Protein AF-A0A0P9G899-F1 (afdb_monomer)

Nearest PDB structures (foldseek):
  3vvr-assembly1_A  TM=4.088E-01  e=3.167E-02  Pyrococcus furiosus
  7cbc-assembly2_B  TM=1.672E-01  e=3.352E+00  synthetic construct

Mean predicted aligned error: 9.02 Å

Structure (mmCIF, N/CA/C/O backbone):
data_AF-A0A0P9G899-F1
#
_entry.id   AF-A0A0P9G899-F1
#
loop_
_atom_site.group_PDB
_atom_site.id
_atom_site.type_symbol
_atom_site.label_atom_id
_atom_site.label_alt_id
_atom_site.label_comp_id
_atom_site.label_asym_id
_atom_site.label_entity_id
_atom_site.label_seq_id
_atom_site.pdbx_PDB_ins_code
_atom_site.Cartn_x
_atom_site.Cartn_y
_atom_site.Cartn_z
_atom_site.occupancy
_atom_site.B_iso_or_equiv
_atom_site.auth_seq_id
_atom_site.auth_comp_id
_atom_site.auth_asym_id
_atom_site.auth_atom_id
_atom_site.pdbx_PDB_model_num
ATOM 1 N N . MET A 1 1 ? 1.550 2.337 38.393 1.00 28.06 1 MET A N 1
ATOM 2 C CA . MET A 1 1 ? 2.961 2.119 38.009 1.00 28.06 1 MET A CA 1
ATOM 3 C C . MET A 1 1 ? 2.987 1.481 36.629 1.00 28.06 1 MET A C 1
ATOM 5 O O . MET A 1 1 ? 2.399 0.423 36.462 1.00 28.06 1 MET A O 1
ATOM 9 N N . TYR A 1 2 ? 3.570 2.143 35.627 1.00 27.66 2 TYR A N 1
ATOM 10 C CA . TYR A 1 2 ? 3.719 1.568 34.286 1.00 27.66 2 TYR A CA 1
ATOM 11 C C . TYR A 1 2 ? 4.948 0.658 34.289 1.00 27.66 2 TYR A C 1
ATOM 13 O O . TYR A 1 2 ? 6.073 1.155 34.279 1.00 27.66 2 TYR A O 1
ATOM 21 N N . HIS A 1 3 ? 4.747 -0.660 34.336 1.00 28.02 3 HIS A N 1
ATOM 22 C CA . HIS A 1 3 ? 5.846 -1.584 34.089 1.00 28.02 3 HIS A CA 1
ATOM 23 C C . HIS A 1 3 ? 6.313 -1.423 32.642 1.00 28.02 3 HIS A C 1
ATOM 25 O O . HIS A 1 3 ? 5.577 -1.644 31.683 1.00 28.02 3 HIS A O 1
ATOM 31 N N . ASN A 1 4 ? 7.555 -0.967 32.530 1.00 38.19 4 ASN A N 1
ATOM 32 C CA . ASN A 1 4 ? 8.270 -0.637 31.309 1.00 38.19 4 ASN A CA 1
ATOM 33 C C . ASN A 1 4 ? 8.978 -1.887 30.754 1.00 38.19 4 ASN A C 1
ATOM 35 O O . ASN A 1 4 ? 10.157 -1.834 30.414 1.00 38.19 4 ASN A O 1
ATOM 39 N N . SER A 1 5 ? 8.297 -3.035 30.697 1.00 39.12 5 SER A N 1
ATOM 40 C CA . SER A 1 5 ? 8.828 -4.175 29.953 1.00 39.12 5 SER A CA 1
ATOM 41 C C . SER A 1 5 ? 8.574 -3.923 28.469 1.00 39.12 5 SER A C 1
ATOM 43 O O . SER A 1 5 ? 7.435 -3.781 28.011 1.00 39.12 5 SER A O 1
ATOM 45 N N . PHE A 1 6 ? 9.653 -3.806 27.696 1.00 48.47 6 PHE A N 1
ATOM 46 C CA . PHE A 1 6 ? 9.565 -3.931 26.250 1.00 48.47 6 PHE A CA 1
ATOM 47 C C . PHE A 1 6 ? 9.131 -5.372 25.973 1.00 48.47 6 PHE A C 1
ATOM 49 O O . PHE A 1 6 ? 9.917 -6.306 26.065 1.00 48.47 6 PHE A O 1
ATOM 56 N N . ASP A 1 7 ? 7.829 -5.542 25.789 1.00 62.03 7 ASP A N 1
ATOM 57 C CA . ASP A 1 7 ? 7.178 -6.836 25.665 1.00 62.03 7 ASP A CA 1
ATOM 58 C C . ASP A 1 7 ? 7.774 -7.595 24.469 1.00 62.03 7 ASP A C 1
ATOM 60 O O . ASP A 1 7 ? 7.635 -7.152 23.326 1.00 62.03 7 ASP A O 1
ATOM 64 N N . LEU A 1 8 ? 8.459 -8.715 24.728 1.00 65.50 8 LEU A N 1
ATOM 65 C CA . LE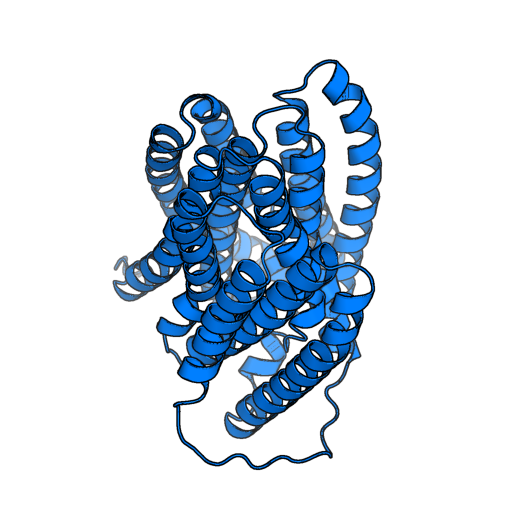U A 1 8 ? 9.067 -9.589 23.713 1.00 65.50 8 LEU A CA 1
ATOM 66 C C . LEU A 1 8 ? 8.058 -9.926 22.598 1.00 65.50 8 LEU A C 1
ATOM 68 O O . LEU A 1 8 ? 8.413 -10.034 21.426 1.00 65.50 8 LEU A O 1
ATOM 72 N N . SER A 1 9 ? 6.775 -10.001 22.964 1.00 68.19 9 SER A N 1
ATOM 73 C CA . SER A 1 9 ? 5.641 -10.171 22.061 1.00 68.19 9 SER A CA 1
ATOM 74 C C . SER A 1 9 ? 5.548 -9.073 20.987 1.00 68.19 9 SER A C 1
ATOM 76 O O . SER A 1 9 ? 5.381 -9.375 19.806 1.00 68.19 9 SER A O 1
ATOM 78 N N . LYS A 1 10 ? 5.744 -7.801 21.362 1.00 67.12 10 LYS A N 1
ATOM 79 C CA . LYS A 1 10 ? 5.723 -6.654 20.435 1.00 67.12 10 LYS A CA 1
ATOM 80 C C . LYS A 1 10 ? 6.928 -6.649 19.503 1.00 67.12 10 LYS A C 1
ATOM 82 O O . LYS A 1 10 ? 6.792 -6.266 18.345 1.00 67.12 10 LYS A O 1
ATOM 87 N N . LEU A 1 11 ? 8.097 -7.066 19.996 1.00 71.25 11 LEU A N 1
ATOM 88 C CA . LEU A 1 11 ? 9.292 -7.207 19.162 1.00 71.25 11 LEU A CA 1
ATOM 89 C C . LEU A 1 11 ? 9.075 -8.278 18.087 1.00 71.25 11 LEU A C 1
ATOM 91 O O . LEU A 1 11 ? 9.358 -8.035 16.918 1.00 71.25 11 LEU A O 1
ATOM 95 N N . LEU A 1 12 ? 8.507 -9.425 18.468 1.00 71.81 12 LEU A N 1
ATOM 96 C CA . LEU A 1 12 ? 8.124 -10.484 17.534 1.00 71.81 12 LEU A CA 1
ATOM 97 C C . LEU A 1 12 ? 7.124 -9.974 16.489 1.00 71.81 12 LEU A C 1
ATOM 99 O O . LEU A 1 12 ? 7.353 -10.168 15.300 1.00 71.81 12 LEU A O 1
ATOM 103 N N . ASP A 1 13 ? 6.073 -9.257 16.887 1.00 70.31 13 ASP A N 1
ATOM 104 C CA . ASP A 1 13 ? 5.103 -8.699 15.933 1.00 70.31 13 ASP A CA 1
ATOM 105 C C . ASP A 1 13 ? 5.748 -7.723 14.929 1.00 70.31 13 ASP A C 1
ATOM 107 O O . ASP A 1 13 ? 5.362 -7.690 13.758 1.00 70.31 13 ASP A O 1
ATOM 111 N N . ILE A 1 14 ? 6.750 -6.948 15.358 1.00 73.69 14 ILE A N 1
ATOM 112 C CA . ILE A 1 14 ? 7.540 -6.081 14.471 1.00 73.69 14 ILE A CA 1
ATOM 113 C C . ILE A 1 14 ? 8.393 -6.924 13.512 1.00 73.69 14 ILE A C 1
ATOM 115 O O . ILE A 1 14 ? 8.386 -6.659 12.312 1.00 73.69 14 ILE A O 1
ATOM 119 N N . LEU A 1 15 ? 9.071 -7.968 13.998 1.00 76.31 15 LEU A N 1
ATOM 120 C CA . LEU A 1 15 ? 9.878 -8.870 13.164 1.00 76.31 15 LEU A CA 1
ATOM 121 C C . LEU A 1 15 ? 9.036 -9.570 12.084 1.00 76.31 15 LEU A C 1
ATOM 123 O O . LEU A 1 15 ? 9.410 -9.559 10.911 1.00 76.31 15 LEU A O 1
ATOM 127 N N . TYR A 1 16 ? 7.858 -10.091 12.441 1.00 73.50 16 TYR A N 1
ATOM 128 C CA . TYR A 1 16 ? 6.932 -10.727 11.492 1.00 73.50 16 TYR A CA 1
ATOM 129 C C . TYR A 1 16 ? 6.397 -9.761 10.420 1.00 73.50 16 TYR A C 1
ATOM 131 O O . TYR A 1 16 ? 5.970 -10.203 9.354 1.00 73.50 16 TYR A O 1
ATOM 139 N N . ARG A 1 17 ? 6.437 -8.445 10.669 1.00 75.75 17 ARG A N 1
ATOM 140 C CA . ARG A 1 17 ? 6.103 -7.401 9.683 1.00 75.75 17 ARG A CA 1
ATOM 141 C C . ARG A 1 17 ? 7.304 -6.958 8.855 1.00 75.75 17 ARG A C 1
ATOM 143 O O . ARG A 1 17 ? 7.129 -6.621 7.687 1.00 75.75 17 ARG A O 1
ATOM 150 N N . LEU A 1 18 ? 8.501 -6.964 9.441 1.00 80.25 18 LEU A N 1
ATOM 151 C CA . LEU A 1 18 ? 9.747 -6.609 8.760 1.00 80.25 18 LEU A CA 1
ATOM 152 C C . LEU A 1 18 ? 10.096 -7.611 7.659 1.00 80.25 18 LEU A C 1
ATOM 154 O O . LEU A 1 18 ? 10.507 -7.189 6.586 1.00 80.25 1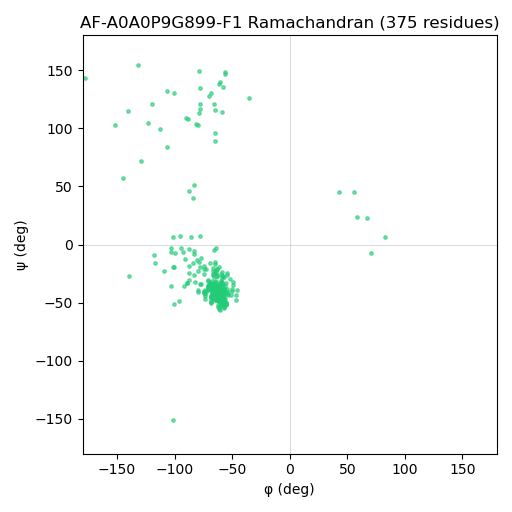8 LEU A O 1
ATOM 158 N N . VAL A 1 19 ? 9.883 -8.913 7.878 1.00 80.69 19 VAL A N 1
ATOM 159 C CA . VAL A 1 19 ? 10.219 -9.948 6.880 1.00 80.69 19 VAL A CA 1
ATOM 160 C C . VAL A 1 19 ? 9.517 -9.706 5.528 1.00 80.69 19 VAL A C 1
ATOM 162 O O . VAL A 1 19 ? 10.218 -9.567 4.525 1.00 80.69 19 VAL A O 1
ATOM 165 N N . PRO A 1 20 ? 8.176 -9.552 5.453 1.00 82.56 20 PRO A N 1
ATOM 166 C CA . PRO A 1 20 ? 7.493 -9.162 4.216 1.00 82.56 20 PRO A CA 1
ATOM 167 C C . PRO A 1 20 ? 7.993 -7.861 3.575 1.00 82.56 20 PRO A C 1
ATOM 169 O O . PRO A 1 20 ? 7.947 -7.735 2.351 1.00 82.56 20 PRO A O 1
ATOM 172 N N . ALA A 1 21 ? 8.426 -6.892 4.388 1.00 84.00 21 ALA A N 1
ATOM 173 C CA . ALA A 1 21 ? 8.916 -5.602 3.912 1.00 84.00 21 ALA A CA 1
ATOM 174 C C . ALA A 1 21 ? 10.310 -5.722 3.285 1.00 84.00 21 ALA A C 1
ATOM 176 O O . ALA A 1 21 ? 10.531 -5.184 2.208 1.00 84.00 21 ALA A O 1
ATOM 177 N N . VAL A 1 22 ? 11.218 -6.489 3.896 1.00 84.31 22 VAL A N 1
ATOM 178 C CA . VAL A 1 22 ? 12.539 -6.781 3.318 1.00 84.31 22 VAL A CA 1
ATOM 179 C C . VAL A 1 22 ? 12.382 -7.490 1.975 1.00 84.31 22 VAL A C 1
ATOM 181 O O . VAL A 1 22 ? 12.965 -7.044 0.994 1.00 84.31 22 VAL A O 1
ATOM 184 N N . ILE A 1 23 ? 11.525 -8.517 1.900 1.00 83.81 23 ILE A N 1
ATOM 185 C CA . ILE A 1 23 ? 11.238 -9.223 0.639 1.00 83.81 23 ILE A CA 1
ATOM 186 C C . ILE A 1 23 ? 10.714 -8.244 -0.423 1.00 83.81 23 ILE A C 1
ATOM 188 O O . ILE A 1 23 ? 11.151 -8.298 -1.569 1.00 83.81 23 ILE A O 1
ATOM 192 N N . LEU A 1 24 ? 9.821 -7.320 -0.045 1.00 87.69 24 LEU A N 1
ATOM 193 C CA . LEU A 1 24 ? 9.313 -6.285 -0.948 1.00 87.69 24 LEU A CA 1
ATOM 194 C C . LEU A 1 24 ? 10.419 -5.346 -1.446 1.00 87.69 24 LEU A C 1
ATOM 196 O O . LEU A 1 24 ? 10.472 -5.061 -2.636 1.00 87.69 24 LEU A O 1
ATOM 200 N N . PHE A 1 25 ? 11.284 -4.848 -0.562 1.00 88.69 25 PHE A N 1
ATOM 201 C CA . PHE A 1 25 ? 12.347 -3.915 -0.946 1.00 88.69 25 PHE A CA 1
ATOM 202 C C . PHE A 1 25 ? 13.391 -4.589 -1.833 1.00 88.69 25 PHE A C 1
ATOM 204 O O . PHE A 1 25 ? 13.780 -4.018 -2.850 1.00 88.69 25 PHE A O 1
ATOM 211 N N . THR A 1 26 ? 13.777 -5.826 -1.510 1.00 84.44 26 THR A N 1
ATOM 212 C CA . THR A 1 26 ? 14.647 -6.640 -2.365 1.00 84.44 26 THR A CA 1
ATOM 213 C C . THR A 1 26 ? 13.999 -6.890 -3.724 1.00 84.44 26 THR A C 1
ATOM 215 O O . THR A 1 26 ? 14.666 -6.723 -4.739 1.00 84.44 26 THR A O 1
ATOM 218 N N . PHE A 1 27 ? 12.700 -7.209 -3.763 1.00 86.62 27 PHE A N 1
ATOM 219 C CA . PHE A 1 27 ? 11.952 -7.358 -5.012 1.00 86.62 27 PHE A CA 1
ATOM 220 C C . PHE A 1 27 ? 11.982 -6.080 -5.850 1.00 86.62 27 PHE A C 1
ATOM 222 O O . PHE A 1 27 ? 12.411 -6.136 -7.000 1.00 86.62 27 PHE A O 1
ATOM 229 N N . ILE A 1 28 ? 11.610 -4.929 -5.282 1.00 87.94 28 ILE A N 1
ATOM 230 C CA . ILE A 1 28 ? 11.605 -3.659 -6.022 1.00 87.94 28 ILE A CA 1
ATOM 231 C C . ILE A 1 28 ? 13.012 -3.333 -6.535 1.00 87.94 28 ILE A C 1
ATOM 233 O O . ILE A 1 28 ? 13.154 -2.996 -7.706 1.00 87.94 28 ILE A O 1
ATOM 237 N N . LYS A 1 29 ? 14.054 -3.484 -5.704 1.00 87.31 29 LYS A N 1
ATOM 238 C CA . LYS A 1 29 ? 15.428 -3.170 -6.123 1.00 87.31 29 LYS A CA 1
ATOM 239 C C . LYS A 1 29 ? 15.950 -4.133 -7.189 1.00 87.31 29 LYS A C 1
ATOM 241 O O . LYS A 1 29 ? 16.664 -3.721 -8.094 1.00 87.31 29 LYS A O 1
ATOM 246 N N . SER A 1 30 ? 15.558 -5.406 -7.126 1.00 84.06 30 SER A N 1
ATOM 247 C CA . SER A 1 30 ? 15.948 -6.406 -8.126 1.00 84.06 30 SER A CA 1
ATOM 248 C C . SER A 1 30 ? 15.390 -6.129 -9.527 1.00 84.06 30 SER A C 1
ATOM 250 O O . SER A 1 30 ? 15.921 -6.664 -10.495 1.00 84.06 30 SER A O 1
ATOM 252 N N . LEU A 1 31 ? 14.376 -5.263 -9.666 1.00 84.56 31 LEU A N 1
ATOM 253 C CA . LEU A 1 31 ? 13.873 -4.835 -10.977 1.00 84.56 31 LEU A CA 1
ATOM 254 C C . LEU A 1 31 ? 14.908 -4.046 -11.785 1.00 84.56 31 LEU A C 1
ATOM 256 O O . LEU A 1 31 ? 14.850 -4.074 -13.014 1.00 84.56 31 LEU A O 1
ATOM 260 N N . ASP A 1 32 ? 15.867 -3.395 -11.121 1.00 83.31 32 ASP A N 1
ATOM 261 C CA . ASP A 1 32 ? 16.969 -2.692 -11.789 1.00 83.31 32 ASP A CA 1
ATOM 262 C C . ASP A 1 32 ? 17.911 -3.666 -12.517 1.00 83.31 32 ASP A C 1
ATOM 264 O O . ASP A 1 32 ? 18.590 -3.277 -13.462 1.00 83.31 32 ASP A O 1
ATOM 268 N N . LEU A 1 33 ? 17.928 -4.942 -12.107 1.00 82.25 33 LEU A N 1
ATOM 269 C CA . LEU A 1 33 ? 18.750 -5.998 -12.709 1.00 82.25 33 LEU A CA 1
ATOM 270 C C . LEU A 1 33 ? 18.104 -6.619 -13.958 1.00 82.25 33 LEU A C 1
ATOM 272 O O . LEU A 1 33 ? 18.708 -7.469 -14.607 1.00 82.25 33 LEU A O 1
ATOM 276 N N . ILE A 1 34 ? 16.865 -6.243 -14.284 1.00 78.56 34 ILE A N 1
ATOM 277 C CA . ILE A 1 34 ? 16.146 -6.773 -15.443 1.00 78.56 34 ILE A CA 1
ATOM 278 C C . ILE A 1 34 ? 16.468 -5.912 -16.668 1.00 78.56 34 ILE A C 1
ATOM 280 O O . ILE A 1 34 ? 15.962 -4.797 -16.805 1.00 78.56 34 ILE A O 1
ATOM 284 N N . GLU A 1 35 ? 17.252 -6.461 -17.596 1.00 75.25 35 GLU A N 1
ATOM 285 C CA . GLU A 1 35 ? 17.636 -5.779 -18.844 1.00 75.25 35 GLU A CA 1
ATOM 286 C C . GLU A 1 35 ? 16.438 -5.546 -19.784 1.00 75.25 35 GLU A C 1
ATOM 288 O O . GLU A 1 35 ? 16.342 -4.529 -20.473 1.00 75.25 35 GLU A O 1
ATOM 293 N N . HIS A 1 36 ? 15.466 -6.462 -19.785 1.00 76.69 36 HIS A N 1
ATOM 294 C CA . HIS A 1 36 ? 14.288 -6.363 -20.641 1.00 76.69 36 HIS A CA 1
ATOM 295 C C . HIS A 1 36 ? 13.236 -5.403 -20.070 1.00 76.69 36 HIS A C 1
ATOM 297 O O . HIS A 1 36 ? 12.431 -5.767 -19.206 1.00 76.69 36 HIS A O 1
ATOM 303 N N . ALA A 1 37 ? 13.175 -4.197 -20.643 1.00 75.62 37 ALA A N 1
ATOM 304 C CA . ALA A 1 37 ? 12.263 -3.127 -20.234 1.00 75.62 37 ALA A CA 1
ATOM 305 C C . ALA A 1 37 ? 10.793 -3.569 -20.113 1.00 75.62 37 ALA A C 1
ATOM 307 O O . ALA A 1 37 ? 10.116 -3.185 -19.168 1.00 75.62 37 ALA A O 1
ATOM 308 N N . ASN A 1 38 ? 10.302 -4.429 -21.010 1.00 75.12 38 ASN A N 1
ATOM 309 C CA . ASN A 1 38 ? 8.915 -4.897 -20.954 1.00 75.12 38 ASN A CA 1
ATOM 310 C C . ASN A 1 38 ? 8.615 -5.754 -19.711 1.00 75.12 38 ASN A C 1
ATOM 312 O O . ASN A 1 38 ? 7.560 -5.594 -19.102 1.00 75.12 38 ASN A O 1
ATOM 316 N N . VAL A 1 39 ? 9.538 -6.638 -19.311 1.00 75.12 39 VAL A N 1
ATOM 317 C CA . VAL A 1 39 ? 9.376 -7.488 -18.115 1.00 75.12 39 VAL A CA 1
ATOM 318 C C . VAL A 1 39 ? 9.416 -6.627 -16.860 1.00 75.12 39 VAL A C 1
ATOM 320 O O . VAL A 1 39 ? 8.557 -6.748 -15.985 1.00 75.12 39 VAL A O 1
ATOM 323 N N . ARG A 1 40 ? 10.381 -5.702 -16.817 1.00 79.38 40 ARG A N 1
ATOM 324 C CA . ARG A 1 40 ? 10.523 -4.714 -15.749 1.00 79.38 40 ARG A CA 1
ATOM 325 C C . ARG A 1 40 ? 9.251 -3.877 -15.587 1.00 79.38 40 ARG A C 1
ATOM 327 O O . ARG A 1 40 ? 8.750 -3.757 -14.473 1.00 79.38 40 ARG A O 1
ATOM 334 N N . ASN A 1 41 ? 8.694 -3.371 -16.688 1.00 81.69 41 ASN A N 1
ATOM 335 C CA . ASN A 1 41 ? 7.486 -2.544 -16.678 1.00 81.69 41 ASN A CA 1
ATOM 336 C C . ASN A 1 41 ? 6.260 -3.331 -16.194 1.00 81.69 41 ASN A C 1
ATOM 338 O O . ASN A 1 41 ? 5.532 -2.838 -15.344 1.00 81.69 41 ASN A O 1
ATOM 342 N N . VAL A 1 42 ? 6.071 -4.582 -16.636 1.00 80.12 42 VAL A N 1
ATOM 343 C CA . VAL A 1 42 ? 4.971 -5.440 -16.149 1.00 80.12 42 VAL A CA 1
ATOM 344 C C . VAL A 1 42 ? 5.045 -5.642 -14.635 1.00 80.12 42 VAL A C 1
ATOM 346 O O . VAL A 1 42 ? 4.035 -5.531 -13.943 1.00 80.12 42 VAL A O 1
ATOM 349 N N . LEU A 1 43 ? 6.231 -5.934 -14.101 1.00 81.62 43 LEU A N 1
ATOM 350 C CA . LEU A 1 43 ? 6.418 -6.150 -12.665 1.00 81.62 43 LEU A CA 1
ATOM 351 C C . LEU A 1 43 ? 6.235 -4.864 -11.852 1.00 81.62 43 LEU A C 1
ATOM 353 O O . LEU A 1 43 ? 5.671 -4.904 -10.755 1.00 81.62 43 LEU A O 1
ATOM 357 N N . LEU A 1 44 ? 6.657 -3.725 -12.401 1.00 85.06 44 LEU A N 1
ATOM 358 C CA . LEU A 1 44 ? 6.419 -2.418 -11.802 1.00 85.06 44 LEU A CA 1
ATOM 359 C C . LEU A 1 44 ? 4.926 -2.059 -11.802 1.00 85.06 44 LEU A C 1
ATOM 361 O O . LEU A 1 44 ? 4.392 -1.631 -10.781 1.00 85.06 44 LEU A O 1
ATOM 365 N N . ASP A 1 45 ? 4.220 -2.318 -12.899 1.00 85.75 45 ASP A N 1
ATOM 366 C CA . ASP A 1 45 ? 2.777 -2.113 -12.986 1.00 85.75 45 ASP A CA 1
ATOM 367 C C . ASP A 1 45 ? 2.028 -3.017 -11.998 1.00 85.75 45 ASP A C 1
ATOM 369 O O . ASP A 1 45 ? 1.108 -2.562 -11.318 1.00 85.75 45 ASP A O 1
ATOM 373 N N . ILE A 1 46 ? 2.464 -4.267 -11.809 1.00 85.25 46 ILE A N 1
ATOM 374 C CA . ILE A 1 46 ? 1.935 -5.131 -10.744 1.00 85.25 46 ILE A CA 1
ATOM 375 C C . ILE A 1 46 ? 2.138 -4.479 -9.366 1.00 85.25 46 ILE A C 1
ATOM 377 O O . ILE A 1 46 ? 1.195 -4.423 -8.577 1.00 85.25 46 ILE A O 1
ATOM 381 N N . LEU A 1 47 ? 3.327 -3.947 -9.070 1.00 85.75 47 LEU A N 1
ATOM 382 C CA . LEU A 1 47 ? 3.641 -3.287 -7.793 1.00 85.75 47 LEU A CA 1
ATOM 383 C C . LEU A 1 47 ? 2.825 -2.017 -7.515 1.00 85.75 47 LEU A C 1
ATOM 385 O O . LEU A 1 47 ? 2.633 -1.660 -6.345 1.00 85.75 47 LEU A O 1
ATOM 389 N N . LEU A 1 48 ? 2.367 -1.334 -8.564 1.00 86.81 48 LEU A N 1
ATOM 390 C CA . LEU A 1 48 ? 1.633 -0.074 -8.468 1.00 86.81 48 LEU A CA 1
ATOM 391 C C . LEU A 1 48 ? 0.114 -0.280 -8.526 1.00 86.81 48 LEU A C 1
ATOM 393 O O . LEU A 1 48 ? -0.610 0.219 -7.662 1.00 86.81 48 LEU A O 1
ATOM 397 N N . TYR A 1 49 ? -0.377 -1.049 -9.498 1.00 85.75 49 TYR A N 1
ATOM 398 C CA . TYR A 1 49 ? -1.809 -1.268 -9.702 1.00 85.75 49 TYR A CA 1
ATOM 399 C C . TYR A 1 49 ? -2.387 -2.348 -8.785 1.00 85.75 49 TYR A C 1
ATOM 401 O O . TYR A 1 49 ? -3.533 -2.206 -8.360 1.00 85.75 49 TYR A O 1
ATOM 409 N N . SER A 1 50 ? -1.630 -3.388 -8.407 1.00 85.69 50 SER A N 1
ATOM 410 C CA . SER A 1 50 ? -2.173 -4.426 -7.513 1.00 85.69 50 SER A CA 1
ATOM 411 C C . SER A 1 50 ? -2.591 -3.868 -6.148 1.00 85.69 50 SER A C 1
ATOM 413 O O . SER A 1 50 ? -3.740 -4.074 -5.751 1.00 85.69 50 SER A O 1
ATOM 415 N N . PRO A 1 51 ? -1.768 -3.058 -5.447 1.00 84.00 51 PRO A N 1
ATOM 416 C CA . PRO A 1 51 ? -2.196 -2.422 -4.200 1.00 84.00 51 PRO A CA 1
ATOM 417 C C . PRO A 1 51 ? -3.369 -1.446 -4.358 1.00 84.00 51 PRO A C 1
ATOM 419 O O . PRO A 1 51 ? -4.110 -1.249 -3.398 1.00 84.00 51 PRO A O 1
ATOM 422 N N . LEU A 1 52 ? -3.543 -0.835 -5.537 1.00 85.62 52 LEU A N 1
ATOM 423 C CA . LEU A 1 52 ? -4.687 0.035 -5.833 1.00 85.62 52 LEU A CA 1
ATOM 424 C C . LEU A 1 52 ? -5.987 -0.767 -5.975 1.00 85.62 52 LEU A C 1
ATOM 426 O O . LEU A 1 52 ? -7.038 -0.321 -5.519 1.00 85.62 52 LEU A O 1
ATOM 430 N N . LEU A 1 53 ? -5.916 -1.944 -6.597 1.00 86.19 53 LEU A N 1
ATOM 431 C CA . LEU A 1 53 ? -7.064 -2.821 -6.833 1.00 86.19 53 LEU A CA 1
ATOM 432 C C . LEU A 1 53 ? -7.403 -3.700 -5.621 1.00 86.19 53 LEU A C 1
ATOM 434 O O . LEU A 1 53 ? -8.560 -4.075 -5.424 1.00 86.19 53 LEU A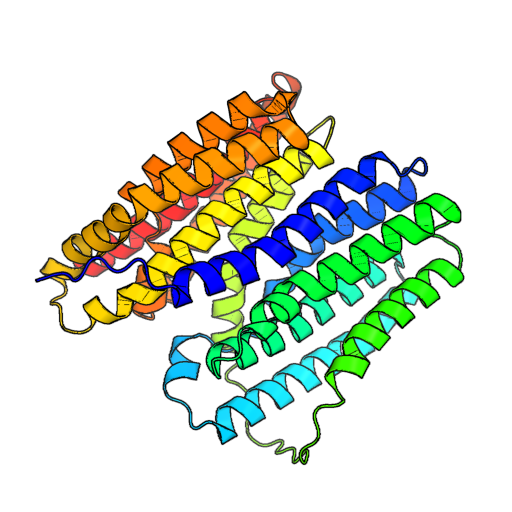 O 1
ATOM 438 N N . LEU A 1 54 ? -6.409 -3.994 -4.780 1.00 84.69 54 LEU A N 1
ATOM 439 C CA . LEU A 1 54 ? -6.530 -4.834 -3.590 1.00 84.69 54 LEU A CA 1
ATOM 440 C C . LEU A 1 54 ? -7.749 -4.489 -2.707 1.00 84.69 54 LEU A C 1
ATOM 442 O O . LEU A 1 54 ? -8.478 -5.419 -2.355 1.00 84.69 54 LEU A O 1
ATOM 446 N N . PRO A 1 55 ? -8.043 -3.215 -2.359 1.00 80.25 55 PRO A N 1
ATOM 447 C CA . PRO A 1 55 ? -9.198 -2.872 -1.530 1.00 80.25 55 PRO A CA 1
ATOM 448 C C . PRO A 1 55 ? -10.534 -3.3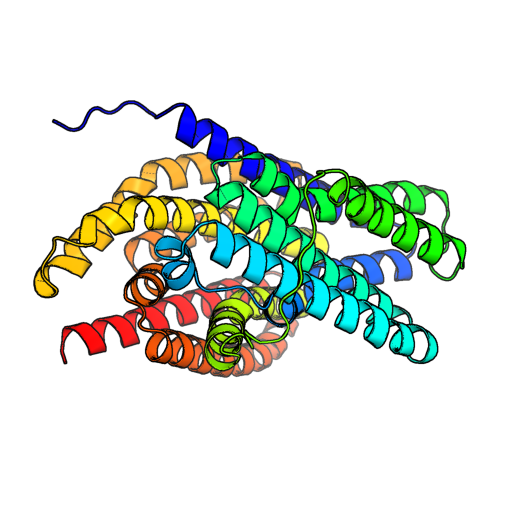40 -2.113 1.00 80.25 55 PRO A C 1
ATOM 450 O O . PRO A 1 55 ? -11.425 -3.716 -1.354 1.00 80.25 55 PRO A O 1
ATOM 453 N N . PHE A 1 56 ? -10.675 -3.349 -3.441 1.00 81.00 56 PHE A N 1
ATOM 454 C CA . PHE A 1 56 ? -11.910 -3.733 -4.129 1.00 81.00 56 PHE A CA 1
ATOM 455 C C . PHE A 1 56 ? -12.110 -5.249 -4.155 1.00 81.00 56 PHE A C 1
ATOM 457 O O . PHE A 1 56 ? -13.236 -5.723 -4.026 1.00 81.00 56 PHE A O 1
ATOM 464 N N . PHE A 1 57 ? -11.023 -6.019 -4.254 1.00 81.88 57 PHE A N 1
ATOM 465 C CA . PHE A 1 57 ? -11.087 -7.482 -4.246 1.00 81.88 57 PHE A CA 1
ATOM 466 C C . PHE A 1 57 ? -11.055 -8.084 -2.851 1.00 81.88 57 PHE A C 1
ATOM 468 O O . PHE A 1 57 ? -11.550 -9.192 -2.650 1.00 81.88 57 PHE A O 1
ATOM 475 N N . ARG A 1 58 ? -10.491 -7.373 -1.870 1.00 76.00 58 ARG A N 1
ATOM 476 C CA . ARG A 1 58 ? -10.413 -7.853 -0.493 1.00 76.00 58 ARG A CA 1
ATOM 477 C C . ARG A 1 58 ? -11.800 -8.132 0.063 1.00 76.00 58 ARG A C 1
ATOM 479 O O . ARG A 1 58 ? -11.936 -9.116 0.773 1.00 76.00 58 ARG A O 1
ATOM 486 N N . LEU A 1 59 ? -12.812 -7.309 -0.236 1.00 69.25 59 LEU A N 1
ATOM 487 C CA . LEU A 1 59 ? -14.162 -7.479 0.327 1.00 69.25 59 LEU A CA 1
ATOM 488 C C . LEU A 1 59 ? -14.076 -7.808 1.833 1.00 69.25 59 LEU A C 1
ATOM 490 O O . LEU A 1 59 ? -14.665 -8.767 2.330 1.00 69.25 59 LEU A O 1
ATOM 494 N N . GLY A 1 60 ? -13.221 -7.068 2.547 1.00 58.72 60 GLY A N 1
ATOM 495 C CA . GLY A 1 60 ? -12.836 -7.388 3.915 1.00 58.72 60 GLY A CA 1
ATOM 496 C C . GLY A 1 60 ? -13.929 -6.992 4.896 1.00 58.72 60 GLY A C 1
ATOM 497 O O . GLY A 1 60 ? -14.467 -5.892 4.822 1.00 58.72 60 GLY A O 1
ATOM 498 N N . VAL A 1 61 ? -14.257 -7.867 5.847 1.00 54.94 61 VAL A N 1
ATOM 499 C CA . VAL A 1 61 ? -15.159 -7.481 6.939 1.00 54.94 61 VAL A CA 1
ATOM 500 C C . VAL A 1 61 ? -14.415 -6.454 7.813 1.00 54.94 61 VAL A C 1
ATOM 502 O O . VAL A 1 61 ? -13.270 -6.717 8.209 1.00 54.94 61 VAL A O 1
ATOM 505 N N . PRO A 1 62 ? -15.023 -5.304 8.151 1.00 54.41 62 PRO A N 1
ATOM 506 C CA . PRO A 1 62 ? -14.415 -4.343 9.059 1.00 54.41 62 PRO A CA 1
ATOM 507 C C . PRO A 1 62 ? -14.049 -4.945 10.414 1.00 54.41 62 PRO A C 1
ATOM 509 O O . PRO A 1 62 ? -14.755 -5.792 10.966 1.00 54.41 62 PRO A O 1
ATOM 512 N N . VAL A 1 63 ? -12.958 -4.433 10.987 1.00 50.06 63 VAL A N 1
ATOM 513 C CA . VAL A 1 63 ? -12.378 -4.915 12.250 1.00 50.06 63 VAL A CA 1
ATOM 514 C C . VAL A 1 63 ? -13.405 -4.946 13.392 1.00 50.06 63 VAL A C 1
ATOM 516 O O . VAL A 1 63 ? -13.443 -5.930 14.128 1.00 50.06 63 VAL A O 1
ATOM 519 N N . TYR A 1 64 ? -14.274 -3.935 13.500 1.00 48.50 64 TYR A N 1
ATOM 520 C CA . TYR A 1 64 ? -15.272 -3.833 14.575 1.00 48.50 64 TYR A CA 1
ATOM 521 C C . TYR A 1 64 ? -16.389 -4.886 14.476 1.00 48.50 64 TYR A C 1
ATOM 523 O O . TYR A 1 64 ? -16.861 -5.382 15.496 1.00 48.50 64 TYR A O 1
ATOM 531 N N . LEU A 1 65 ? -16.780 -5.291 13.260 1.00 51.78 65 LEU A N 1
ATOM 532 C CA . LEU A 1 65 ? -17.746 -6.378 13.075 1.00 51.78 65 LEU A CA 1
ATOM 533 C C . LEU A 1 65 ? -17.125 -7.723 13.439 1.00 51.78 65 LEU A C 1
ATOM 535 O O . LEU A 1 65 ? -17.786 -8.577 14.014 1.00 51.78 65 LEU A O 1
ATOM 539 N N . GLN A 1 66 ? -15.839 -7.917 13.163 1.00 50.47 66 GLN A N 1
ATOM 540 C CA . GLN A 1 66 ? -15.167 -9.183 13.445 1.00 50.47 66 GLN A CA 1
ATOM 541 C C . GLN A 1 66 ? -14.781 -9.398 14.899 1.00 50.47 66 GLN A C 1
ATOM 543 O O . GLN A 1 66 ? -14.539 -10.545 15.271 1.00 50.47 66 GLN A O 1
ATOM 548 N N . GLN A 1 67 ? -14.700 -8.362 15.725 1.00 50.91 67 GLN A N 1
ATOM 549 C CA . GLN A 1 67 ? -14.343 -8.535 17.134 1.00 50.91 67 GLN A CA 1
ATOM 550 C C . GLN A 1 67 ? -15.467 -9.215 17.934 1.00 50.91 67 GLN A C 1
ATOM 552 O O . GLN A 1 67 ? -15.161 -10.055 18.774 1.00 50.91 67 GLN A O 1
ATOM 557 N N . ASN A 1 68 ? -16.734 -8.993 17.563 1.00 54.06 68 ASN A N 1
ATOM 558 C CA . ASN A 1 68 ? -17.903 -9.460 18.328 1.00 54.06 68 ASN A CA 1
ATOM 559 C C . ASN A 1 68 ? -18.616 -10.696 17.746 1.00 54.06 68 ASN A C 1
ATOM 561 O O . ASN A 1 68 ? -19.579 -11.184 18.331 1.00 54.06 68 ASN A O 1
ATOM 565 N N . LEU A 1 69 ? -18.180 -11.208 16.591 1.00 59.09 69 LEU A N 1
ATOM 566 C CA . LEU A 1 69 ? -18.797 -12.389 15.976 1.00 59.09 69 LEU A CA 1
ATOM 567 C C . LEU A 1 69 ? -18.335 -13.690 16.647 1.00 59.09 69 LEU A C 1
ATOM 569 O O . LEU A 1 69 ? -17.191 -13.809 17.081 1.00 59.09 69 LEU A O 1
ATOM 573 N N . ASN A 1 70 ? -19.201 -14.702 16.667 1.00 65.00 70 ASN A N 1
ATOM 574 C CA . ASN A 1 70 ? -18.830 -16.066 17.052 1.00 65.00 70 ASN A CA 1
ATOM 575 C C . ASN A 1 70 ? -17.761 -16.617 16.069 1.00 65.00 70 ASN A C 1
ATOM 577 O O . ASN A 1 70 ? -17.890 -16.378 14.862 1.00 65.00 70 ASN A O 1
ATOM 581 N N . PRO A 1 71 ? -16.704 -17.325 16.527 1.00 67.06 71 PRO A N 1
ATOM 582 C CA . PRO A 1 71 ? -15.693 -17.944 15.662 1.00 67.06 71 PRO A CA 1
ATOM 583 C C . PRO A 1 71 ? -16.237 -18.716 14.450 1.00 67.06 71 PRO A C 1
ATOM 585 O O . PRO A 1 71 ? -15.686 -18.580 13.356 1.00 67.06 71 PRO A O 1
ATOM 588 N N . SER A 1 72 ? -17.341 -19.455 14.606 1.00 67.75 72 SER A N 1
ATOM 589 C CA . SER A 1 72 ? -17.982 -20.188 13.501 1.00 67.75 72 SER A CA 1
ATOM 590 C C . SER A 1 72 ? -18.473 -19.250 12.391 1.00 67.75 72 SER A C 1
ATOM 592 O O . SER A 1 72 ? -18.198 -19.474 11.214 1.00 67.75 72 SER A O 1
ATOM 594 N N . ILE A 1 73 ? -19.098 -18.134 12.768 1.00 68.62 73 ILE A N 1
ATOM 595 C CA . ILE A 1 73 ? -19.590 -17.103 11.846 1.00 68.62 73 ILE A CA 1
ATOM 596 C C . ILE A 1 73 ? -18.414 -16.371 11.178 1.00 68.62 73 ILE A C 1
ATOM 598 O O . ILE A 1 73 ? -18.455 -16.088 9.980 1.00 68.62 73 ILE A O 1
ATOM 602 N N . LYS A 1 74 ? -17.315 -16.113 11.909 1.00 67.56 74 LYS A N 1
ATOM 603 C CA . LYS A 1 74 ? -16.090 -15.526 11.321 1.00 67.56 74 LYS A CA 1
ATOM 604 C C . LYS A 1 74 ? -15.501 -16.427 10.234 1.00 67.56 74 LYS A C 1
ATOM 606 O O . LYS A 1 74 ? -15.114 -15.919 9.181 1.00 67.56 74 LYS A O 1
ATOM 611 N N . ARG A 1 75 ? -15.443 -17.740 10.484 1.00 70.81 75 ARG A N 1
ATOM 612 C CA . ARG A 1 75 ? -14.961 -18.738 9.518 1.00 70.81 75 ARG A CA 1
ATOM 613 C C . ARG A 1 75 ? -15.881 -18.810 8.299 1.00 70.81 75 ARG A C 1
ATOM 615 O O . ARG A 1 75 ? -15.392 -18.756 7.177 1.00 70.81 75 ARG A O 1
ATOM 622 N N . GLN A 1 76 ? -17.196 -18.838 8.505 1.00 71.31 76 GLN A N 1
ATOM 623 C CA . GLN A 1 76 ? -18.171 -18.856 7.412 1.00 71.31 76 GLN A CA 1
ATOM 624 C C . GLN A 1 76 ? -18.068 -17.610 6.517 1.00 71.31 76 GLN A C 1
ATOM 626 O O . GLN A 1 76 ? -18.061 -17.726 5.293 1.00 71.31 76 GLN A O 1
ATOM 631 N N . HIS A 1 77 ? -17.906 -16.416 7.098 1.00 70.06 77 HIS A N 1
ATOM 632 C CA . HIS A 1 77 ? -17.673 -15.201 6.313 1.00 70.06 77 HIS A CA 1
ATOM 633 C C . HIS A 1 77 ? -16.382 -15.263 5.494 1.00 70.06 77 HIS A C 1
ATOM 635 O O . HIS A 1 77 ? -16.392 -14.852 4.335 1.00 70.06 77 HIS A O 1
ATOM 641 N N . LEU A 1 78 ? -15.291 -15.784 6.066 1.00 73.38 78 LEU A N 1
ATOM 642 C CA . LEU A 1 78 ? -14.035 -15.964 5.335 1.00 73.38 78 LEU A CA 1
ATOM 643 C C . LEU A 1 78 ? -14.226 -16.884 4.122 1.00 73.38 78 LEU A C 1
ATOM 645 O O . LEU A 1 78 ? -13.772 -16.543 3.035 1.00 73.38 78 LEU A O 1
ATOM 649 N N . VAL A 1 79 ? -14.936 -18.003 4.293 1.00 71.25 79 VAL A N 1
ATOM 650 C CA . VAL A 1 79 ? -15.237 -18.956 3.210 1.00 71.25 79 VAL A CA 1
ATOM 651 C C . VAL A 1 79 ? -16.086 -18.307 2.116 1.00 71.25 79 VAL A C 1
ATOM 653 O O . VAL A 1 79 ? -15.775 -18.445 0.935 1.00 71.25 79 VAL A O 1
ATOM 656 N N . ASN A 1 80 ? -17.119 -17.547 2.486 1.00 71.31 80 ASN A N 1
ATOM 657 C CA . ASN A 1 80 ? -17.965 -16.851 1.515 1.00 71.31 80 ASN A CA 1
ATOM 658 C C . ASN A 1 80 ? -17.166 -15.823 0.702 1.00 71.31 80 ASN A C 1
ATOM 660 O O . ASN A 1 80 ? -17.286 -15.782 -0.520 1.00 71.31 80 ASN A O 1
ATOM 664 N N . VAL A 1 81 ? -16.328 -15.020 1.366 1.00 76.38 81 VAL A N 1
ATOM 665 C CA . VAL A 1 81 ? -15.455 -14.048 0.690 1.00 76.38 81 VAL A CA 1
ATOM 666 C C . VAL A 1 81 ? -14.457 -14.758 -0.219 1.00 76.38 81 VAL A C 1
ATOM 668 O O . VAL A 1 81 ? -14.288 -14.346 -1.364 1.00 76.38 81 VAL A O 1
ATOM 671 N N . PHE A 1 82 ? -13.854 -15.853 0.249 1.00 77.31 82 PHE A N 1
ATOM 672 C CA . PHE A 1 82 ? -12.932 -16.650 -0.550 1.00 77.31 82 PHE A CA 1
ATOM 673 C C . PHE A 1 82 ? -13.595 -17.166 -1.837 1.00 77.31 82 PHE A C 1
ATOM 675 O O . PHE A 1 82 ? -13.043 -17.011 -2.921 1.00 77.31 82 PHE A O 1
ATOM 682 N N . LEU A 1 83 ? -14.813 -17.704 -1.754 1.00 73.94 83 LEU A N 1
ATOM 683 C CA . LEU A 1 83 ? -15.529 -18.218 -2.926 1.00 73.94 83 LEU A CA 1
ATOM 684 C C . LEU A 1 83 ? -15.950 -17.117 -3.907 1.00 73.94 83 LEU A C 1
ATOM 686 O O . LEU A 1 83 ? -15.891 -17.323 -5.122 1.00 73.94 83 LEU A O 1
ATOM 690 N N . ILE A 1 84 ? -16.302 -15.926 -3.411 1.00 76.38 84 ILE A N 1
ATOM 691 C CA . ILE A 1 84 ? -16.513 -14.753 -4.272 1.00 76.38 84 ILE A CA 1
ATOM 692 C C . ILE A 1 84 ? -15.210 -14.401 -5.000 1.00 76.38 84 ILE A C 1
ATOM 694 O O . ILE A 1 84 ? -15.220 -14.202 -6.211 1.00 76.38 84 ILE A O 1
ATOM 698 N N . GLN A 1 85 ? -14.078 -14.380 -4.294 1.00 80.75 85 GLN A N 1
ATOM 699 C CA . GLN A 1 85 ? -12.772 -14.094 -4.890 1.00 80.75 85 GLN A CA 1
ATOM 700 C C . GLN A 1 85 ? -12.364 -15.152 -5.925 1.00 80.75 85 GLN A C 1
ATOM 702 O O . GLN A 1 85 ? -11.831 -14.792 -6.970 1.00 80.75 85 GLN A O 1
ATOM 707 N N . VAL A 1 86 ? -12.662 -16.437 -5.697 1.00 78.00 86 VAL A N 1
ATOM 708 C CA . VAL A 1 86 ? -12.449 -17.505 -6.692 1.00 78.00 86 VAL A CA 1
ATOM 709 C C . VAL A 1 86 ? -13.331 -17.287 -7.918 1.00 78.00 86 VAL A C 1
ATOM 711 O O . VAL A 1 86 ? -12.858 -17.409 -9.044 1.00 78.00 86 VAL A O 1
ATOM 714 N N . SER A 1 87 ? -14.589 -16.897 -7.724 1.00 73.94 87 SER A N 1
ATOM 715 C CA . SER A 1 87 ? -15.499 -16.593 -8.836 1.00 73.94 87 SER A CA 1
ATOM 716 C C . SER A 1 87 ? -14.988 -15.410 -9.668 1.00 73.94 87 SER A C 1
ATOM 718 O O . SER A 1 87 ? -14.998 -15.465 -10.897 1.00 73.94 87 SER A O 1
ATOM 720 N N . LEU A 1 88 ? -14.464 -14.370 -9.010 1.00 78.94 88 LEU A N 1
ATOM 721 C CA . LEU A 1 88 ? -13.804 -13.241 -9.673 1.00 78.94 88 LEU A CA 1
ATOM 722 C C . LEU A 1 88 ? -12.532 -13.673 -10.411 1.00 78.94 88 LEU A C 1
ATOM 724 O O . LEU A 1 88 ? -12.281 -13.187 -11.509 1.00 78.94 88 LEU A O 1
ATOM 728 N N . LEU A 1 89 ? -11.753 -14.602 -9.848 1.00 79.69 89 LEU A N 1
ATOM 729 C CA . LEU A 1 89 ? -10.555 -15.158 -10.482 1.00 79.69 89 LEU A CA 1
ATOM 730 C C . LEU A 1 89 ? -10.893 -15.914 -11.776 1.00 79.69 89 LEU A C 1
ATOM 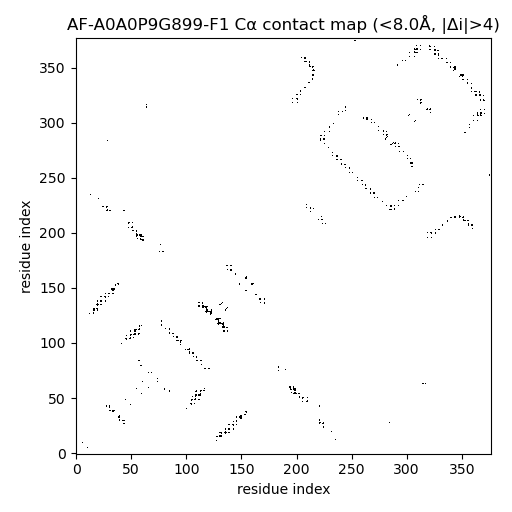732 O O . LEU A 1 89 ? -10.180 -15.781 -12.771 1.00 79.69 89 LEU A O 1
ATOM 736 N N . VAL A 1 90 ? -11.984 -16.688 -11.768 1.00 76.44 90 VAL A N 1
ATOM 737 C CA . VAL A 1 90 ? -12.503 -17.386 -12.954 1.00 76.44 90 VAL A CA 1
ATOM 738 C C . VAL A 1 90 ? -13.004 -16.377 -13.987 1.00 76.44 90 VAL A C 1
ATOM 740 O O . VAL A 1 90 ? -12.633 -16.467 -15.154 1.00 76.44 90 VAL A O 1
ATOM 743 N N . ALA A 1 91 ? -13.773 -15.369 -13.567 1.00 74.25 91 ALA A N 1
ATOM 744 C CA . ALA A 1 91 ? -14.246 -14.313 -14.462 1.00 74.25 91 ALA A CA 1
ATOM 745 C C . ALA A 1 91 ? -13.086 -13.514 -15.088 1.00 74.25 91 ALA A C 1
ATOM 747 O O . ALA A 1 91 ? -13.123 -13.183 -16.273 1.00 74.25 91 ALA A O 1
ATOM 748 N N . ALA A 1 92 ? -12.018 -13.261 -14.324 1.00 75.75 92 ALA A N 1
ATOM 749 C CA . ALA A 1 92 ? -10.832 -12.556 -14.798 1.00 75.75 92 ALA A CA 1
ATOM 750 C C . ALA A 1 92 ? -10.100 -13.301 -15.927 1.00 75.75 92 ALA A C 1
ATOM 752 O O . ALA A 1 92 ? -9.403 -12.651 -16.702 1.00 75.75 92 ALA A O 1
ATOM 753 N N . GLN A 1 93 ? -10.286 -14.620 -16.088 1.00 75.75 93 GLN A N 1
ATOM 754 C CA . GLN A 1 93 ? -9.671 -15.387 -17.183 1.00 75.75 93 GLN A CA 1
ATOM 755 C C . GLN A 1 93 ? -10.066 -14.868 -18.568 1.00 75.75 93 GLN A C 1
ATOM 757 O O . GLN A 1 93 ? -9.262 -14.937 -19.491 1.00 75.75 93 GLN A O 1
ATOM 762 N N . VAL A 1 94 ? -11.253 -14.271 -18.718 1.00 74.50 94 VAL A N 1
ATOM 763 C CA . VAL A 1 94 ? -11.684 -13.667 -19.991 1.00 74.50 94 VAL A CA 1
ATOM 764 C C . VAL A 1 94 ? -10.728 -12.552 -20.433 1.00 74.50 94 VAL A C 1
ATOM 766 O O . VAL A 1 94 ? -10.480 -12.383 -21.627 1.00 74.50 94 VAL A O 1
ATOM 769 N N . MET A 1 95 ? -10.103 -11.842 -19.485 1.00 76.69 95 MET A N 1
ATOM 770 C CA . MET A 1 95 ? -9.133 -10.788 -19.795 1.00 76.69 95 MET A CA 1
ATOM 771 C C . MET A 1 95 ? -7.861 -11.325 -20.450 1.00 76.69 95 MET A C 1
ATOM 773 O O . MET A 1 95 ? -7.193 -10.561 -21.141 1.00 76.69 95 MET A O 1
ATOM 777 N N . LEU A 1 96 ? -7.542 -12.618 -20.310 1.00 74.69 96 LEU A N 1
ATOM 778 C CA . LEU A 1 96 ? -6.404 -13.235 -20.998 1.00 74.69 96 LEU A CA 1
ATOM 779 C C . LEU A 1 96 ? -6.515 -13.090 -22.524 1.00 74.69 96 LEU A C 1
ATOM 781 O O . LEU A 1 96 ? -5.501 -12.919 -23.200 1.00 74.69 96 LEU A O 1
ATOM 785 N N . LEU A 1 97 ? -7.743 -13.139 -23.049 1.00 72.56 97 LEU A N 1
ATOM 786 C CA . LEU A 1 97 ? -8.036 -13.045 -24.480 1.00 72.56 97 LEU A CA 1
ATOM 787 C C . LEU A 1 97 ? -8.009 -11.601 -24.997 1.00 72.56 97 LEU A C 1
ATOM 789 O O . LEU A 1 97 ? -7.809 -11.387 -26.188 1.00 72.56 97 LEU A O 1
ATOM 793 N N . VAL A 1 98 ? -8.205 -10.621 -24.110 1.00 80.44 98 VAL A N 1
ATOM 794 C CA . VAL A 1 98 ? -8.335 -9.200 -24.471 1.00 80.44 98 VAL A CA 1
ATOM 795 C C . VAL A 1 98 ? -7.034 -8.444 -24.223 1.00 80.44 98 VAL A C 1
ATOM 797 O O . VAL A 1 98 ? -6.538 -7.738 -25.097 1.00 80.44 98 VAL A O 1
ATOM 800 N N . ASN A 1 99 ? -6.472 -8.569 -23.021 1.00 79.69 99 ASN A N 1
ATOM 801 C CA . ASN A 1 99 ? -5.268 -7.861 -22.614 1.00 79.69 99 ASN A CA 1
ATOM 802 C C . ASN A 1 99 ? -4.506 -8.670 -21.553 1.00 79.69 99 ASN A C 1
ATOM 804 O O . ASN A 1 99 ? -4.839 -8.663 -20.366 1.00 79.69 99 ASN A O 1
ATOM 808 N N . ARG A 1 100 ? -3.426 -9.328 -21.990 1.00 74.75 100 ARG A N 1
ATOM 809 C CA . ARG A 1 100 ? -2.586 -10.186 -21.139 1.00 74.75 100 ARG A CA 1
ATOM 810 C C . ARG A 1 100 ? -1.943 -9.441 -19.969 1.00 74.75 100 ARG A C 1
ATOM 812 O O . ARG A 1 100 ? -1.794 -10.017 -18.897 1.00 74.75 100 ARG A O 1
ATOM 819 N N . HIS A 1 101 ? -1.582 -8.174 -20.158 1.00 78.12 101 HIS A N 1
ATOM 820 C CA . HIS A 1 101 ? -0.976 -7.355 -19.112 1.00 78.12 101 HIS A CA 1
ATOM 821 C C . HIS A 1 101 ? -1.991 -7.048 -17.999 1.00 78.12 101 HIS A C 1
ATOM 823 O O . HIS A 1 101 ? -1.743 -7.335 -16.828 1.00 78.12 101 HIS A O 1
ATOM 829 N N . ALA A 1 102 ? -3.184 -6.574 -18.374 1.00 79.00 102 ALA A N 1
ATOM 830 C CA . ALA A 1 102 ? -4.274 -6.332 -17.429 1.00 79.00 102 ALA A CA 1
ATOM 831 C C . ALA A 1 102 ? -4.725 -7.622 -16.721 1.00 79.00 102 ALA A C 1
ATOM 833 O O . ALA A 1 102 ? -5.010 -7.603 -15.524 1.00 79.00 102 ALA A O 1
ATOM 834 N N . TYR A 1 103 ? -4.739 -8.750 -17.438 1.00 81.38 103 TYR A N 1
ATOM 835 C CA . TYR A 1 103 ? -5.024 -10.065 -16.866 1.00 81.38 103 TYR A CA 1
ATOM 836 C C . TYR A 1 103 ? -4.065 -10.432 -15.727 1.00 81.38 103 TYR A C 1
ATOM 838 O O . TYR A 1 103 ? -4.530 -10.800 -14.649 1.00 81.38 103 TYR A O 1
ATOM 846 N N . ILE A 1 104 ? -2.746 -10.296 -15.923 1.00 78.31 104 ILE A N 1
ATOM 847 C CA . ILE A 1 104 ? -1.759 -10.619 -14.878 1.00 78.31 104 ILE A CA 1
ATOM 848 C C . ILE A 1 104 ? -1.966 -9.729 -13.649 1.00 78.31 104 ILE A C 1
ATOM 850 O O . ILE A 1 104 ? -1.974 -10.229 -12.524 1.00 78.31 104 ILE A O 1
ATOM 854 N N . ILE A 1 105 ? -2.170 -8.423 -13.850 1.00 82.75 105 ILE A N 1
ATOM 855 C CA . ILE A 1 105 ? -2.417 -7.488 -12.745 1.00 82.75 105 ILE A CA 1
ATOM 856 C C . ILE A 1 105 ? -3.662 -7.911 -11.963 1.00 82.75 105 ILE A C 1
ATOM 858 O O . ILE A 1 105 ? -3.612 -7.983 -10.734 1.00 82.75 105 ILE A O 1
ATOM 862 N N . LEU A 1 106 ? -4.764 -8.234 -12.646 1.00 82.94 106 LEU A N 1
ATOM 863 C CA . LEU A 1 106 ? -6.002 -8.687 -12.008 1.00 82.94 106 LEU A CA 1
ATOM 864 C C . LEU A 1 106 ? -5.808 -9.999 -11.243 1.00 82.94 106 LEU A C 1
ATOM 866 O O . LEU A 1 106 ? -6.221 -10.091 -10.088 1.00 82.94 106 LEU A O 1
ATOM 870 N N . LEU A 1 107 ? -5.132 -10.978 -11.847 1.00 81.81 107 LEU A N 1
ATOM 871 C CA . LEU A 1 107 ? -4.816 -12.269 -11.232 1.00 81.81 107 LEU A CA 1
ATOM 872 C C . LEU A 1 107 ? -4.033 -12.088 -9.919 1.00 81.81 107 LEU A C 1
ATOM 874 O O . LEU A 1 107 ? -4.400 -12.643 -8.878 1.00 81.81 107 LEU A O 1
ATOM 878 N N . VAL A 1 108 ? -2.983 -11.261 -9.961 1.00 82.12 108 VAL A N 1
ATOM 879 C CA . VAL A 1 108 ? -2.157 -10.942 -8.791 1.00 82.12 108 VAL A CA 1
ATOM 880 C C . VAL A 1 108 ? -2.969 -10.178 -7.744 1.00 82.12 108 VAL A C 1
ATOM 882 O O . VAL A 1 108 ? -2.883 -10.502 -6.563 1.00 82.12 108 VAL A O 1
ATOM 885 N N . SER A 1 109 ? -3.796 -9.214 -8.154 1.00 85.44 109 SER A N 1
ATOM 886 C CA . SER A 1 109 ? -4.608 -8.387 -7.244 1.00 85.44 109 SER A CA 1
ATOM 887 C C . SER A 1 109 ? -5.662 -9.198 -6.492 1.00 85.44 109 SER A C 1
ATOM 889 O O . SER A 1 109 ? -5.806 -9.059 -5.275 1.00 85.44 109 SER A O 1
ATOM 891 N N . ILE A 1 110 ? -6.395 -10.062 -7.203 1.00 81.69 110 ILE A N 1
ATOM 892 C CA . ILE A 1 110 ? -7.440 -10.913 -6.616 1.00 81.69 110 ILE A CA 1
ATOM 893 C C . ILE A 1 110 ? -6.831 -11.839 -5.571 1.00 81.69 110 ILE A C 1
ATOM 895 O O . ILE A 1 110 ? -7.426 -12.079 -4.520 1.00 81.69 110 ILE A O 1
ATOM 899 N N . THR A 1 111 ? -5.610 -12.302 -5.803 1.00 80.88 111 THR A N 1
ATOM 900 C CA . THR A 1 111 ? -5.024 -13.256 -4.868 1.00 80.88 111 THR A CA 1
ATOM 901 C C . THR A 1 111 ? -4.256 -12.611 -3.750 1.00 80.88 111 THR A C 1
ATOM 903 O O . THR A 1 111 ? -4.320 -13.093 -2.620 1.00 80.88 111 THR A O 1
ATOM 906 N N . ALA A 1 112 ? -3.610 -11.482 -4.013 1.00 82.44 112 ALA A N 1
ATOM 907 C CA . ALA A 1 112 ? -3.182 -10.600 -2.945 1.00 82.44 112 ALA A CA 1
ATOM 908 C C . ALA A 1 112 ? -4.343 -10.390 -1.957 1.00 82.44 112 ALA A C 1
ATOM 910 O O . ALA A 1 112 ? -4.160 -10.538 -0.754 1.00 82.44 112 ALA A O 1
ATOM 911 N N . ALA A 1 113 ? -5.564 -10.173 -2.459 1.00 83.00 113 ALA A N 1
ATOM 912 C CA . ALA A 1 113 ? -6.763 -10.031 -1.639 1.00 83.00 113 ALA A CA 1
ATOM 913 C C . ALA A 1 113 ? -7.172 -11.316 -0.890 1.00 83.00 113 ALA A C 1
ATOM 915 O O . ALA A 1 113 ? -7.549 -11.225 0.284 1.00 83.00 113 ALA A O 1
ATOM 916 N N . MET A 1 114 ? -7.073 -12.497 -1.511 1.00 80.25 114 MET A N 1
ATOM 917 C CA . MET A 1 114 ? -7.295 -13.783 -0.829 1.00 80.25 114 MET A CA 1
ATOM 918 C C . MET A 1 114 ? -6.301 -13.972 0.325 1.00 80.25 114 MET A C 1
ATOM 920 O O . MET A 1 114 ? -6.707 -14.109 1.482 1.00 80.25 114 MET A O 1
ATOM 924 N N . LEU A 1 115 ? -5.000 -13.907 0.023 1.00 80.19 115 LEU A N 1
ATOM 925 C CA . LEU A 1 115 ? -3.903 -14.061 0.983 1.00 80.19 115 LEU A CA 1
ATOM 926 C C . LEU A 1 115 ? -3.993 -13.032 2.115 1.00 80.19 115 LEU A C 1
ATOM 928 O O . LEU A 1 115 ? -3.787 -13.360 3.285 1.00 80.19 115 LEU A O 1
ATOM 932 N N . PHE A 1 116 ? -4.390 -11.801 1.792 1.00 81.19 116 PHE A N 1
ATOM 933 C CA . PHE A 1 116 ? -4.599 -10.747 2.774 1.00 81.19 116 PHE A CA 1
ATOM 934 C C . PHE A 1 116 ? -5.713 -11.090 3.767 1.00 81.19 116 PHE A C 1
ATOM 936 O O . PHE A 1 116 ? -5.547 -10.895 4.976 1.00 81.19 116 PHE A O 1
ATOM 943 N N . ASN A 1 117 ? -6.861 -11.577 3.291 1.00 77.31 117 ASN A N 1
ATOM 944 C CA . ASN A 1 117 ? -7.998 -11.929 4.148 1.00 77.31 117 ASN A CA 1
ATOM 945 C C . ASN A 1 117 ? -7.700 -13.104 5.064 1.00 77.31 117 ASN A C 1
ATOM 947 O O . ASN A 1 117 ? -8.015 -13.062 6.254 1.00 77.31 117 ASN A O 1
ATOM 951 N N . ILE A 1 118 ? -7.055 -14.117 4.504 1.00 75.19 118 ILE A N 1
ATOM 952 C CA . ILE A 1 118 ? -6.529 -15.269 5.222 1.00 75.19 118 ILE A CA 1
ATOM 953 C C . ILE A 1 118 ? -5.564 -14.824 6.318 1.00 75.19 118 ILE A C 1
ATOM 955 O O . ILE A 1 118 ? -5.753 -15.155 7.489 1.00 75.19 118 ILE A O 1
ATOM 959 N N . GLY A 1 119 ? -4.551 -14.037 5.946 1.00 75.88 119 GLY A N 1
ATOM 960 C CA . GLY A 1 119 ? -3.538 -13.557 6.875 1.00 75.88 119 GLY A CA 1
ATOM 961 C C . GLY A 1 119 ? -4.176 -12.737 7.992 1.00 75.88 119 GLY A C 1
ATOM 962 O O . GLY A 1 119 ? -3.905 -12.962 9.170 1.00 75.88 119 GLY A O 1
ATOM 963 N N . SER A 1 120 ? -5.133 -11.876 7.637 1.00 75.88 120 SER A N 1
ATOM 964 C CA . SER A 1 120 ? -5.934 -11.107 8.595 1.00 75.88 120 SER A CA 1
ATOM 965 C C . SER A 1 120 ? -6.741 -11.998 9.541 1.00 75.88 120 SER A C 1
ATOM 967 O O . SER A 1 120 ? -6.854 -11.683 10.725 1.00 75.88 120 SER A O 1
ATOM 969 N N . TYR A 1 121 ? -7.325 -13.093 9.050 1.00 74.06 121 TYR A N 1
ATOM 970 C CA . TYR A 1 121 ? -8.032 -14.062 9.886 1.00 74.06 121 TYR A CA 1
ATOM 971 C C . TYR A 1 121 ? -7.074 -14.758 10.858 1.00 74.06 121 TYR A C 1
ATOM 973 O O . TYR A 1 121 ? -7.341 -14.767 12.056 1.00 74.06 121 TYR A O 1
ATOM 981 N N . MET A 1 122 ? -5.930 -15.250 10.378 1.00 71.50 122 MET A N 1
ATOM 982 C CA . MET A 1 122 ? -4.920 -15.915 11.208 1.00 71.50 122 MET A CA 1
ATOM 983 C C . MET A 1 122 ? -4.368 -15.005 12.305 1.00 71.50 122 MET A C 1
ATOM 985 O O . MET A 1 122 ? -4.348 -15.409 13.466 1.00 71.50 122 MET A O 1
ATOM 989 N N . ILE A 1 123 ? -4.021 -13.755 11.973 1.00 68.75 123 ILE A N 1
ATOM 990 C CA . ILE A 1 123 ? -3.566 -12.757 12.956 1.00 68.75 123 ILE A CA 1
ATOM 991 C C . ILE A 1 123 ? -4.611 -12.581 14.063 1.00 68.75 123 ILE A C 1
ATOM 993 O O . ILE A 1 123 ? -4.272 -12.507 15.241 1.00 68.75 123 ILE A O 1
ATOM 997 N N . ARG A 1 124 ? -5.899 -12.557 13.706 1.00 69.38 124 ARG A N 1
ATOM 998 C CA . ARG A 1 124 ? -7.002 -12.400 14.669 1.00 69.38 124 ARG A CA 1
ATOM 999 C C . ARG A 1 124 ? -7.262 -13.635 15.525 1.00 69.38 124 ARG A C 1
ATOM 1001 O O . ARG A 1 124 ? -7.852 -13.487 16.587 1.00 69.38 124 ARG A O 1
ATOM 1008 N N . GLN A 1 125 ? -6.821 -14.811 15.086 1.00 66.25 125 GLN A N 1
ATOM 1009 C CA . GLN A 1 125 ? -6.786 -16.029 15.901 1.00 66.25 125 GLN A CA 1
ATOM 1010 C C . GLN A 1 125 ? -5.502 -16.126 16.748 1.00 66.25 125 GLN A C 1
ATOM 1012 O O . GLN A 1 125 ? -5.254 -17.151 17.371 1.00 66.25 125 GLN A O 1
ATOM 1017 N N . GLY A 1 126 ? -4.661 -15.084 16.761 1.00 65.25 126 GLY A N 1
ATOM 1018 C CA . GLY A 1 126 ? -3.387 -15.071 17.485 1.00 65.25 126 GLY A CA 1
ATOM 1019 C C . GLY A 1 126 ? -2.228 -15.740 16.739 1.00 65.25 126 GLY A C 1
ATOM 1020 O O . GLY A 1 126 ? -1.137 -15.861 17.291 1.00 65.25 126 GLY A O 1
ATOM 1021 N N . ASN A 1 127 ? -2.420 -16.152 15.481 1.00 70.50 127 ASN A N 1
ATOM 1022 C CA . ASN A 1 127 ? -1.374 -16.773 14.676 1.00 70.50 127 ASN A CA 1
ATOM 1023 C C . ASN A 1 127 ? -0.580 -15.722 13.881 1.00 70.50 127 ASN A C 1
ATOM 1025 O O . ASN A 1 127 ? -1.053 -15.159 12.888 1.00 70.50 127 ASN A O 1
ATOM 1029 N N . ARG A 1 128 ? 0.672 -15.503 14.297 1.00 70.00 128 ARG A N 1
ATOM 1030 C CA . ARG A 1 128 ? 1.601 -14.534 13.692 1.00 70.00 128 ARG A CA 1
ATOM 1031 C C . ARG A 1 128 ? 2.007 -14.863 12.255 1.00 70.00 128 ARG A C 1
ATOM 1033 O O . ARG A 1 128 ? 2.322 -13.940 11.507 1.00 70.00 128 ARG A O 1
ATOM 1040 N N . ASN A 1 129 ? 1.918 -16.124 11.825 1.00 70.94 129 ASN A N 1
ATOM 1041 C CA . ASN A 1 129 ? 2.196 -16.505 10.432 1.00 70.94 129 ASN A CA 1
ATOM 1042 C C . ASN A 1 129 ? 1.242 -15.813 9.449 1.00 70.94 129 ASN A C 1
ATOM 1044 O O . ASN A 1 129 ? 1.568 -15.650 8.273 1.00 70.94 129 ASN A O 1
ATOM 1048 N N . GLY A 1 130 ? 0.095 -15.324 9.934 1.00 70.62 130 GLY A N 1
ATOM 1049 C CA . GLY A 1 130 ? -0.802 -14.499 9.138 1.00 70.62 130 GLY A CA 1
ATOM 1050 C C . GLY A 1 130 ? -0.154 -13.216 8.596 1.00 70.62 130 GLY A C 1
ATOM 1051 O O . GLY A 1 130 ? -0.538 -12.780 7.516 1.00 70.62 130 GLY A O 1
ATOM 1052 N N . PHE A 1 131 ? 0.868 -12.647 9.254 1.00 73.00 131 PHE A N 1
ATOM 1053 C CA . PHE A 1 131 ? 1.618 -11.498 8.716 1.00 73.00 131 PHE A CA 1
ATOM 1054 C C . PHE A 1 131 ? 2.426 -11.865 7.464 1.00 73.00 131 PHE A C 1
ATOM 1056 O O . PHE A 1 131 ? 2.467 -11.089 6.505 1.00 73.00 131 PHE A O 1
ATOM 1063 N N . PHE A 1 132 ? 3.024 -13.061 7.447 1.00 73.62 132 PHE A N 1
ATOM 1064 C CA . PHE A 1 132 ? 3.721 -13.577 6.272 1.00 73.62 132 PHE A CA 1
ATOM 1065 C C . PHE A 1 132 ? 2.737 -13.848 5.132 1.00 73.62 132 PHE A C 1
ATOM 1067 O O . PHE A 1 132 ? 2.988 -13.436 4.008 1.00 73.62 132 PHE A O 1
ATOM 1074 N N . LEU A 1 133 ? 1.574 -14.438 5.416 1.00 71.25 133 LEU A N 1
ATOM 1075 C CA . LEU A 1 133 ? 0.532 -14.650 4.404 1.00 71.25 133 LEU A CA 1
ATOM 1076 C C . LEU A 1 133 ? -0.016 -13.341 3.830 1.00 71.25 133 LEU A C 1
ATOM 1078 O O . LEU A 1 133 ? -0.181 -13.236 2.623 1.00 71.25 133 LEU A O 1
ATOM 1082 N N . GLN A 1 134 ? -0.252 -12.330 4.669 1.00 73.12 134 GLN A N 1
ATOM 1083 C CA . GLN A 1 134 ? -0.949 -11.112 4.258 1.00 73.12 134 GLN A CA 1
ATOM 1084 C C . GLN A 1 134 ? -0.222 -10.323 3.160 1.00 73.12 134 GLN A C 1
ATOM 1086 O O . GLN A 1 134 ? -0.879 -9.781 2.279 1.00 73.12 134 GLN A O 1
ATOM 1091 N N . ASN A 1 135 ? 1.112 -10.249 3.224 1.00 69.25 135 ASN A N 1
ATOM 1092 C CA . ASN A 1 135 ? 1.931 -9.496 2.264 1.00 69.25 135 ASN A CA 1
ATOM 1093 C C . ASN A 1 135 ? 3.232 -10.223 1.868 1.00 69.25 135 ASN A C 1
ATOM 1095 O O . ASN A 1 135 ? 3.751 -9.995 0.782 1.00 69.25 135 ASN A O 1
ATOM 1099 N N . GLY A 1 136 ? 3.783 -11.087 2.725 1.00 71.00 136 GLY A N 1
ATOM 1100 C CA . GLY A 1 136 ? 5.095 -11.714 2.521 1.00 71.00 136 GLY A CA 1
ATOM 1101 C C . GLY A 1 136 ? 5.103 -12.792 1.446 1.00 71.00 136 GLY A C 1
ATOM 1102 O O . GLY A 1 136 ? 5.988 -12.779 0.598 1.00 71.00 136 GLY A O 1
ATOM 1103 N N . LEU A 1 137 ? 4.102 -13.676 1.441 1.00 74.38 137 LEU A N 1
ATOM 1104 C CA . LEU A 1 137 ? 4.017 -14.771 0.480 1.00 74.38 137 LEU A CA 1
ATOM 1105 C C . LEU A 1 137 ? 3.902 -14.230 -0.946 1.00 74.38 137 LEU A C 1
ATOM 1107 O O . LEU A 1 137 ? 4.667 -14.638 -1.806 1.00 74.38 137 LEU A O 1
ATOM 1111 N N . LEU A 1 138 ? 3.026 -13.250 -1.187 1.00 75.94 138 LEU A N 1
ATOM 1112 C CA . LEU A 1 138 ? 2.900 -12.651 -2.515 1.00 75.94 138 LEU A CA 1
ATOM 1113 C C . LEU A 1 138 ? 4.201 -11.982 -2.973 1.00 75.94 138 LEU A C 1
ATOM 1115 O O . LEU A 1 138 ? 4.653 -12.234 -4.087 1.00 75.94 138 LEU A O 1
ATOM 1119 N N . ASN A 1 139 ? 4.815 -11.164 -2.113 1.00 77.50 139 ASN A N 1
ATOM 1120 C CA . ASN A 1 139 ? 6.079 -10.502 -2.434 1.00 77.50 139 ASN A CA 1
ATOM 1121 C C . ASN A 1 139 ? 7.187 -11.525 -2.714 1.00 77.50 139 ASN A C 1
ATOM 1123 O O . ASN A 1 139 ? 8.005 -11.312 -3.600 1.00 77.50 139 ASN A O 1
ATOM 1127 N N . PHE A 1 140 ? 7.190 -12.654 -2.003 1.00 74.69 140 PHE A N 1
ATOM 1128 C CA . PHE A 1 140 ? 8.130 -13.747 -2.226 1.00 74.69 140 PHE A CA 1
ATOM 1129 C C . PHE A 1 140 ? 7.884 -14.464 -3.559 1.00 74.69 140 PHE A C 1
ATOM 1131 O O . PHE A 1 140 ? 8.836 -14.711 -4.301 1.00 74.69 140 PHE A O 1
ATOM 1138 N N . CYS A 1 141 ? 6.620 -14.766 -3.892 1.00 75.06 141 CYS A N 1
ATOM 1139 C CA . CYS A 1 141 ? 6.279 -15.389 -5.172 1.00 75.06 141 CYS A CA 1
ATOM 1140 C C . CYS A 1 141 ? 6.678 -14.414 -6.326 1.00 75.06 141 CYS A C 1
ATOM 1142 O O . CYS A 1 141 ? 7.297 -14.836 -7.299 1.00 75.06 141 CYS A O 1
ATOM 1144 N N . LEU A 1 142 ? 6.463 -13.094 -6.183 1.00 78.19 142 LEU A N 1
ATOM 1145 C CA . LEU A 1 142 ? 6.906 -12.073 -7.156 1.00 78.19 142 LEU A CA 1
ATOM 1146 C C . LEU A 1 142 ? 8.436 -11.931 -7.258 1.00 78.19 142 LEU A C 1
ATOM 1148 O O . LEU A 1 142 ? 8.966 -11.860 -8.366 1.00 78.19 142 LEU A O 1
ATOM 1152 N N . LEU A 1 143 ? 9.154 -11.938 -6.132 1.00 74.38 143 LEU A N 1
ATOM 1153 C CA . LEU A 1 143 ? 10.621 -11.923 -6.110 1.00 74.38 143 LEU A CA 1
ATOM 1154 C C . LEU A 1 143 ? 11.196 -13.147 -6.831 1.00 74.38 143 LEU A C 1
ATOM 1156 O O . LEU A 1 143 ? 12.119 -13.024 -7.630 1.00 74.38 143 LEU A O 1
ATOM 1160 N N . SER A 1 144 ? 10.613 -14.322 -6.592 1.00 70.69 144 SER A N 1
ATOM 1161 C CA . SER A 1 144 ? 11.031 -15.567 -7.242 1.00 70.69 144 SER A CA 1
ATOM 1162 C C . SER A 1 144 ? 10.855 -15.494 -8.761 1.00 70.69 144 SER A C 1
ATOM 1164 O O . SER A 1 144 ? 11.707 -15.984 -9.499 1.00 70.69 144 SER A O 1
ATOM 1166 N N . LEU A 1 145 ? 9.795 -14.832 -9.244 1.00 71.38 145 LEU A N 1
ATOM 1167 C CA . LEU A 1 145 ? 9.619 -14.576 -10.673 1.00 71.38 145 LEU A CA 1
ATOM 1168 C C . LEU A 1 145 ? 10.741 -13.689 -11.220 1.00 71.38 145 LEU A C 1
ATOM 1170 O O . LEU A 1 145 ? 11.305 -14.032 -12.254 1.00 71.38 145 LEU A O 1
ATOM 1174 N N . VAL A 1 146 ? 11.142 -12.624 -10.519 1.00 69.69 146 VAL A N 1
ATOM 1175 C CA . VAL A 1 146 ? 12.309 -11.820 -10.938 1.00 69.69 146 VAL A CA 1
ATOM 1176 C C . VAL A 1 146 ? 13.555 -12.683 -11.085 1.00 69.69 146 VAL A C 1
ATOM 1178 O O . VAL A 1 146 ? 14.184 -12.656 -12.140 1.00 69.69 146 VAL A O 1
ATOM 1181 N N . CYS A 1 147 ? 13.877 -13.493 -10.073 1.00 67.56 147 CYS A N 1
ATOM 1182 C CA . CYS A 1 147 ? 15.049 -14.370 -10.108 1.00 67.56 147 CYS A CA 1
ATOM 1183 C C . CYS A 1 147 ? 15.031 -15.336 -11.305 1.00 67.56 147 CYS A C 1
ATOM 1185 O O . CYS A 1 147 ? 16.072 -15.579 -11.910 1.00 67.56 147 CYS A O 1
ATOM 1187 N N . LEU A 1 148 ? 13.860 -15.862 -11.674 1.00 67.56 148 LEU A N 1
ATOM 1188 C CA . LEU A 1 148 ? 13.705 -16.725 -12.846 1.00 67.56 148 LEU A CA 1
ATOM 1189 C C . LEU A 1 148 ? 13.869 -15.957 -14.168 1.00 67.56 148 LEU A C 1
ATOM 1191 O O . LEU A 1 148 ? 14.426 -16.496 -15.120 1.00 67.56 148 LEU A O 1
ATOM 1195 N N . PHE A 1 149 ? 13.410 -14.705 -14.251 1.00 63.41 149 PHE A N 1
ATOM 1196 C CA . PHE A 1 149 ? 13.413 -13.948 -15.510 1.00 63.41 149 PHE A CA 1
ATOM 1197 C C . PHE A 1 149 ? 14.691 -13.176 -15.797 1.00 63.41 149 PHE A C 1
ATOM 1199 O O . PHE A 1 149 ? 14.965 -12.934 -16.971 1.00 63.41 149 PHE A O 1
ATOM 1206 N N . VAL A 1 150 ? 15.521 -12.917 -14.784 1.00 60.59 150 VAL A N 1
ATOM 1207 C CA . VAL A 1 150 ? 16.935 -12.566 -15.005 1.00 60.59 150 VAL A CA 1
ATOM 1208 C C . VAL A 1 150 ? 17.635 -13.637 -15.867 1.00 60.59 150 VAL A C 1
ATOM 1210 O O . VAL A 1 150 ? 18.573 -13.319 -16.583 1.00 60.59 150 VAL A O 1
ATOM 1213 N N . MET A 1 151 ? 17.142 -14.886 -15.873 1.00 57.44 151 MET A N 1
ATOM 1214 C CA . MET A 1 151 ? 17.753 -16.012 -16.594 1.00 57.44 151 MET A CA 1
ATOM 1215 C C . MET A 1 151 ? 17.098 -16.366 -17.947 1.00 57.44 151 MET A C 1
ATOM 1217 O O . MET A 1 151 ? 17.719 -17.069 -18.739 1.00 57.44 151 MET A O 1
ATOM 1221 N N . VAL A 1 152 ? 15.848 -15.957 -18.221 1.00 58.75 152 VAL A N 1
ATOM 1222 C CA . VAL A 1 152 ? 15.036 -16.512 -19.341 1.00 58.75 152 VAL A CA 1
ATOM 1223 C C . VAL A 1 152 ? 14.655 -15.484 -20.422 1.00 58.75 152 VAL A C 1
ATOM 1225 O O . VAL A 1 152 ? 14.286 -15.873 -21.526 1.00 58.75 152 VAL A O 1
ATOM 1228 N N . GLY A 1 153 ? 14.767 -14.181 -20.156 1.00 55.66 153 GLY A N 1
ATOM 1229 C CA . GLY A 1 153 ? 14.737 -13.132 -21.188 1.00 55.66 153 GLY A CA 1
ATOM 1230 C C . GLY A 1 153 ? 13.409 -12.835 -21.915 1.00 55.66 153 GLY A C 1
ATOM 1231 O O . GLY A 1 153 ? 13.338 -11.852 -22.647 1.00 55.66 153 GLY A O 1
ATOM 1232 N N . ASP A 1 154 ? 12.330 -13.611 -21.727 1.00 60.00 154 ASP A N 1
ATOM 1233 C CA . ASP A 1 154 ? 11.069 -13.390 -22.465 1.00 60.00 154 ASP A CA 1
ATOM 1234 C C . ASP A 1 154 ? 9.780 -13.590 -21.634 1.00 60.00 154 ASP A C 1
ATOM 1236 O O . ASP A 1 154 ? 9.424 -14.709 -21.240 1.00 60.00 154 ASP A O 1
ATOM 1240 N N . TYR A 1 155 ? 9.029 -12.493 -21.439 1.00 57.56 155 TYR A N 1
ATOM 1241 C CA . TYR A 1 155 ? 7.725 -12.463 -20.755 1.00 57.56 155 TYR A CA 1
ATOM 1242 C C . TYR A 1 155 ? 6.525 -12.813 -21.642 1.00 57.56 155 TYR A C 1
ATOM 1244 O O . TYR A 1 155 ? 5.445 -13.073 -21.114 1.00 57.56 155 TYR A O 1
ATOM 1252 N N . GLN A 1 156 ? 6.674 -12.799 -22.970 1.00 52.66 156 GLN A N 1
ATOM 1253 C CA . GLN A 1 156 ? 5.599 -13.208 -23.881 1.00 52.66 156 GLN A CA 1
ATOM 1254 C C . GLN A 1 156 ? 5.512 -14.727 -24.024 1.00 52.66 156 GLN A C 1
ATOM 1256 O O . GLN A 1 156 ? 4.508 -15.250 -24.521 1.00 52.66 156 GLN A O 1
ATOM 1261 N N . SER A 1 157 ? 6.535 -15.443 -23.558 1.00 58.34 157 SER A N 1
ATOM 1262 C CA . SER A 1 157 ? 6.534 -16.894 -23.526 1.00 58.34 157 SER A CA 1
ATOM 1263 C C . SER A 1 157 ? 5.345 -17.421 -22.709 1.00 58.34 157 SER A C 1
ATOM 1265 O O . SER A 1 157 ? 5.072 -16.985 -21.590 1.00 58.34 157 SER A O 1
ATOM 1267 N N . ALA A 1 158 ? 4.646 -18.437 -23.224 1.00 55.66 158 ALA A N 1
ATOM 1268 C CA . ALA A 1 158 ? 3.633 -19.161 -22.446 1.00 55.66 158 ALA A CA 1
ATOM 1269 C C . ALA A 1 158 ? 4.214 -19.702 -21.120 1.00 55.66 158 ALA A C 1
ATOM 1271 O O . ALA A 1 158 ? 3.502 -19.835 -20.129 1.00 55.66 158 ALA A O 1
ATOM 1272 N N . LYS A 1 159 ? 5.534 -19.937 -21.084 1.00 55.47 159 LYS A N 1
ATOM 1273 C CA . LYS A 1 159 ? 6.305 -20.331 -19.901 1.00 55.47 159 LYS A CA 1
ATOM 1274 C C . LYS A 1 159 ? 6.286 -19.265 -18.800 1.00 55.47 159 LYS A C 1
ATOM 1276 O O . LYS A 1 159 ? 6.186 -19.649 -17.641 1.00 55.47 159 LYS A O 1
ATOM 1281 N N . PHE A 1 160 ? 6.307 -17.967 -19.132 1.00 56.12 160 PHE A N 1
ATOM 1282 C CA . PHE A 1 160 ? 6.166 -16.873 -18.158 1.00 56.12 160 PHE A CA 1
ATOM 1283 C C . PHE A 1 160 ? 4.832 -16.967 -17.424 1.00 56.12 160 PHE A C 1
ATOM 1285 O O . PHE A 1 160 ? 4.776 -16.988 -16.196 1.00 56.12 160 PHE A O 1
ATOM 1292 N N . HIS A 1 161 ? 3.754 -17.091 -18.193 1.00 55.72 161 HIS A N 1
ATOM 1293 C CA . HIS A 1 161 ? 2.407 -17.166 -17.651 1.00 55.72 161 HIS A CA 1
ATOM 1294 C C . HIS A 1 161 ? 2.193 -18.445 -16.849 1.00 55.72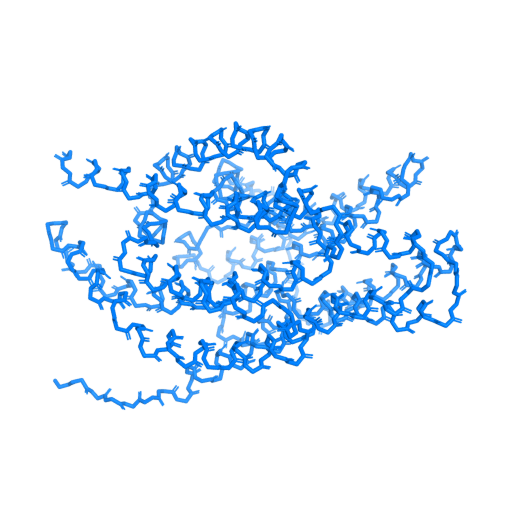 161 HIS A C 1
ATOM 1296 O O . HIS A 1 161 ? 1.655 -18.377 -15.753 1.00 55.72 161 HIS A O 1
ATOM 1302 N N . ILE A 1 162 ? 2.658 -19.590 -17.347 1.00 57.03 162 ILE A N 1
ATOM 1303 C CA . ILE A 1 162 ? 2.536 -20.873 -16.651 1.00 57.03 162 ILE A CA 1
ATOM 1304 C C . ILE A 1 162 ? 3.385 -20.880 -15.376 1.00 57.03 162 ILE A C 1
ATOM 1306 O O . ILE A 1 162 ? 2.888 -21.306 -14.347 1.00 57.03 162 ILE A O 1
ATOM 1310 N N . ALA A 1 163 ? 4.617 -20.365 -15.383 1.00 58.22 163 ALA A N 1
ATOM 1311 C CA . ALA A 1 163 ? 5.444 -20.292 -14.176 1.00 58.22 163 ALA A CA 1
ATOM 1312 C C . ALA A 1 163 ? 4.858 -19.321 -13.141 1.00 58.22 163 ALA A C 1
ATOM 1314 O O . ALA A 1 163 ? 4.769 -19.671 -11.967 1.00 58.22 163 ALA A O 1
ATOM 1315 N N . ALA A 1 164 ? 4.394 -18.144 -13.576 1.00 59.50 164 ALA A N 1
ATOM 1316 C CA . ALA A 1 164 ? 3.715 -17.186 -12.714 1.00 59.50 164 ALA A CA 1
ATOM 1317 C C . ALA A 1 164 ? 2.447 -17.796 -12.125 1.00 59.50 164 ALA A C 1
ATOM 1319 O O . ALA A 1 164 ? 2.337 -17.832 -10.911 1.00 59.50 164 ALA A O 1
ATOM 1320 N N . ILE A 1 165 ? 1.553 -18.345 -12.954 1.00 59.47 165 ILE A N 1
ATOM 1321 C CA . ILE A 1 165 ? 0.292 -18.977 -12.544 1.00 59.47 165 ILE A CA 1
ATOM 1322 C C . ILE A 1 165 ? 0.535 -20.217 -11.678 1.00 59.47 165 ILE A C 1
ATOM 1324 O O . ILE A 1 165 ? -0.175 -20.381 -10.699 1.00 59.47 165 ILE A O 1
ATOM 1328 N N . CYS A 1 166 ? 1.521 -21.068 -11.970 1.00 58.75 166 CYS A N 1
ATOM 1329 C CA . CYS A 1 166 ? 1.817 -22.272 -11.185 1.00 58.75 166 CYS A CA 1
ATOM 1330 C C . CYS A 1 166 ? 2.464 -21.949 -9.840 1.00 58.75 166 CYS A C 1
ATOM 1332 O O . CYS A 1 166 ? 2.088 -22.553 -8.843 1.00 58.75 166 CYS A O 1
ATOM 1334 N N . LEU A 1 167 ? 3.396 -20.994 -9.780 1.00 59.94 167 LEU A N 1
ATOM 1335 C CA . LEU A 1 167 ? 3.970 -20.533 -8.513 1.00 59.94 167 LEU A CA 1
ATOM 1336 C C . LEU A 1 167 ? 2.869 -19.903 -7.654 1.00 59.94 167 LEU A C 1
ATOM 1338 O O . LEU A 1 167 ? 2.698 -20.228 -6.486 1.00 59.94 167 LEU A O 1
ATOM 1342 N N . PHE A 1 168 ? 2.061 -19.064 -8.286 1.00 58.28 168 PHE A N 1
ATOM 1343 C CA . PHE A 1 168 ? 0.937 -18.362 -7.704 1.00 58.28 168 PHE A CA 1
ATOM 1344 C C . PHE A 1 168 ? -0.187 -19.319 -7.223 1.00 58.28 168 PHE A C 1
ATOM 1346 O O . PHE A 1 168 ? -0.645 -19.207 -6.085 1.00 58.28 168 PHE A O 1
ATOM 1353 N N . LEU A 1 169 ? -0.553 -20.335 -8.013 1.00 58.41 169 LEU A N 1
ATOM 1354 C CA . LEU A 1 169 ? -1.479 -21.416 -7.646 1.00 58.41 169 LEU A CA 1
ATOM 1355 C C . LEU A 1 169 ? -0.884 -22.357 -6.602 1.00 58.41 169 LEU A C 1
ATOM 1357 O O . LEU A 1 169 ? -1.623 -22.801 -5.739 1.00 58.41 169 LEU A O 1
ATOM 1361 N N . ALA A 1 170 ? 0.418 -22.641 -6.612 1.00 57.12 170 ALA A N 1
ATOM 1362 C CA . ALA A 1 170 ? 1.069 -23.399 -5.544 1.00 57.12 170 ALA A CA 1
ATOM 1363 C C . ALA A 1 170 ? 1.022 -22.624 -4.215 1.00 57.12 170 ALA A C 1
ATOM 1365 O O . ALA A 1 170 ? 0.725 -23.223 -3.183 1.00 57.12 170 ALA A O 1
ATOM 1366 N N . CYS A 1 171 ? 1.197 -21.292 -4.248 1.00 55.16 171 CYS A N 1
ATOM 1367 C CA . CYS A 1 171 ? 0.999 -20.399 -3.098 1.00 55.16 171 CYS A CA 1
ATOM 1368 C C . CYS A 1 171 ? -0.476 -20.474 -2.587 1.00 55.16 171 CYS A C 1
ATOM 1370 O O . CYS A 1 171 ? -0.711 -20.415 -1.380 1.00 55.16 171 CYS A O 1
ATOM 1372 N N . VAL A 1 172 ? -1.466 -20.693 -3.472 1.00 53.56 172 VAL A N 1
ATOM 1373 C CA . VAL A 1 172 ? -2.893 -20.923 -3.130 1.00 53.56 172 VAL A CA 1
ATOM 1374 C C . VAL A 1 172 ? -3.180 -22.363 -2.668 1.00 53.56 172 VAL A C 1
ATOM 1376 O O . VAL A 1 172 ? -3.946 -22.559 -1.735 1.00 53.56 172 VAL A O 1
ATOM 1379 N N . VAL A 1 173 ? -2.574 -23.387 -3.267 1.00 56.53 173 VAL A N 1
ATOM 1380 C CA . VAL A 1 173 ? -2.808 -24.808 -2.947 1.00 56.53 173 VAL A CA 1
ATOM 1381 C C . VAL A 1 173 ? -2.147 -25.193 -1.627 1.00 56.53 173 VAL A C 1
ATOM 1383 O O . VAL A 1 173 ? -2.791 -25.848 -0.813 1.00 56.53 173 VAL A O 1
ATOM 1386 N N . PHE A 1 174 ? -0.924 -24.723 -1.351 1.00 51.59 174 PHE A N 1
ATOM 1387 C CA . PHE A 1 174 ? -0.270 -24.897 -0.044 1.00 51.59 174 PHE A CA 1
ATOM 1388 C C . PHE A 1 174 ? -1.125 -24.316 1.094 1.00 51.59 174 PHE A C 1
ATOM 1390 O O . PHE A 1 174 ? -1.106 -24.806 2.219 1.00 51.59 174 PHE A O 1
ATOM 1397 N N . PHE A 1 175 ? -1.934 -23.303 0.780 1.00 47.16 175 PHE A N 1
ATOM 1398 C CA . PHE A 1 175 ? -2.880 -22.696 1.701 1.00 47.16 175 PHE A CA 1
ATOM 1399 C C . PHE A 1 175 ? -4.137 -23.561 1.976 1.00 47.16 175 PHE A C 1
ATOM 1401 O O . PHE A 1 175 ? -4.714 -23.468 3.058 1.00 47.16 175 PHE A O 1
ATOM 1408 N N . PHE A 1 176 ? -4.536 -24.452 1.059 1.00 50.25 176 PHE A N 1
ATOM 1409 C CA . PHE A 1 176 ? -5.692 -25.349 1.232 1.00 50.25 176 PHE A CA 1
ATOM 1410 C C . PHE A 1 176 ? -5.400 -26.634 2.019 1.00 50.25 176 PHE A C 1
ATOM 1412 O O . PHE A 1 176 ? -6.339 -27.329 2.401 1.00 50.25 176 PHE A O 1
ATOM 1419 N N . ILE A 1 177 ? -4.137 -26.935 2.334 1.00 46.16 177 ILE A N 1
ATOM 1420 C CA . ILE A 1 177 ? -3.738 -28.115 3.129 1.00 46.16 177 ILE A CA 1
ATOM 1421 C C . ILE A 1 177 ? -3.853 -27.820 4.643 1.00 46.16 177 ILE A C 1
ATOM 1423 O O . ILE A 1 177 ? -3.010 -28.206 5.447 1.00 46.16 177 ILE A O 1
ATOM 1427 N N . SER A 1 178 ? -4.906 -27.108 5.055 1.00 37.84 178 SER A N 1
ATOM 1428 C CA . SER A 1 178 ? -5.353 -27.073 6.452 1.00 37.84 178 SER A CA 1
ATOM 1429 C C . SER A 1 178 ? -6.711 -27.770 6.500 1.00 37.84 178 SER A C 1
ATOM 1431 O O . SER A 1 178 ? -7.710 -27.153 6.120 1.00 37.84 178 SER A O 1
ATOM 1433 N N . PRO A 1 179 ? -6.759 -29.050 6.899 1.00 34.25 179 PRO A N 1
ATOM 1434 C CA . PRO A 1 179 ? -7.987 -29.824 6.904 1.00 34.25 179 PRO A CA 1
ATOM 1435 C C . PRO A 1 179 ? -8.905 -29.286 8.005 1.00 34.25 179 PRO A C 1
ATOM 1437 O O . PRO A 1 179 ? -8.455 -29.060 9.122 1.00 34.25 179 PRO A O 1
ATOM 1440 N N . ASP A 1 180 ? -10.148 -28.963 7.646 1.00 36.75 180 ASP A N 1
ATOM 1441 C CA . ASP A 1 180 ? -11.357 -29.343 8.387 1.00 36.75 180 ASP A CA 1
ATOM 1442 C C . ASP A 1 180 ? -12.604 -28.835 7.646 1.00 36.75 180 ASP A C 1
ATOM 1444 O O . ASP A 1 180 ? -12.604 -27.758 7.044 1.00 36.75 180 ASP A O 1
ATOM 1448 N N . GLU A 1 181 ? -13.652 -29.650 7.705 1.00 37.41 181 GLU A N 1
ATOM 1449 C CA . GLU A 1 181 ? -14.856 -29.709 6.869 1.00 37.41 181 GLU A CA 1
ATOM 1450 C C . GLU A 1 181 ? -15.431 -28.376 6.347 1.00 37.41 181 GLU A C 1
ATOM 1452 O O . GLU A 1 181 ? -15.777 -27.448 7.085 1.00 37.41 181 GLU A O 1
ATOM 1457 N N . PHE A 1 182 ? -15.604 -28.327 5.022 1.00 40.19 182 PHE A N 1
ATOM 1458 C CA . PHE A 1 182 ? -16.362 -27.303 4.314 1.00 40.19 182 PHE A CA 1
ATOM 1459 C C . PHE A 1 182 ? -17.861 -27.599 4.423 1.00 40.19 182 PHE A C 1
ATOM 1461 O O . PHE A 1 182 ? -18.355 -28.543 3.813 1.00 40.19 182 PHE A O 1
ATOM 1468 N N . SER A 1 183 ? -18.612 -26.745 5.118 1.00 34.94 183 SER A N 1
ATOM 1469 C CA . SER A 1 183 ? -20.064 -26.656 4.938 1.00 34.94 183 SER A CA 1
ATOM 1470 C C . SER A 1 183 ? -20.431 -25.244 4.485 1.00 34.94 183 SER A C 1
ATOM 1472 O O . SER A 1 183 ? -20.105 -24.247 5.130 1.00 34.94 183 SER A O 1
ATOM 1474 N N . TYR A 1 184 ? -21.055 -25.149 3.310 1.00 36.75 184 TYR A N 1
ATOM 1475 C CA . TYR A 1 184 ? -21.455 -23.886 2.699 1.00 36.75 184 TYR A CA 1
ATOM 1476 C C . TYR A 1 184 ? -22.944 -23.641 2.943 1.00 36.75 184 TYR A C 1
ATOM 1478 O O . TYR A 1 184 ? -23.775 -24.504 2.667 1.00 36.75 184 TYR A O 1
ATOM 1486 N N . ASN A 1 185 ? -23.299 -22.449 3.425 1.00 37.03 185 ASN A N 1
ATOM 1487 C CA . ASN A 1 185 ? -24.692 -22.060 3.625 1.00 37.03 185 ASN A CA 1
ATOM 1488 C C . ASN A 1 185 ? -24.984 -20.773 2.840 1.00 37.03 185 ASN A C 1
ATOM 1490 O O . ASN A 1 185 ? -24.591 -19.677 3.246 1.00 37.03 185 ASN A O 1
ATOM 1494 N N . TRP A 1 186 ? -25.692 -20.928 1.715 1.00 37.12 186 TRP A N 1
ATOM 1495 C CA . TRP A 1 186 ? -26.021 -19.888 0.725 1.00 37.12 186 TRP A CA 1
ATOM 1496 C C . TRP A 1 186 ? -26.916 -18.750 1.255 1.00 37.12 186 TRP A C 1
ATOM 1498 O O . TRP A 1 186 ? -27.208 -17.807 0.525 1.00 37.12 186 TRP A O 1
ATOM 1508 N N . LYS A 1 187 ? -27.372 -18.803 2.513 1.00 38.03 187 LYS A N 1
ATOM 1509 C CA . LYS A 1 187 ? -28.398 -17.885 3.040 1.00 38.03 187 LYS A CA 1
ATOM 1510 C C . LYS A 1 187 ? -27.876 -16.622 3.734 1.00 38.03 187 LYS A C 1
ATOM 1512 O O . LYS A 1 187 ? -28.679 -15.757 4.066 1.00 38.03 187 LYS A O 1
ATOM 1517 N N . GLN A 1 188 ? -26.567 -16.468 3.942 1.00 43.81 188 GLN A N 1
ATOM 1518 C CA . GLN A 1 188 ? -26.001 -15.242 4.522 1.00 43.81 188 GLN A CA 1
ATOM 1519 C C . GLN A 1 188 ? -25.283 -14.415 3.456 1.00 43.81 188 GLN A C 1
ATOM 1521 O O . GLN A 1 188 ? -24.064 -14.496 3.297 1.00 43.81 188 GLN A O 1
ATOM 1526 N N . ILE A 1 189 ? -26.056 -13.600 2.732 1.00 45.28 189 ILE A N 1
ATOM 1527 C CA . ILE A 1 189 ? -25.500 -12.566 1.857 1.00 45.28 189 ILE A CA 1
ATOM 1528 C C . ILE A 1 189 ? -24.798 -11.535 2.758 1.00 45.28 189 ILE A C 1
ATOM 1530 O O . ILE A 1 189 ? -25.439 -10.952 3.638 1.00 45.28 189 ILE A O 1
ATOM 1534 N N . PRO A 1 190 ? -23.487 -11.302 2.584 1.00 53.47 190 PRO A N 1
ATOM 1535 C CA . PRO A 1 190 ? -22.784 -10.269 3.328 1.00 53.47 190 PRO A CA 1
ATOM 1536 C C . PRO A 1 190 ? -23.406 -8.898 3.029 1.00 53.47 190 PRO A C 1
ATOM 1538 O O . PRO A 1 190 ? -23.730 -8.610 1.880 1.00 53.47 190 PRO A O 1
ATOM 1541 N N . ASN A 1 191 ? -23.548 -8.023 4.031 1.00 59.28 191 ASN A N 1
ATOM 1542 C CA . ASN A 1 191 ? -24.015 -6.652 3.804 1.00 59.28 191 ASN A CA 1
ATOM 1543 C C . ASN A 1 191 ? -22.987 -5.873 2.960 1.00 59.28 191 ASN A C 1
ATOM 1545 O O . ASN A 1 191 ? -22.086 -5.230 3.501 1.00 59.28 191 ASN A O 1
ATOM 1549 N N . LEU A 1 192 ? -23.129 -5.947 1.632 1.00 59.78 192 LEU A N 1
ATOM 1550 C CA . LEU A 1 192 ? -22.240 -5.379 0.609 1.00 59.78 192 LEU A CA 1
ATOM 1551 C C . LEU A 1 192 ? -21.892 -3.911 0.867 1.00 59.78 192 LEU A C 1
ATOM 1553 O O . LEU A 1 192 ? -20.756 -3.500 0.641 1.00 59.78 192 LEU A O 1
ATOM 1557 N N . LYS A 1 193 ? -22.832 -3.137 1.422 1.00 63.31 193 LYS A N 1
ATOM 1558 C CA . LYS A 1 193 ? -22.628 -1.727 1.771 1.00 63.31 193 LYS A CA 1
ATOM 1559 C C . LYS A 1 193 ? -21.419 -1.531 2.683 1.00 63.31 193 LYS A C 1
ATOM 1561 O O . LYS A 1 193 ? -20.647 -0.604 2.486 1.00 63.31 193 LYS A O 1
ATOM 1566 N N . ILE A 1 194 ? -21.250 -2.399 3.674 1.00 61.53 194 ILE A N 1
ATOM 1567 C CA . ILE A 1 194 ? -20.188 -2.266 4.672 1.00 61.53 194 ILE 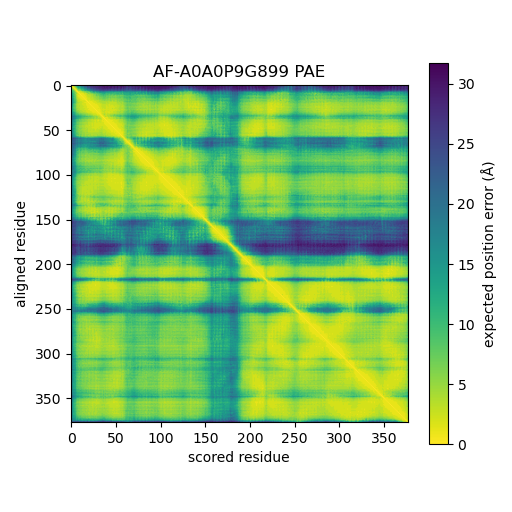A CA 1
ATOM 1568 C C . ILE A 1 194 ? -18.811 -2.557 4.056 1.00 61.53 194 ILE A C 1
ATOM 1570 O O . ILE A 1 194 ? -17.841 -1.871 4.369 1.00 61.53 194 ILE A O 1
ATOM 1574 N N . TYR A 1 195 ? -18.740 -3.514 3.132 1.00 64.12 195 TYR A N 1
ATOM 1575 C CA . TYR A 1 195 ? -17.515 -3.846 2.404 1.00 64.12 195 TYR A CA 1
ATOM 1576 C C . TYR A 1 195 ? -17.101 -2.735 1.443 1.00 64.12 195 TYR A C 1
ATOM 1578 O O . TYR A 1 195 ? -15.942 -2.335 1.436 1.00 64.12 195 TYR A O 1
ATOM 1586 N N . ILE A 1 196 ? -18.063 -2.174 0.701 1.00 63.84 196 ILE A N 1
ATOM 1587 C CA . ILE A 1 196 ? -17.828 -1.031 -0.191 1.00 63.84 196 ILE A CA 1
ATOM 1588 C C . ILE A 1 196 ? -17.263 0.157 0.599 1.00 63.84 196 ILE A C 1
ATOM 1590 O O . ILE A 1 196 ? -16.333 0.819 0.144 1.00 63.84 196 ILE A O 1
ATOM 1594 N N . LEU A 1 197 ? -17.781 0.411 1.805 1.00 64.44 197 LEU A N 1
ATOM 1595 C CA . LEU A 1 197 ? -17.275 1.476 2.673 1.00 64.44 197 LEU A CA 1
ATOM 1596 C C . LEU A 1 197 ? -15.827 1.229 3.133 1.00 64.44 197 LEU A C 1
ATOM 1598 O O . LEU A 1 197 ? -15.043 2.176 3.150 1.00 64.44 197 LEU A O 1
ATOM 1602 N N . ASP A 1 198 ? -15.454 -0.010 3.473 1.00 65.50 198 ASP A N 1
ATOM 1603 C CA . ASP A 1 198 ? -14.073 -0.363 3.847 1.00 65.50 198 ASP A CA 1
ATOM 1604 C C . ASP A 1 198 ? -13.110 -0.160 2.665 1.00 65.50 198 ASP A C 1
ATOM 1606 O O . ASP A 1 198 ? -12.093 0.530 2.804 1.00 65.50 198 ASP A O 1
ATOM 1610 N N . SER A 1 199 ? -13.481 -0.645 1.475 1.00 67.31 199 SER A N 1
ATOM 1611 C CA . SER A 1 199 ? -12.713 -0.463 0.236 1.00 67.31 199 SER A CA 1
ATOM 1612 C C . SER A 1 199 ? -12.494 1.019 -0.086 1.00 67.31 199 SER A C 1
ATOM 1614 O O . SER A 1 199 ? -11.363 1.461 -0.298 1.00 67.31 199 SER A O 1
ATOM 1616 N N . LEU A 1 200 ? -13.562 1.822 -0.036 1.00 67.75 200 LEU A N 1
ATOM 1617 C CA . LEU A 1 200 ? -13.504 3.263 -0.299 1.00 67.75 200 LEU A CA 1
ATOM 1618 C C . LEU A 1 200 ? -12.771 4.055 0.791 1.00 67.75 200 LEU A C 1
ATOM 1620 O O . LEU A 1 200 ? -12.392 5.196 0.559 1.00 67.75 200 LEU A O 1
ATOM 1624 N N . SER A 1 201 ? -12.546 3.484 1.973 1.00 66.62 201 SER A N 1
ATOM 1625 C CA . SER A 1 201 ? -11.770 4.138 3.035 1.00 66.62 201 SER A CA 1
ATOM 1626 C C . SER A 1 201 ? -10.271 3.817 2.990 1.00 66.62 201 SER A C 1
ATOM 1628 O O . SER A 1 201 ? -9.483 4.471 3.672 1.00 66.62 201 SER A O 1
ATOM 1630 N N . THR A 1 202 ? -9.862 2.823 2.193 1.00 73.12 202 THR A N 1
ATOM 1631 C CA . THR A 1 202 ? -8.489 2.287 2.183 1.00 73.12 202 THR A CA 1
ATOM 1632 C C . THR A 1 202 ? -7.756 2.459 0.847 1.00 73.12 202 THR A C 1
ATOM 1634 O O . THR A 1 202 ? -6.540 2.280 0.806 1.00 73.12 202 THR A O 1
ATOM 1637 N N . PHE A 1 203 ? -8.442 2.882 -0.223 1.00 80.88 203 PHE A N 1
ATOM 1638 C CA . PHE A 1 203 ? -7.848 3.059 -1.561 1.00 80.88 203 PHE A CA 1
ATOM 1639 C C . PHE A 1 203 ? -6.937 4.290 -1.720 1.00 80.88 203 PHE A C 1
ATOM 1641 O O . PHE A 1 203 ? -6.117 4.329 -2.636 1.00 80.88 203 PHE A O 1
ATOM 1648 N N . PHE A 1 204 ? -7.071 5.303 -0.856 1.00 86.12 204 PHE A N 1
ATOM 1649 C CA . PHE A 1 204 ? -6.420 6.598 -1.075 1.00 86.12 204 PHE A CA 1
ATOM 1650 C C . PHE A 1 204 ? -4.891 6.532 -1.006 1.00 86.12 204 PHE A C 1
ATOM 1652 O O . PHE A 1 204 ? -4.222 7.073 -1.876 1.00 86.12 204 PHE A O 1
ATOM 1659 N N . ILE A 1 205 ? -4.323 5.845 -0.012 1.00 84.75 205 ILE A N 1
ATOM 1660 C CA . ILE A 1 205 ? -2.860 5.747 0.125 1.00 84.75 205 ILE A CA 1
ATOM 1661 C C . ILE A 1 205 ? -2.235 5.045 -1.102 1.00 84.75 205 ILE A C 1
ATOM 1663 O O . ILE A 1 205 ? -1.305 5.610 -1.677 1.00 84.75 205 ILE A O 1
ATOM 1667 N N . PRO A 1 206 ? -2.753 3.888 -1.574 1.00 86.00 206 PRO A N 1
ATOM 1668 C CA . PRO A 1 206 ? -2.321 3.299 -2.844 1.00 86.00 206 PRO A CA 1
ATOM 1669 C C . PRO A 1 206 ? -2.434 4.236 -4.054 1.00 86.00 206 PRO A C 1
ATOM 1671 O O . PRO A 1 206 ? -1.520 4.265 -4.875 1.00 86.00 206 PRO A O 1
ATOM 1674 N N . LEU A 1 207 ? -3.515 5.021 -4.156 1.00 89.31 207 LEU A N 1
ATOM 1675 C CA . LEU A 1 207 ? -3.686 6.002 -5.233 1.00 89.31 207 LEU A CA 1
ATOM 1676 C C . LEU A 1 207 ? -2.591 7.075 -5.199 1.00 89.31 207 LEU A C 1
ATOM 1678 O O . LEU A 1 207 ? -1.987 7.357 -6.229 1.00 89.31 207 LEU A O 1
ATOM 1682 N N . VAL A 1 208 ? -2.296 7.635 -4.022 1.00 90.38 208 VAL A N 1
ATOM 1683 C CA . VAL A 1 208 ? -1.221 8.626 -3.859 1.00 90.38 208 VAL A CA 1
ATOM 1684 C C . VAL A 1 208 ? 0.130 8.036 -4.258 1.00 90.38 208 VAL A C 1
ATOM 1686 O O . VAL A 1 208 ? 0.894 8.699 -4.951 1.00 90.38 208 VAL A O 1
ATOM 1689 N N . THR A 1 209 ? 0.420 6.788 -3.872 1.00 88.56 209 THR A N 1
ATOM 1690 C CA . THR A 1 209 ? 1.652 6.099 -4.290 1.00 88.56 209 THR A CA 1
ATOM 1691 C C . THR A 1 209 ? 1.730 5.945 -5.809 1.00 88.56 209 THR A C 1
ATOM 1693 O O . THR A 1 209 ? 2.767 6.261 -6.382 1.00 88.56 209 THR A O 1
ATOM 1696 N N . LEU A 1 210 ? 0.651 5.502 -6.466 1.00 90.06 210 LEU A N 1
ATOM 1697 C CA . LEU A 1 210 ? 0.609 5.375 -7.927 1.00 90.06 210 LEU A CA 1
ATOM 1698 C C . LEU A 1 210 ? 0.880 6.721 -8.610 1.00 90.06 210 LEU A C 1
ATOM 1700 O O . LEU A 1 210 ? 1.717 6.795 -9.504 1.00 90.06 210 LEU A O 1
ATOM 1704 N N . LEU A 1 211 ? 0.174 7.774 -8.193 1.00 90.25 211 LEU A N 1
ATOM 1705 C CA . LEU A 1 211 ? 0.296 9.100 -8.799 1.00 90.25 211 LEU A CA 1
ATOM 1706 C C . LEU A 1 211 ? 1.682 9.707 -8.563 1.00 90.25 211 LEU A C 1
ATOM 1708 O O . LEU A 1 211 ? 2.264 10.244 -9.496 1.00 90.25 211 LEU A O 1
ATOM 1712 N N . ALA A 1 212 ? 2.241 9.560 -7.358 1.00 90.31 212 ALA A N 1
ATOM 1713 C CA . ALA A 1 212 ? 3.585 10.038 -7.050 1.00 90.31 212 ALA A CA 1
ATOM 1714 C C . ALA A 1 212 ? 4.641 9.357 -7.929 1.00 90.31 212 ALA A C 1
ATOM 1716 O O . ALA A 1 212 ? 5.487 10.037 -8.492 1.00 90.31 212 ALA A O 1
ATOM 1717 N N . VAL A 1 213 ? 4.559 8.034 -8.108 1.00 88.50 213 VAL A N 1
ATOM 1718 C CA . VAL A 1 213 ? 5.505 7.301 -8.966 1.00 88.50 213 VAL A CA 1
ATOM 1719 C C . VAL A 1 213 ? 5.308 7.638 -10.445 1.00 88.50 213 VAL A C 1
ATOM 1721 O O . VAL A 1 213 ? 6.285 7.707 -11.181 1.00 88.50 213 VAL A O 1
ATOM 1724 N N . LYS A 1 214 ? 4.074 7.909 -10.892 1.00 87.50 214 LYS A N 1
ATOM 1725 C CA . LYS A 1 214 ? 3.819 8.377 -12.265 1.00 87.50 214 LYS A CA 1
ATOM 1726 C C . LYS A 1 214 ? 4.377 9.770 -12.557 1.00 87.50 214 LYS A C 1
ATOM 1728 O O . LYS A 1 214 ? 4.632 10.056 -13.718 1.00 87.50 214 LYS A O 1
ATOM 1733 N N . LEU A 1 215 ? 4.553 10.610 -11.537 1.00 87.00 215 LEU A N 1
ATOM 1734 C CA . LEU A 1 215 ? 5.238 11.898 -11.672 1.00 87.00 215 LEU A CA 1
ATOM 1735 C C . LEU A 1 215 ? 6.765 11.745 -11.748 1.00 87.00 215 LEU A C 1
ATOM 1737 O O . LEU A 1 215 ? 7.451 12.708 -12.059 1.00 87.00 215 LEU A O 1
ATOM 1741 N N . CYS A 1 216 ? 7.334 10.572 -11.463 1.00 83.88 216 CYS A N 1
ATOM 1742 C CA . CYS A 1 216 ? 8.774 10.368 -11.594 1.00 83.88 216 CYS A CA 1
ATOM 1743 C C . CYS A 1 216 ? 9.150 10.174 -13.070 1.00 83.88 216 CYS A C 1
ATOM 1745 O O . CYS A 1 216 ? 8.693 9.222 -13.711 1.00 83.88 216 CYS A O 1
ATOM 1747 N N . THR A 1 217 ? 10.018 11.045 -13.588 1.00 66.69 217 THR A N 1
ATOM 1748 C CA . THR A 1 217 ? 10.559 10.954 -14.954 1.00 66.69 217 THR A CA 1
ATOM 1749 C C . THR A 1 217 ? 11.669 9.907 -15.070 1.00 66.69 217 THR A C 1
ATOM 1751 O O . THR A 1 217 ? 11.724 9.206 -16.076 1.00 66.69 217 THR A O 1
ATOM 1754 N N . ASP A 1 218 ? 12.477 9.731 -14.016 1.00 61.97 218 ASP A N 1
ATOM 1755 C CA . ASP A 1 218 ? 13.605 8.792 -13.949 1.00 61.97 218 ASP A CA 1
ATOM 1756 C C . ASP A 1 218 ? 13.580 7.957 -12.652 1.00 61.97 218 ASP A C 1
ATOM 1758 O O . ASP A 1 218 ? 13.058 8.384 -11.622 1.00 61.97 218 ASP A O 1
ATOM 1762 N N . SER A 1 219 ? 14.177 6.757 -12.662 1.00 62.34 219 SER A N 1
ATOM 1763 C CA . SER A 1 219 ? 14.411 5.907 -11.467 1.00 62.34 219 SER A CA 1
ATOM 1764 C C . SER A 1 219 ? 13.171 5.547 -10.616 1.00 62.34 219 SER A C 1
ATOM 1766 O O . SER A 1 219 ? 13.204 5.561 -9.385 1.00 62.34 219 SER A O 1
ATOM 1768 N N . GLN A 1 220 ? 12.065 5.157 -11.261 1.00 79.69 220 GLN A N 1
ATOM 1769 C CA . GLN A 1 220 ? 10.789 4.820 -10.598 1.00 79.69 220 GLN A CA 1
ATOM 1770 C C . GLN A 1 220 ? 10.913 3.790 -9.452 1.00 79.69 220 GLN A C 1
ATOM 1772 O O . GLN A 1 220 ? 10.136 3.834 -8.497 1.00 79.69 220 GLN A O 1
ATOM 1777 N N . THR A 1 221 ? 11.891 2.884 -9.515 1.00 85.69 221 THR A N 1
ATOM 1778 C CA . THR A 1 221 ? 12.174 1.866 -8.492 1.00 85.69 221 THR A CA 1
ATOM 1779 C C . THR A 1 221 ? 12.707 2.472 -7.192 1.00 85.69 221 THR A C 1
ATOM 1781 O O . THR A 1 221 ? 12.186 2.149 -6.123 1.00 85.69 221 THR A O 1
ATOM 1784 N N . ASP A 1 222 ? 13.666 3.397 -7.256 1.00 88.50 222 ASP A N 1
ATOM 1785 C CA . ASP A 1 222 ? 14.265 4.034 -6.075 1.00 88.50 222 ASP A CA 1
ATOM 1786 C C . ASP A 1 222 ? 13.252 4.927 -5.336 1.00 88.50 222 ASP A C 1
ATOM 1788 O O . ASP A 1 222 ? 13.120 4.855 -4.107 1.00 88.50 222 ASP A O 1
ATOM 1792 N N . TYR A 1 223 ? 12.452 5.697 -6.081 1.00 88.62 223 TYR A N 1
ATOM 1793 C CA . TYR A 1 223 ? 11.350 6.492 -5.526 1.00 88.62 223 TYR A CA 1
ATOM 1794 C C . TYR A 1 223 ? 10.266 5.607 -4.901 1.00 88.62 223 TYR A C 1
ATOM 1796 O O . TYR A 1 223 ? 9.760 5.903 -3.812 1.00 88.62 223 TYR A O 1
ATOM 1804 N N . LEU A 1 224 ? 9.932 4.484 -5.546 1.00 89.25 224 LEU A N 1
ATOM 1805 C CA . LEU A 1 224 ? 8.991 3.512 -4.999 1.00 89.25 224 LEU A CA 1
ATOM 1806 C C . LEU A 1 224 ? 9.521 2.887 -3.699 1.00 89.25 224 LEU A C 1
ATOM 1808 O O . LEU A 1 224 ? 8.749 2.765 -2.747 1.00 89.25 224 LEU A O 1
ATOM 1812 N N . ILE A 1 225 ? 10.812 2.540 -3.612 1.00 90.25 225 ILE A N 1
ATOM 1813 C CA . ILE A 1 225 ? 11.436 2.054 -2.367 1.00 90.25 225 ILE A CA 1
ATOM 1814 C C . ILE A 1 225 ? 11.302 3.111 -1.270 1.00 90.25 225 ILE A C 1
ATOM 1816 O O . ILE A 1 225 ? 10.799 2.797 -0.190 1.00 90.25 225 ILE A O 1
ATOM 1820 N N . LEU A 1 226 ? 11.671 4.366 -1.548 1.00 91.12 226 LEU A N 1
ATOM 1821 C CA . LEU A 1 226 ? 11.582 5.462 -0.580 1.00 91.12 226 LEU A CA 1
ATOM 1822 C C . LEU A 1 226 ? 10.156 5.621 -0.022 1.00 91.12 226 LEU A C 1
ATOM 1824 O O . LEU A 1 226 ? 9.952 5.641 1.199 1.00 91.12 226 LEU A O 1
ATOM 1828 N N . ILE A 1 227 ? 9.161 5.681 -0.912 1.00 89.38 227 ILE A N 1
ATOM 1829 C CA . ILE A 1 227 ? 7.745 5.800 -0.543 1.00 89.38 227 ILE A CA 1
ATOM 1830 C C . ILE A 1 227 ? 7.290 4.581 0.271 1.00 89.38 227 ILE A C 1
ATOM 1832 O O . ILE A 1 227 ? 6.607 4.735 1.287 1.00 89.38 227 ILE A O 1
ATOM 1836 N N . LYS A 1 228 ? 7.680 3.362 -0.122 1.00 88.31 228 LYS A N 1
ATOM 1837 C CA . LYS A 1 228 ? 7.279 2.129 0.574 1.00 88.31 228 LYS A CA 1
ATOM 1838 C C . LYS A 1 228 ? 7.928 1.995 1.954 1.00 88.31 228 LYS A C 1
ATOM 1840 O O . LYS A 1 228 ? 7.243 1.534 2.867 1.00 88.31 228 LYS A O 1
ATOM 1845 N N . ILE A 1 229 ? 9.179 2.427 2.147 1.00 88.25 229 ILE A N 1
ATOM 1846 C CA . ILE A 1 229 ? 9.810 2.472 3.480 1.00 88.25 229 ILE A CA 1
ATOM 1847 C C . ILE A 1 229 ? 9.041 3.449 4.382 1.00 88.25 229 ILE A C 1
ATOM 1849 O O . ILE A 1 229 ? 8.669 3.089 5.502 1.00 88.25 229 ILE A O 1
ATOM 1853 N N . SER A 1 230 ? 8.734 4.655 3.892 1.00 88.00 230 SER A N 1
ATOM 1854 C CA . SER A 1 230 ? 7.937 5.639 4.641 1.00 88.00 230 SER A CA 1
ATOM 1855 C C . SER A 1 230 ? 6.554 5.088 5.014 1.00 88.00 230 SER A C 1
ATOM 1857 O O . SER A 1 230 ? 6.178 5.097 6.190 1.00 88.00 230 SER A O 1
ATOM 1859 N N . ALA A 1 231 ? 5.832 4.514 4.049 1.00 85.88 231 ALA A N 1
ATOM 1860 C CA . ALA A 1 231 ? 4.520 3.915 4.278 1.00 85.88 231 ALA A CA 1
ATOM 1861 C C . ALA A 1 231 ? 4.571 2.732 5.265 1.00 85.88 231 ALA A C 1
ATOM 1863 O O . ALA A 1 231 ? 3.667 2.581 6.090 1.00 85.88 231 ALA A O 1
ATOM 1864 N N . PHE A 1 232 ? 5.629 1.913 5.228 1.00 86.81 232 PHE A N 1
ATOM 1865 C CA . PHE A 1 232 ? 5.837 0.818 6.179 1.00 86.81 232 PHE A CA 1
ATOM 1866 C C . PHE A 1 232 ? 6.001 1.326 7.617 1.00 86.81 232 PHE A C 1
ATOM 1868 O O . PHE A 1 232 ? 5.371 0.795 8.540 1.00 86.81 232 PHE A O 1
ATOM 1875 N N . ILE A 1 233 ? 6.808 2.373 7.816 1.00 87.00 233 ILE A N 1
ATOM 1876 C CA . ILE A 1 233 ? 7.007 2.998 9.131 1.00 87.00 233 ILE A CA 1
ATOM 1877 C C . ILE A 1 233 ? 5.681 3.581 9.635 1.00 87.00 233 ILE A C 1
ATOM 1879 O O . ILE A 1 233 ? 5.253 3.256 10.747 1.00 87.00 233 ILE A O 1
ATOM 1883 N N . SER A 1 234 ? 4.982 4.345 8.791 1.00 86.56 234 SER A N 1
ATOM 1884 C CA . SER A 1 234 ? 3.672 4.928 9.109 1.00 86.56 234 SER A CA 1
ATOM 1885 C C . SER A 1 234 ? 2.642 3.858 9.498 1.00 86.56 234 SER A C 1
ATOM 1887 O O . SER A 1 234 ? 1.988 3.945 10.541 1.00 86.56 234 SER A O 1
ATOM 1889 N N . GLY A 1 235 ? 2.546 2.775 8.717 1.00 83.50 235 GLY A N 1
ATOM 1890 C CA . GLY A 1 235 ? 1.638 1.656 8.979 1.00 83.50 235 GLY A CA 1
ATOM 1891 C C . GLY A 1 235 ? 1.983 0.869 10.248 1.00 83.50 235 GLY A C 1
ATOM 1892 O O . GLY A 1 235 ? 1.088 0.418 10.970 1.00 83.50 235 GLY A O 1
ATOM 1893 N N . THR A 1 236 ? 3.272 0.737 10.566 1.00 84.00 236 THR A N 1
ATOM 1894 C CA . THR A 1 236 ? 3.736 0.104 11.810 1.00 84.00 236 THR A CA 1
ATOM 1895 C C . THR A 1 236 ? 3.336 0.936 13.026 1.00 84.00 236 THR A C 1
ATOM 1897 O O . THR A 1 236 ? 2.746 0.397 13.966 1.00 84.00 236 THR A O 1
ATOM 1900 N N . LEU A 1 237 ? 3.555 2.253 12.985 1.00 85.25 237 LEU A N 1
ATOM 1901 C CA . LEU A 1 237 ? 3.111 3.170 14.038 1.00 85.25 237 LEU A CA 1
ATOM 1902 C C . LEU A 1 237 ? 1.587 3.163 14.182 1.00 85.25 237 LEU A C 1
ATOM 1904 O O . LEU A 1 237 ? 1.080 3.051 15.298 1.00 85.25 237 LEU A O 1
ATOM 1908 N N . GLY A 1 238 ? 0.855 3.206 13.067 1.00 83.00 238 GLY A N 1
ATOM 1909 C CA . GLY A 1 238 ? -0.604 3.150 13.061 1.00 83.00 238 GLY A CA 1
ATOM 1910 C C . GLY A 1 238 ? -1.150 1.883 13.720 1.00 83.00 238 GLY A C 1
ATOM 1911 O O . GLY A 1 238 ? -2.075 1.948 14.530 1.00 83.00 238 GLY A O 1
ATOM 1912 N N . ALA A 1 239 ? -0.538 0.727 13.463 1.00 77.06 239 ALA A N 1
ATOM 1913 C CA . ALA A 1 239 ? -0.933 -0.513 14.121 1.00 77.06 239 ALA A CA 1
ATOM 1914 C C . ALA A 1 239 ? -0.640 -0.514 15.629 1.00 77.06 239 ALA A C 1
ATOM 1916 O O . ALA A 1 239 ? -1.479 -0.955 16.412 1.00 77.06 239 ALA A O 1
ATOM 1917 N N . LEU A 1 240 ? 0.515 0.006 16.052 1.00 79.88 240 LEU A N 1
ATOM 1918 C CA . LEU A 1 240 ? 0.854 0.127 17.474 1.00 79.88 240 LEU A CA 1
ATOM 1919 C C . LEU A 1 240 ? -0.079 1.093 18.212 1.00 79.88 240 LEU A C 1
ATOM 1921 O O . LEU A 1 240 ? -0.433 0.846 19.367 1.00 79.88 240 LEU A O 1
ATOM 1925 N N . ILE A 1 241 ? -0.499 2.169 17.540 1.00 82.81 241 ILE A N 1
ATOM 1926 C CA . ILE A 1 241 ? -1.536 3.070 18.040 1.00 82.81 241 ILE A CA 1
ATOM 1927 C C . ILE A 1 241 ? -2.831 2.283 18.206 1.00 82.81 241 ILE A C 1
ATOM 1929 O O . ILE A 1 241 ? -3.335 2.239 19.325 1.00 82.81 241 ILE A O 1
ATOM 1933 N N . LEU A 1 242 ? -3.316 1.621 17.144 1.00 76.75 242 LEU A N 1
ATOM 1934 C CA . LEU A 1 242 ? -4.563 0.844 17.133 1.00 76.75 242 LEU A CA 1
ATOM 1935 C C . LEU A 1 242 ? -4.631 -0.161 18.291 1.00 76.75 242 LEU A C 1
ATOM 1937 O O . LEU A 1 242 ? -5.646 -0.226 18.982 1.00 76.75 242 LEU A O 1
ATOM 1941 N N . LEU A 1 243 ? -3.532 -0.874 18.561 1.00 72.19 243 LEU A N 1
ATOM 1942 C CA . LEU A 1 243 ? -3.437 -1.827 19.671 1.00 72.19 243 LEU A CA 1
ATOM 1943 C C . LEU A 1 243 ? -3.697 -1.198 21.042 1.00 72.19 243 LEU A C 1
ATOM 1945 O O . LEU A 1 243 ? -4.091 -1.909 21.955 1.00 72.19 243 LEU A O 1
ATOM 1949 N N . ARG A 1 244 ? -3.502 0.112 21.210 1.00 74.69 244 ARG A N 1
ATOM 1950 C CA . ARG A 1 244 ? -3.730 0.836 22.471 1.00 74.69 244 ARG A CA 1
ATOM 1951 C C . ARG A 1 244 ? -5.029 1.645 22.481 1.00 74.69 244 ARG A C 1
ATOM 1953 O O . ARG A 1 244 ? -5.375 2.187 23.527 1.00 74.69 244 ARG A O 1
ATOM 1960 N N . VAL A 1 245 ? -5.747 1.739 21.356 1.00 75.56 245 VAL A N 1
ATOM 1961 C CA . VAL A 1 245 ? -6.977 2.550 21.251 1.00 75.56 245 VAL A CA 1
ATOM 1962 C C . VAL A 1 245 ? -8.111 1.982 22.112 1.00 75.56 245 VAL A C 1
ATOM 1964 O O . VAL A 1 245 ? -8.915 2.761 22.606 1.00 75.56 245 VAL A O 1
ATOM 1967 N N . HIS A 1 246 ? -8.122 0.678 22.407 1.00 69.31 246 HIS A N 1
ATOM 1968 C CA . HIS A 1 246 ? -9.103 0.059 23.315 1.00 69.31 246 HIS A CA 1
ATOM 1969 C C . HIS A 1 246 ? -9.086 0.644 24.741 1.00 69.31 246 HIS A C 1
ATOM 1971 O O . HIS A 1 246 ? -10.106 0.690 25.421 1.00 69.31 246 HIS A O 1
ATOM 1977 N N . HIS A 1 247 ? -7.959 1.213 25.188 1.00 67.88 247 HIS A N 1
ATOM 1978 C CA . HIS A 1 247 ? -7.895 1.947 26.458 1.00 67.88 247 HIS A CA 1
ATOM 1979 C C . HIS A 1 247 ? -8.730 3.244 26.470 1.00 67.88 247 HIS A C 1
ATOM 1981 O O . HIS A 1 247 ? -8.795 3.924 27.495 1.00 67.88 247 HIS A O 1
ATOM 1987 N N . LEU A 1 248 ? -9.340 3.618 25.340 1.00 69.81 248 LEU A N 1
ATOM 1988 C CA . LEU A 1 248 ? -10.216 4.778 25.201 1.00 69.81 248 LEU A CA 1
ATOM 1989 C C . LEU A 1 248 ? -11.707 4.449 25.364 1.00 69.81 248 LEU A C 1
ATOM 1991 O O . LEU A 1 248 ? -12.516 5.376 25.322 1.00 69.81 248 LEU A O 1
ATOM 1995 N N . ASP A 1 249 ? -12.089 3.181 25.547 1.00 65.94 249 ASP A N 1
ATOM 1996 C CA . ASP A 1 249 ? -13.504 2.786 25.669 1.00 65.94 249 ASP A CA 1
ATOM 1997 C C . ASP A 1 249 ? -14.181 3.331 26.926 1.00 65.94 249 ASP A C 1
ATOM 1999 O O . ASP A 1 249 ? -15.375 3.605 26.918 1.00 65.94 249 ASP A O 1
ATOM 2003 N N . THR A 1 250 ? -13.408 3.569 27.984 1.00 66.44 250 THR A N 1
ATOM 2004 C CA . THR A 1 250 ? -13.896 4.073 29.276 1.00 66.44 250 THR A CA 1
ATOM 2005 C C . THR A 1 250 ? -13.787 5.592 29.420 1.00 66.44 250 THR A C 1
ATOM 2007 O O . THR A 1 250 ? -13.970 6.125 30.514 1.00 66.44 250 THR A O 1
ATOM 2010 N N . LYS A 1 251 ? -13.422 6.310 28.349 1.00 66.00 251 LYS A N 1
ATOM 2011 C CA . LYS A 1 251 ? -13.142 7.752 28.395 1.00 66.00 251 LYS A CA 1
ATOM 2012 C C . LYS A 1 251 ? -14.258 8.565 27.747 1.00 66.00 251 LYS A C 1
ATOM 2014 O O . LYS A 1 251 ? -14.625 8.316 26.600 1.00 66.00 251 LYS A O 1
ATOM 2019 N N . ASP A 1 252 ? -14.700 9.606 28.452 1.00 69.56 252 ASP A N 1
ATOM 2020 C CA . ASP A 1 252 ? -15.634 10.606 27.928 1.00 69.56 252 ASP A CA 1
ATOM 2021 C C . ASP A 1 252 ? -15.122 11.270 26.647 1.00 69.56 252 ASP A C 1
ATOM 2023 O O . ASP A 1 252 ? -13.920 11.528 26.488 1.00 69.56 252 ASP A O 1
ATOM 2027 N N . SER A 1 253 ? -16.064 11.646 25.777 1.00 67.25 253 SER A N 1
ATOM 2028 C CA . SER A 1 253 ? -15.822 12.314 24.490 1.00 67.25 253 SER A CA 1
ATOM 2029 C C . SER A 1 253 ? -14.905 13.538 24.610 1.00 67.25 253 SER A C 1
ATOM 2031 O O . SER A 1 253 ? -13.989 13.695 23.802 1.00 67.25 253 SER A O 1
ATOM 2033 N N . LYS A 1 254 ? -15.065 14.346 25.669 1.00 65.62 254 LYS A N 1
ATOM 2034 C CA . LYS A 1 254 ? -14.245 15.544 25.938 1.00 65.62 254 LYS A CA 1
ATOM 2035 C C . LYS A 1 254 ? -12.768 15.231 26.194 1.00 65.62 254 LYS A C 1
ATOM 2037 O O . LYS A 1 254 ? -11.898 16.030 25.860 1.00 65.62 254 LYS A O 1
ATOM 2042 N N . THR A 1 255 ? -12.458 14.066 26.767 1.00 74.81 255 THR A N 1
ATOM 2043 C CA . THR A 1 255 ? -11.073 13.676 27.095 1.00 74.81 255 THR A CA 1
ATOM 2044 C C . THR A 1 255 ? -10.451 12.730 26.067 1.00 74.81 255 THR A C 1
ATOM 2046 O O . THR A 1 255 ? -9.245 12.465 26.126 1.00 74.81 255 THR A O 1
ATOM 2049 N N . LEU A 1 256 ? -11.243 12.258 25.100 1.00 79.50 256 LEU A N 1
ATOM 2050 C CA . LEU A 1 256 ? -10.856 11.280 24.087 1.00 79.50 256 LEU A CA 1
ATOM 2051 C C . LEU A 1 256 ? -9.641 11.735 23.267 1.00 79.50 256 LEU A C 1
ATOM 2053 O O . LEU A 1 256 ? -8.660 10.998 23.165 1.00 79.50 256 LEU A O 1
ATOM 2057 N N . LEU A 1 257 ? -9.663 12.964 22.732 1.00 82.31 257 LEU A N 1
ATOM 2058 C CA . LEU A 1 257 ? -8.553 13.493 21.927 1.00 82.31 257 LEU A CA 1
ATOM 2059 C C . LEU A 1 257 ? -7.260 13.641 22.734 1.00 82.31 257 LEU A C 1
ATOM 2061 O O . LEU A 1 257 ? -6.177 13.366 22.218 1.00 82.31 257 LEU A O 1
ATOM 2065 N N . ILE A 1 258 ? -7.360 14.056 23.999 1.00 83.88 258 ILE A N 1
ATOM 2066 C CA . ILE A 1 258 ? -6.196 14.239 24.874 1.00 83.88 258 ILE A CA 1
ATOM 2067 C C . ILE A 1 258 ? -5.509 12.890 25.105 1.00 83.88 258 ILE A C 1
ATOM 2069 O O . ILE A 1 258 ? -4.294 12.772 24.940 1.00 83.88 258 ILE A O 1
ATOM 2073 N N . HIS A 1 259 ? -6.281 11.856 25.442 1.00 85.12 259 HIS A N 1
ATOM 2074 C CA . HIS A 1 259 ? -5.740 10.515 25.664 1.00 85.12 259 HIS A CA 1
ATOM 2075 C C . HIS A 1 259 ? -5.221 9.887 24.366 1.00 85.12 259 HIS A C 1
ATOM 2077 O O . HIS A 1 259 ? -4.145 9.290 24.371 1.00 85.12 259 HIS A O 1
ATOM 2083 N N . TYR A 1 260 ? -5.913 10.090 23.242 1.00 87.38 260 TYR A N 1
ATOM 2084 C CA . TYR A 1 260 ? -5.437 9.627 21.941 1.00 87.38 260 TYR A CA 1
ATOM 2085 C C . TYR A 1 260 ? -4.092 10.265 21.564 1.00 87.38 260 TYR A C 1
ATOM 2087 O O . TYR A 1 260 ? -3.159 9.567 21.169 1.00 87.38 260 TYR A O 1
ATOM 2095 N N . ASN A 1 261 ? -3.931 11.574 21.778 1.00 87.06 261 ASN A N 1
ATOM 2096 C CA . ASN A 1 261 ? -2.658 12.253 21.544 1.00 87.06 261 ASN A CA 1
ATOM 2097 C C . ASN A 1 261 ? -1.533 11.720 22.444 1.00 87.06 261 ASN A C 1
ATOM 2099 O O . ASN A 1 261 ? -0.416 11.548 21.959 1.00 87.06 261 ASN A O 1
ATOM 2103 N N . LYS A 1 262 ? -1.820 11.376 23.709 1.00 87.19 262 LYS A N 1
ATOM 2104 C CA . LYS A 1 262 ? -0.845 10.707 24.592 1.00 87.19 262 LYS A CA 1
ATOM 2105 C C . LYS A 1 262 ? -0.432 9.332 24.054 1.00 87.19 262 LYS A C 1
ATOM 2107 O O . LYS A 1 262 ? 0.756 9.010 24.057 1.00 87.19 262 LYS A O 1
ATOM 2112 N N . ILE A 1 263 ? -1.378 8.540 23.536 1.00 87.06 263 ILE A N 1
ATOM 2113 C CA . ILE A 1 263 ? -1.079 7.243 22.901 1.00 87.06 263 ILE A CA 1
ATOM 2114 C C . ILE A 1 263 ? -0.142 7.433 21.705 1.00 87.06 263 ILE A C 1
ATOM 2116 O O . ILE A 1 263 ? 0.860 6.721 21.608 1.00 87.06 263 ILE A O 1
ATOM 2120 N N . LYS A 1 264 ? -0.415 8.408 20.830 1.00 90.25 264 LYS A N 1
ATOM 2121 C CA . LYS A 1 264 ? 0.443 8.704 19.673 1.00 90.25 264 LYS A CA 1
ATOM 2122 C C . LYS A 1 264 ? 1.844 9.144 20.094 1.00 90.25 264 LYS A C 1
ATOM 2124 O O . LYS A 1 264 ? 2.827 8.572 19.636 1.00 90.25 264 LYS A O 1
ATOM 2129 N N . GLN A 1 265 ? 1.943 10.090 21.028 1.00 86.38 265 GLN A N 1
ATOM 2130 C CA . GLN A 1 265 ? 3.227 10.572 21.554 1.00 86.38 265 GLN A CA 1
ATOM 2131 C C . GLN A 1 265 ? 4.051 9.452 22.200 1.00 86.38 265 GLN A C 1
ATOM 2133 O O . GLN A 1 265 ? 5.274 9.440 22.084 1.00 86.38 265 GLN A O 1
ATOM 2138 N N . SER A 1 266 ? 3.398 8.458 22.810 1.00 86.56 266 SER A N 1
ATOM 2139 C CA . SER A 1 266 ? 4.103 7.305 23.379 1.00 86.56 266 SER A CA 1
ATOM 2140 C C . SER A 1 266 ? 4.825 6.433 22.338 1.00 86.56 266 SER A C 1
ATOM 2142 O O . SER A 1 266 ? 5.696 5.654 22.719 1.00 86.56 266 SER A O 1
ATOM 2144 N N . GLN A 1 267 ? 4.521 6.581 21.039 1.00 88.69 267 GLN A N 1
ATOM 2145 C CA . GLN A 1 267 ? 5.214 5.869 19.956 1.00 88.69 267 GLN A CA 1
ATOM 2146 C C . GLN A 1 267 ? 6.464 6.598 19.442 1.00 88.69 267 GLN A C 1
ATOM 2148 O O . GLN A 1 267 ? 7.176 6.053 18.605 1.00 88.69 267 GLN A O 1
ATOM 2153 N N . PHE A 1 268 ? 6.777 7.801 19.938 1.00 87.88 268 PHE A N 1
ATOM 2154 C CA . PHE A 1 268 ? 7.876 8.615 19.400 1.00 87.88 268 PHE A CA 1
ATOM 2155 C C . PHE A 1 268 ? 9.247 7.924 19.501 1.00 87.88 268 PHE A C 1
ATOM 2157 O O . PHE A 1 268 ? 10.051 8.001 18.578 1.00 87.88 268 PHE A O 1
ATOM 2164 N N . LYS A 1 269 ? 9.494 7.168 20.584 1.00 86.94 269 LYS A N 1
ATOM 2165 C CA . LYS A 1 269 ? 10.720 6.359 20.733 1.00 86.94 269 LYS A CA 1
ATOM 2166 C C . LYS A 1 269 ? 10.840 5.278 19.653 1.00 86.94 269 LYS A C 1
ATOM 2168 O O . LYS A 1 269 ? 11.939 4.992 19.195 1.00 86.94 269 LYS A O 1
ATOM 2173 N N . ILE A 1 270 ? 9.713 4.689 19.250 1.00 87.00 270 ILE A N 1
ATOM 2174 C CA . ILE A 1 270 ? 9.668 3.666 18.200 1.00 87.00 270 ILE A CA 1
ATOM 2175 C C . ILE A 1 270 ? 9.860 4.311 16.832 1.00 87.00 270 ILE A C 1
ATOM 2177 O O . ILE A 1 270 ? 10.600 3.762 16.027 1.00 87.00 270 ILE A O 1
ATOM 2181 N N . LEU A 1 271 ? 9.264 5.485 16.588 1.00 90.25 271 LEU A N 1
ATOM 2182 C CA . LEU A 1 271 ? 9.538 6.260 15.377 1.00 90.25 271 LEU A CA 1
ATOM 2183 C C . LEU A 1 271 ? 11.041 6.524 15.244 1.00 90.25 271 LEU A C 1
ATOM 2185 O O . LEU A 1 271 ? 11.605 6.174 14.223 1.00 90.25 271 LEU A O 1
ATOM 2189 N N . PHE A 1 272 ? 11.698 7.033 16.290 1.00 88.69 272 PHE A N 1
ATOM 2190 C CA . PHE A 1 272 ? 13.144 7.277 16.265 1.00 88.69 272 PHE A CA 1
ATOM 2191 C C . PHE A 1 272 ? 13.956 6.013 15.937 1.00 88.69 272 PHE A C 1
ATOM 2193 O O . PHE A 1 272 ? 14.834 6.044 15.079 1.00 88.69 272 PHE A O 1
ATOM 2200 N N . LEU A 1 273 ? 13.624 4.882 16.567 1.00 87.88 273 LEU A N 1
ATOM 2201 C CA . LEU A 1 273 ? 14.275 3.599 16.294 1.00 87.88 273 LEU A CA 1
ATOM 2202 C C . LEU A 1 273 ? 14.072 3.147 14.836 1.00 87.88 273 LEU A C 1
ATOM 2204 O O . LEU A 1 273 ? 15.026 2.757 14.166 1.00 87.88 273 LEU A O 1
ATOM 2208 N N . LEU A 1 274 ? 12.836 3.223 14.336 1.00 88.44 274 LEU A N 1
ATOM 2209 C CA . LEU A 1 274 ? 12.499 2.893 12.951 1.00 88.44 274 LEU A CA 1
ATOM 2210 C C . LEU A 1 274 ? 13.150 3.859 11.957 1.00 88.44 274 LEU A C 1
ATOM 2212 O O . LEU A 1 274 ? 13.515 3.426 10.872 1.00 88.44 274 LEU A O 1
ATOM 2216 N N . SER A 1 275 ? 13.339 5.131 12.314 1.00 90.31 275 SER A N 1
ATOM 2217 C CA . SER A 1 275 ? 14.071 6.094 11.491 1.00 90.31 275 SER A CA 1
ATOM 2218 C C . SER A 1 275 ? 15.551 5.736 11.401 1.00 90.31 275 SER A C 1
ATOM 2220 O O . SER A 1 275 ? 16.106 5.818 10.316 1.00 90.31 275 SER A O 1
ATOM 2222 N N . ILE A 1 276 ? 16.184 5.270 12.485 1.00 88.94 276 ILE A N 1
ATOM 2223 C CA . ILE A 1 276 ? 17.575 4.792 12.434 1.00 88.94 276 ILE A CA 1
ATOM 2224 C C . ILE A 1 276 ? 17.687 3.581 11.501 1.00 88.94 276 ILE A C 1
ATOM 2226 O O . ILE A 1 276 ? 18.473 3.602 10.556 1.00 88.94 276 ILE A O 1
ATOM 2230 N N . PHE A 1 277 ? 16.879 2.541 11.726 1.00 85.56 277 PHE A N 1
ATOM 2231 C CA . PHE A 1 277 ? 16.906 1.341 10.882 1.00 85.56 277 PHE A CA 1
ATOM 2232 C C . PHE A 1 277 ? 16.523 1.639 9.430 1.00 85.56 277 PHE A C 1
ATOM 2234 O O . PHE A 1 277 ? 17.132 1.105 8.507 1.00 85.56 277 PHE A O 1
ATOM 2241 N N . GLY A 1 278 ? 15.546 2.520 9.223 1.00 86.62 278 GLY A N 1
ATOM 2242 C CA . GLY A 1 278 ? 15.142 2.982 7.904 1.00 86.62 278 GLY A CA 1
ATOM 2243 C C . GLY A 1 278 ? 16.242 3.773 7.199 1.00 86.62 278 GLY A C 1
ATOM 2244 O O . GLY A 1 278 ? 16.429 3.568 6.007 1.00 86.62 278 GLY A O 1
ATOM 2245 N N . SER A 1 279 ? 17.031 4.583 7.916 1.00 89.44 279 SER A N 1
ATOM 2246 C CA . SER A 1 279 ? 18.194 5.280 7.350 1.00 89.44 279 SER A CA 1
ATOM 2247 C C . SER A 1 279 ? 19.280 4.299 6.919 1.00 89.44 279 SER A C 1
ATOM 2249 O O . SER A 1 279 ? 19.839 4.461 5.840 1.00 89.44 279 SER A O 1
ATOM 2251 N N . PHE A 1 280 ? 19.547 3.251 7.710 1.00 85.88 280 PHE A N 1
ATOM 2252 C CA . PHE A 1 280 ? 20.455 2.176 7.293 1.00 85.88 280 PHE A CA 1
ATOM 2253 C C . PHE A 1 280 ? 19.942 1.457 6.040 1.00 85.88 280 PHE A C 1
ATOM 2255 O O . PHE A 1 280 ? 20.704 1.246 5.102 1.00 85.88 280 PHE A O 1
ATOM 2262 N N . ALA A 1 281 ? 18.650 1.122 5.988 1.00 82.75 281 ALA A N 1
ATOM 2263 C CA . ALA A 1 281 ? 18.053 0.499 4.810 1.00 82.75 281 ALA A CA 1
ATOM 2264 C C . ALA A 1 281 ? 18.116 1.421 3.579 1.00 82.75 281 ALA A C 1
ATOM 2266 O O . ALA A 1 281 ? 18.525 0.981 2.508 1.00 82.75 281 ALA A O 1
ATOM 2267 N N . ALA A 1 282 ? 17.771 2.701 3.727 1.00 87.25 282 ALA A N 1
ATOM 2268 C CA . ALA A 1 282 ? 17.850 3.686 2.653 1.00 87.25 282 ALA A CA 1
ATOM 2269 C C . ALA A 1 282 ? 19.293 3.872 2.164 1.00 87.25 282 ALA A C 1
ATOM 2271 O O . ALA A 1 282 ? 19.518 3.912 0.964 1.00 87.25 282 ALA A O 1
ATOM 2272 N N . TYR A 1 283 ? 20.276 3.899 3.066 1.00 87.69 283 TYR A N 1
ATOM 2273 C CA . TYR A 1 283 ? 21.692 3.948 2.701 1.00 87.69 283 TYR A CA 1
ATOM 2274 C C . TYR A 1 283 ? 22.132 2.731 1.869 1.00 87.69 283 TYR A C 1
ATOM 2276 O O . TYR A 1 283 ? 22.892 2.886 0.920 1.00 87.69 283 TYR A O 1
ATOM 2284 N N . ILE A 1 284 ? 21.630 1.534 2.191 1.00 85.31 284 ILE A N 1
ATOM 2285 C CA . ILE A 1 284 ? 21.959 0.300 1.462 1.00 85.31 284 ILE A CA 1
ATOM 2286 C C . ILE A 1 284 ? 21.270 0.248 0.090 1.00 85.31 284 ILE A C 1
ATOM 2288 O O . ILE A 1 284 ? 21.909 -0.093 -0.901 1.00 85.31 284 ILE A O 1
ATOM 2292 N N . PHE A 1 285 ? 19.968 0.546 0.022 1.00 83.81 285 PHE A N 1
ATOM 2293 C CA . PHE A 1 285 ? 19.170 0.333 -1.194 1.00 83.81 285 PHE A CA 1
ATOM 2294 C C . PHE A 1 285 ? 19.106 1.553 -2.122 1.00 83.81 285 PHE A C 1
ATOM 2296 O O . PHE A 1 285 ? 19.052 1.376 -3.336 1.00 83.81 285 PHE A O 1
ATOM 2303 N N . ILE A 1 286 ? 19.078 2.767 -1.565 1.00 88.88 286 ILE A N 1
ATOM 2304 C CA . ILE A 1 286 ? 18.811 4.034 -2.270 1.00 88.88 286 ILE A CA 1
ATOM 2305 C C . ILE A 1 286 ? 19.640 5.203 -1.688 1.00 88.88 286 ILE A C 1
ATOM 2307 O O . ILE A 1 286 ? 19.071 6.213 -1.256 1.00 88.88 286 ILE A O 1
ATOM 2311 N N . PRO A 1 287 ? 20.986 5.113 -1.651 1.00 89.25 287 PRO A N 1
ATOM 2312 C CA . PRO A 1 287 ? 21.837 6.071 -0.933 1.00 89.25 287 PRO A CA 1
ATOM 2313 C C . PRO A 1 287 ? 21.625 7.528 -1.368 1.00 89.25 287 PRO A C 1
ATOM 2315 O O . PRO A 1 287 ? 21.616 8.427 -0.526 1.00 89.25 287 PRO A O 1
ATOM 2318 N N . ASN A 1 288 ? 21.369 7.759 -2.658 1.00 89.12 288 ASN A N 1
ATOM 2319 C CA . ASN A 1 288 ? 21.139 9.092 -3.226 1.00 89.12 288 ASN A CA 1
ATOM 2320 C C . ASN A 1 288 ? 19.873 9.774 -2.678 1.00 89.12 288 ASN A C 1
ATOM 2322 O O . ASN A 1 288 ? 19.782 10.999 -2.671 1.00 89.12 288 ASN A O 1
ATOM 2326 N N . LEU A 1 289 ? 18.905 8.998 -2.180 1.00 89.69 289 LEU A N 1
ATOM 2327 C CA . LEU A 1 289 ? 17.637 9.497 -1.649 1.00 89.69 289 LEU A CA 1
ATOM 2328 C C . LEU A 1 289 ? 17.600 9.549 -0.111 1.00 89.69 289 LEU A C 1
ATOM 2330 O O . LEU A 1 289 ? 16.560 9.868 0.471 1.00 89.69 289 LEU A O 1
ATOM 2334 N N . LEU A 1 290 ? 18.723 9.286 0.572 1.00 90.56 290 LEU A N 1
ATOM 2335 C CA . LEU A 1 290 ? 18.793 9.278 2.039 1.00 90.56 290 LEU A CA 1
ATOM 2336 C C . LEU A 1 290 ? 18.349 10.614 2.658 1.00 90.56 290 LEU A C 1
ATOM 2338 O O . LEU A 1 290 ? 17.663 10.630 3.679 1.00 90.56 290 LEU A O 1
ATOM 2342 N N . PHE A 1 291 ? 18.691 11.739 2.026 1.00 91.06 291 PHE A N 1
ATOM 2343 C CA . PHE A 1 291 ? 18.248 13.058 2.482 1.00 91.06 291 PHE A CA 1
ATOM 2344 C C . PHE A 1 291 ? 16.715 13.180 2.480 1.00 91.06 291 PHE A C 1
ATOM 2346 O O . PHE A 1 291 ? 16.118 13.593 3.476 1.00 91.06 291 PHE A O 1
ATOM 2353 N N . TYR A 1 292 ? 16.062 12.741 1.401 1.00 91.06 292 TYR A N 1
ATOM 2354 C CA . TYR A 1 292 ? 14.602 12.729 1.308 1.00 91.06 292 TYR A CA 1
ATOM 2355 C C . TYR A 1 292 ? 13.966 11.760 2.308 1.00 91.06 292 TYR A C 1
ATOM 2357 O O . TYR A 1 292 ? 12.916 12.066 2.874 1.00 91.06 292 TYR A O 1
ATOM 2365 N N . PHE A 1 293 ? 14.623 10.633 2.602 1.00 92.00 293 PHE A N 1
ATOM 2366 C CA . PHE A 1 293 ? 14.191 9.736 3.672 1.00 92.00 293 PHE A CA 1
ATOM 2367 C C . PHE A 1 293 ? 14.176 10.436 5.039 1.00 92.00 293 PHE A C 1
ATOM 2369 O O . PHE A 1 293 ? 13.181 10.354 5.761 1.00 92.00 293 PHE A O 1
ATOM 2376 N N . ILE A 1 294 ? 15.230 11.182 5.382 1.00 89.88 294 ILE A N 1
ATOM 2377 C CA . ILE A 1 294 ? 15.293 11.949 6.636 1.00 89.88 294 ILE A CA 1
ATOM 2378 C C . ILE A 1 294 ? 14.159 12.983 6.696 1.00 89.88 294 ILE A C 1
ATOM 2380 O O . ILE A 1 294 ? 13.482 13.095 7.722 1.00 89.88 294 ILE A O 1
ATOM 2384 N N . LEU A 1 295 ? 13.893 13.691 5.593 1.00 91.31 295 LEU A N 1
ATOM 2385 C CA . LEU A 1 295 ? 12.761 14.618 5.503 1.00 91.31 295 LEU A CA 1
ATOM 2386 C C . LEU A 1 295 ? 11.415 13.910 5.712 1.00 91.31 295 LEU A C 1
ATOM 2388 O O . LEU A 1 295 ? 10.570 14.412 6.455 1.00 91.31 295 LEU A O 1
ATOM 2392 N N . PHE A 1 296 ? 11.219 12.723 5.133 1.00 92.19 296 PHE A N 1
ATOM 2393 C CA . PHE A 1 296 ? 10.022 11.912 5.366 1.00 92.19 296 PHE A CA 1
ATOM 2394 C C . PHE A 1 296 ? 9.888 11.471 6.827 1.00 92.19 296 PHE A C 1
ATOM 2396 O O . PHE A 1 296 ? 8.772 11.426 7.341 1.00 92.19 296 PHE A O 1
ATOM 2403 N N . MET A 1 297 ? 10.986 11.202 7.535 1.00 92.75 297 MET A N 1
ATOM 2404 C CA . MET A 1 297 ? 10.937 10.881 8.968 1.00 92.75 297 MET A CA 1
ATOM 2405 C C . MET A 1 297 ? 10.560 12.091 9.828 1.00 92.75 297 MET A C 1
ATOM 2407 O O . MET A 1 297 ? 9.775 11.957 10.771 1.00 92.75 297 MET A O 1
ATOM 2411 N N . LEU A 1 298 ? 11.050 13.287 9.486 1.00 91.25 298 LEU A N 1
ATOM 2412 C CA . LEU A 1 298 ? 10.605 14.533 10.120 1.00 91.25 298 LEU A CA 1
ATOM 2413 C C . LEU A 1 298 ? 9.115 14.785 9.856 1.00 91.25 298 LEU A C 1
ATOM 2415 O O . LEU A 1 298 ? 8.367 15.139 10.769 1.00 91.25 298 LEU A O 1
ATOM 2419 N N . PHE A 1 299 ? 8.667 14.546 8.625 1.00 91.12 299 PHE A N 1
ATOM 2420 C CA . PHE A 1 299 ? 7.260 14.634 8.259 1.00 91.12 299 PHE A CA 1
ATOM 2421 C C . PHE A 1 299 ? 6.397 13.622 9.033 1.00 91.12 299 PHE A C 1
ATOM 2423 O O . PHE A 1 299 ? 5.371 14.002 9.597 1.00 91.12 299 PHE A O 1
ATOM 2430 N N . GLU A 1 300 ? 6.839 12.371 9.175 1.00 90.50 300 GLU A N 1
ATOM 2431 C CA . GLU A 1 300 ? 6.169 11.363 10.007 1.00 90.50 300 GLU A CA 1
ATOM 2432 C C . GLU A 1 300 ? 6.103 11.771 11.487 1.00 90.50 300 GLU A C 1
ATOM 2434 O O . GLU A 1 300 ? 5.083 11.558 12.143 1.00 90.50 300 GLU A O 1
ATOM 2439 N N . ALA A 1 301 ? 7.124 12.445 12.027 1.00 90.31 301 ALA A N 1
ATOM 2440 C CA . ALA A 1 301 ? 7.069 12.992 13.385 1.00 90.31 301 ALA A CA 1
ATOM 2441 C C . ALA A 1 301 ? 5.958 14.051 13.541 1.00 90.31 301 ALA A C 1
ATOM 2443 O O . ALA A 1 301 ? 5.232 14.065 14.546 1.00 90.31 301 ALA A O 1
ATOM 2444 N N . ILE A 1 302 ? 5.779 14.907 12.530 1.00 89.81 302 ILE A N 1
ATOM 2445 C CA . ILE A 1 302 ? 4.688 15.890 12.469 1.00 89.81 302 ILE A CA 1
ATOM 2446 C C . ILE A 1 302 ? 3.335 15.170 12.356 1.00 89.81 302 ILE A C 1
ATOM 2448 O O . ILE A 1 302 ? 2.406 15.486 13.111 1.00 89.81 302 ILE A O 1
ATOM 2452 N N . LEU A 1 303 ? 3.219 14.164 11.482 1.00 88.19 303 LEU A N 1
ATOM 2453 C CA . LEU A 1 303 ? 2.006 13.353 11.333 1.00 88.19 303 LEU A CA 1
ATOM 2454 C C . LEU A 1 303 ? 1.657 12.580 12.605 1.00 88.19 303 LEU A C 1
ATOM 2456 O O . LEU A 1 303 ? 0.483 12.482 12.957 1.00 88.19 303 LEU A O 1
ATOM 2460 N N . LEU A 1 304 ? 2.631 12.079 13.356 1.00 87.75 304 LEU A N 1
ATOM 2461 C CA . LEU A 1 304 ? 2.369 11.402 14.622 1.00 87.75 304 LEU A CA 1
ATOM 2462 C C . LEU A 1 304 ? 1.738 12.373 15.634 1.00 87.75 304 LEU A C 1
ATOM 2464 O O . LEU A 1 304 ? 0.758 12.046 16.315 1.00 87.75 304 LEU A O 1
ATOM 2468 N N . LYS A 1 305 ? 2.233 13.614 15.683 1.00 85.19 305 LYS A N 1
ATOM 2469 C CA . LYS A 1 305 ? 1.696 14.658 16.564 1.00 85.19 305 LYS A CA 1
ATOM 2470 C C . LYS A 1 305 ? 0.298 15.109 16.135 1.00 85.19 305 LYS A C 1
ATOM 2472 O O . LYS A 1 305 ? -0.618 15.115 16.959 1.00 85.19 305 LYS A O 1
ATOM 2477 N N . PHE A 1 306 ? 0.096 15.427 14.858 1.00 82.12 306 PHE A N 1
ATOM 2478 C CA . PHE A 1 306 ? -1.118 16.112 14.388 1.00 82.12 306 PHE A CA 1
ATOM 2479 C C . PHE A 1 306 ? -2.079 15.249 13.560 1.00 82.12 306 PHE A C 1
ATOM 2481 O O . PHE A 1 306 ? -3.268 15.554 13.504 1.00 82.12 306 PHE A O 1
ATOM 2488 N N . GLY A 1 307 ? -1.588 14.178 12.949 1.00 83.19 307 GLY A N 1
ATOM 2489 C CA . GLY A 1 307 ? -2.316 13.269 12.067 1.00 83.19 307 GLY A CA 1
ATOM 2490 C C . GLY A 1 307 ? -2.739 11.958 12.734 1.00 83.19 307 GLY A C 1
ATOM 2491 O O . GLY A 1 307 ? -3.022 11.912 13.939 1.00 83.19 307 GLY A O 1
ATOM 2492 N N . GLN A 1 308 ? -2.836 10.907 11.909 1.00 83.81 308 GLN A N 1
ATOM 2493 C CA . GLN A 1 308 ? -3.322 9.561 12.260 1.00 83.81 308 GLN A CA 1
ATOM 2494 C C . GLN A 1 308 ? -4.760 9.538 12.828 1.00 83.81 308 GLN A C 1
ATOM 2496 O O . GLN A 1 308 ? -5.151 8.630 13.558 1.00 83.81 308 GLN A O 1
ATOM 2501 N N . MET A 1 309 ? -5.580 10.551 12.520 1.00 85.56 309 MET A N 1
ATOM 2502 C CA . MET A 1 309 ? -6.964 10.655 13.020 1.00 85.56 309 MET A CA 1
ATOM 2503 C C . MET A 1 309 ? -7.932 9.690 12.323 1.00 85.56 309 MET A C 1
ATOM 2505 O O . MET A 1 309 ? -8.989 9.376 12.866 1.00 85.56 309 MET A O 1
ATOM 2509 N N . ASN A 1 310 ? -7.549 9.171 11.156 1.00 83.38 310 ASN A N 1
ATOM 2510 C CA . ASN A 1 310 ? -8.237 8.086 10.458 1.00 83.38 310 ASN A CA 1
ATOM 2511 C C . ASN A 1 310 ? -8.407 6.847 11.350 1.00 83.38 310 ASN A C 1
ATOM 2513 O O . ASN A 1 310 ? -9.468 6.233 11.338 1.00 83.38 310 ASN A O 1
ATOM 2517 N N . ILE A 1 311 ? -7.407 6.513 12.173 1.00 83.19 311 ILE A N 1
ATOM 2518 C CA . ILE A 1 311 ? -7.474 5.364 13.088 1.00 83.19 311 ILE A CA 1
ATOM 2519 C C . ILE A 1 311 ? -8.600 5.559 14.108 1.00 83.19 311 ILE A C 1
ATOM 2521 O O . ILE A 1 311 ? -9.388 4.646 14.327 1.00 83.19 311 ILE A O 1
ATOM 2525 N N . LEU A 1 312 ? -8.717 6.755 14.695 1.00 82.88 312 LEU A N 1
ATOM 2526 C CA . LEU A 1 312 ? -9.756 7.052 15.682 1.00 82.88 312 LEU A CA 1
ATOM 2527 C C . LEU A 1 312 ? -11.154 7.136 15.046 1.00 82.88 312 LEU A C 1
ATOM 2529 O O . LEU A 1 312 ? -12.116 6.648 15.638 1.00 82.88 312 LEU A O 1
ATOM 2533 N N . LEU A 1 313 ? -11.266 7.695 13.833 1.00 77.50 313 LEU A N 1
ATOM 2534 C CA . LEU A 1 313 ? -12.513 7.680 13.056 1.00 77.50 313 LEU A CA 1
ATOM 2535 C C . LEU A 1 313 ? -12.984 6.247 12.782 1.00 77.50 313 LEU A C 1
ATOM 2537 O O . LEU A 1 313 ? -14.148 5.928 13.017 1.00 77.50 313 LEU A O 1
ATOM 2541 N N . ASN A 1 314 ? -12.073 5.382 12.330 1.00 75.44 314 ASN A N 1
ATOM 2542 C CA . ASN A 1 314 ? -12.370 3.980 12.047 1.00 75.44 314 ASN A CA 1
ATOM 2543 C C . ASN A 1 314 ? -12.715 3.211 13.325 1.00 75.44 314 ASN A C 1
ATOM 2545 O O . ASN A 1 314 ? -13.656 2.423 13.327 1.00 75.44 314 ASN A O 1
ATOM 2549 N N . TYR A 1 315 ? -11.997 3.478 14.418 1.00 75.25 315 TYR A N 1
ATOM 2550 C CA . TYR A 1 315 ? -12.252 2.864 15.716 1.00 75.25 315 TYR A CA 1
ATOM 2551 C C . TYR A 1 315 ? -13.647 3.187 16.259 1.00 75.25 315 TYR A C 1
ATOM 2553 O O . TYR A 1 315 ? -14.361 2.299 16.707 1.00 75.25 315 TYR A O 1
ATOM 2561 N N . LYS A 1 316 ? -14.066 4.455 16.180 1.00 75.62 316 LYS A N 1
ATOM 2562 C CA . LYS A 1 316 ? -15.393 4.900 16.632 1.00 75.62 316 LYS A CA 1
ATOM 2563 C C . LYS A 1 316 ? -16.523 4.567 15.644 1.00 75.62 316 LYS A C 1
ATOM 2565 O O . LYS A 1 316 ? -17.642 5.026 15.840 1.00 75.62 316 LYS A O 1
ATOM 2570 N N . GLY A 1 317 ? -16.252 3.809 14.577 1.00 71.56 317 GLY A N 1
ATOM 2571 C CA . GLY A 1 317 ? -17.263 3.435 13.582 1.00 71.56 317 GLY A CA 1
ATOM 2572 C C . GLY A 1 317 ? -17.795 4.614 12.757 1.00 71.56 317 GLY A C 1
ATOM 2573 O O . GLY A 1 317 ? -18.891 4.552 12.199 1.00 71.56 317 GLY A O 1
ATOM 2574 N N . LEU A 1 318 ? -17.040 5.715 12.656 1.00 75.75 318 LEU A N 1
ATOM 2575 C CA . LEU A 1 318 ? -17.449 6.946 11.967 1.00 75.75 318 LEU A CA 1
ATOM 2576 C C . LEU A 1 318 ? -17.199 6.859 10.450 1.00 75.75 318 LEU A C 1
ATOM 2578 O O . LEU A 1 318 ? -16.599 7.753 9.847 1.00 75.75 318 LEU A O 1
ATOM 2582 N N . HIS A 1 319 ? -17.680 5.786 9.816 1.00 73.06 319 HIS A N 1
ATOM 2583 C CA . HIS A 1 319 ? -17.376 5.435 8.421 1.00 73.06 319 HIS A CA 1
ATOM 2584 C C . HIS A 1 319 ? -17.782 6.513 7.417 1.00 73.06 319 HIS A C 1
ATOM 2586 O O . HIS A 1 319 ? -17.021 6.822 6.507 1.00 73.06 319 HIS A O 1
ATOM 2592 N N . THR A 1 320 ? -18.935 7.159 7.608 1.00 78.75 320 THR A N 1
ATOM 2593 C CA . THR A 1 320 ? -19.377 8.254 6.729 1.00 78.75 320 THR A CA 1
ATOM 2594 C C . THR A 1 320 ? -18.417 9.444 6.781 1.00 78.75 320 THR A C 1
ATOM 2596 O O . THR A 1 320 ? -18.182 10.098 5.769 1.00 78.75 320 THR A O 1
ATOM 2599 N N . LYS A 1 321 ? -17.835 9.729 7.954 1.00 83.31 321 LYS A N 1
ATOM 2600 C CA . LYS A 1 321 ? -16.864 10.818 8.134 1.00 83.31 321 LYS A CA 1
ATOM 2601 C C . LYS A 1 321 ? -15.507 10.443 7.537 1.00 83.31 321 LYS A C 1
ATOM 2603 O O . LYS A 1 321 ? -14.915 11.261 6.839 1.00 83.31 321 LYS A O 1
ATOM 2608 N N . ALA A 1 322 ? -15.060 9.203 7.738 1.00 78.50 322 ALA A N 1
ATOM 2609 C CA . ALA A 1 322 ? -13.855 8.672 7.100 1.00 78.50 322 ALA A CA 1
ATOM 2610 C C . ALA A 1 322 ? -13.967 8.675 5.564 1.00 78.50 322 ALA A C 1
ATOM 2612 O O . ALA A 1 322 ? -13.039 9.102 4.879 1.00 78.50 322 ALA A O 1
ATOM 2613 N N . LEU 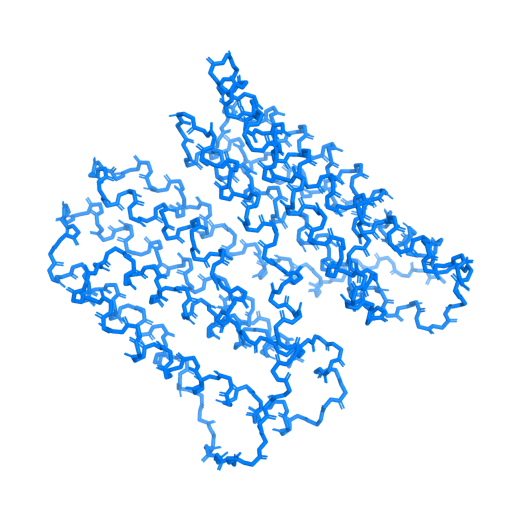A 1 323 ? -15.123 8.292 5.016 1.00 80.12 323 LEU A N 1
ATOM 2614 C CA . LEU A 1 323 ? -15.368 8.302 3.575 1.00 80.12 323 LEU A CA 1
ATOM 2615 C C . LEU A 1 323 ? -15.397 9.723 3.011 1.00 80.12 323 LEU A C 1
ATOM 2617 O O . LEU A 1 323 ? -14.755 9.977 2.000 1.00 80.12 323 LEU A O 1
ATOM 2621 N N . LYS A 1 324 ? -16.061 10.673 3.687 1.00 83.69 324 LYS A N 1
ATOM 2622 C CA . LYS A 1 324 ? -16.020 12.094 3.295 1.00 83.69 324 LYS A CA 1
ATOM 2623 C C . LYS A 1 324 ? -14.594 12.643 3.302 1.00 83.69 324 LYS A C 1
ATOM 2625 O O . LYS A 1 324 ? -14.201 13.299 2.345 1.00 83.69 324 LYS A O 1
ATOM 2630 N N . ALA A 1 325 ? -13.809 12.336 4.338 1.00 85.81 325 ALA A N 1
ATOM 2631 C CA . ALA A 1 325 ? -12.401 12.721 4.396 1.00 85.81 325 ALA A CA 1
ATOM 2632 C C . ALA A 1 325 ? -11.613 12.147 3.210 1.00 85.81 325 ALA A C 1
ATOM 2634 O O . ALA A 1 325 ? -10.861 12.872 2.562 1.00 85.81 325 ALA A O 1
ATOM 2635 N N . THR A 1 326 ? -11.829 10.869 2.895 1.00 85.12 326 THR A N 1
ATOM 2636 C CA . THR A 1 326 ? -11.147 10.178 1.795 1.00 85.12 326 THR A CA 1
ATOM 2637 C C . THR A 1 326 ? -11.546 10.747 0.435 1.00 85.12 326 THR A C 1
ATOM 2639 O O . THR A 1 326 ? -10.675 11.013 -0.383 1.00 85.12 326 THR A O 1
ATOM 2642 N N . ALA A 1 327 ? -12.835 11.015 0.209 1.00 85.25 327 ALA A N 1
ATOM 2643 C CA . ALA A 1 327 ? -13.341 11.591 -1.035 1.00 85.25 327 ALA A CA 1
ATOM 2644 C C . ALA A 1 327 ? -12.806 13.010 -1.281 1.00 85.25 327 ALA A C 1
ATOM 2646 O O . ALA A 1 327 ? -12.319 13.298 -2.371 1.00 85.25 327 ALA A O 1
ATOM 2647 N N . VAL A 1 328 ? -12.831 13.874 -0.257 1.00 87.12 328 VAL A N 1
ATOM 2648 C CA . VAL A 1 328 ? -12.254 15.228 -0.340 1.00 87.12 328 VAL A CA 1
ATOM 2649 C C . VAL A 1 328 ? -10.759 15.151 -0.643 1.00 87.12 328 VAL A C 1
ATOM 2651 O O . VAL A 1 328 ? -10.272 15.840 -1.533 1.00 87.12 328 VAL A O 1
ATOM 2654 N N . SER A 1 329 ? -10.040 14.265 0.048 1.00 89.56 329 SER A N 1
ATOM 2655 C CA . SER A 1 329 ? -8.601 14.089 -0.166 1.00 89.56 329 SER A CA 1
ATOM 2656 C C . SER A 1 329 ? -8.297 13.564 -1.565 1.00 89.56 329 SER A C 1
ATOM 2658 O O . SER A 1 329 ? -7.376 14.066 -2.196 1.00 89.56 329 SER A O 1
ATOM 2660 N N . ALA A 1 330 ? -9.075 12.602 -2.071 1.00 86.81 330 ALA A N 1
ATOM 2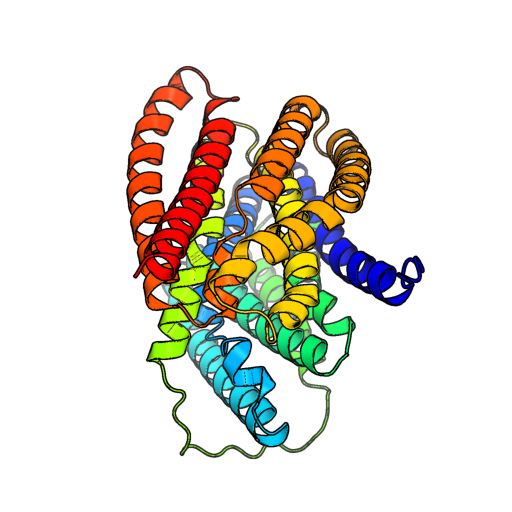661 C CA . ALA A 1 330 ? -8.927 12.050 -3.417 1.00 86.81 330 ALA A CA 1
ATOM 2662 C C . ALA A 1 330 ? -9.148 13.119 -4.490 1.00 86.81 330 ALA A C 1
ATOM 2664 O O . ALA A 1 330 ? -8.322 13.254 -5.388 1.00 86.81 330 ALA A O 1
ATOM 2665 N N . PHE A 1 331 ? -10.205 13.923 -4.358 1.00 88.56 331 PHE A N 1
ATOM 2666 C CA . PHE A 1 331 ? -10.461 15.033 -5.272 1.00 88.56 331 PHE A CA 1
ATOM 2667 C C . PHE A 1 331 ? -9.310 16.050 -5.266 1.00 88.56 331 PHE A C 1
ATOM 2669 O O . PHE A 1 331 ? -8.746 16.350 -6.317 1.00 88.56 331 PHE A O 1
ATOM 2676 N N . CYS A 1 332 ? -8.895 16.522 -4.086 1.00 91.19 332 CYS A N 1
ATOM 2677 C CA . CYS A 1 332 ? -7.771 17.454 -3.971 1.00 91.19 332 CYS A CA 1
ATOM 2678 C C . CYS A 1 332 ? -6.457 16.850 -4.490 1.00 91.19 332 CYS A C 1
ATOM 2680 O O . CYS A 1 332 ? -5.666 17.548 -5.112 1.00 91.19 332 CYS A O 1
ATOM 2682 N N . CYS A 1 333 ? -6.224 15.557 -4.260 1.00 92.38 333 CYS A N 1
ATOM 2683 C CA . CYS A 1 333 ? -5.043 14.846 -4.738 1.00 92.38 333 CYS A CA 1
ATOM 2684 C C . CYS A 1 333 ? -4.993 14.780 -6.269 1.00 92.38 333 CYS A C 1
ATOM 2686 O O . CYS A 1 333 ? -3.925 14.989 -6.833 1.00 92.38 333 CYS A O 1
ATOM 2688 N N . LEU A 1 334 ? -6.127 14.570 -6.945 1.00 90.94 334 LEU A N 1
ATOM 2689 C CA . LEU A 1 334 ? -6.187 14.616 -8.410 1.00 90.94 334 LEU A CA 1
ATOM 2690 C C . LEU A 1 334 ? -5.884 16.018 -8.947 1.00 90.94 334 LEU A C 1
ATOM 2692 O O . LEU A 1 334 ? -5.113 16.153 -9.890 1.00 90.94 334 LEU A O 1
ATOM 2696 N N . VAL A 1 335 ? -6.428 17.066 -8.321 1.00 91.50 335 VAL A N 1
ATOM 2697 C CA . VAL A 1 335 ? -6.108 18.457 -8.692 1.00 91.50 335 VAL A CA 1
ATOM 2698 C C . VAL A 1 335 ? -4.618 18.746 -8.493 1.00 91.50 335 VAL A C 1
ATOM 2700 O O . VAL A 1 335 ? -3.973 19.304 -9.379 1.00 91.50 335 VAL A O 1
ATOM 2703 N N . LEU A 1 336 ? -4.053 18.325 -7.357 1.00 92.94 336 LEU A N 1
ATOM 2704 C CA . LEU A 1 336 ? -2.620 18.447 -7.097 1.00 92.94 336 LEU A CA 1
ATOM 2705 C C . LEU A 1 336 ? -1.785 17.670 -8.109 1.00 92.94 336 LEU A C 1
ATOM 2707 O O . LEU A 1 336 ? -0.735 18.161 -8.489 1.00 92.94 336 LEU A O 1
ATOM 2711 N N . TYR A 1 337 ? -2.227 16.493 -8.548 1.00 92.75 337 TYR A N 1
ATOM 2712 C CA . TYR A 1 337 ? -1.487 15.694 -9.519 1.00 92.75 337 TYR A CA 1
ATOM 2713 C C . TYR A 1 337 ? -1.304 16.463 -10.829 1.00 92.75 337 TYR A C 1
ATOM 2715 O O . TYR A 1 337 ? -0.177 16.592 -11.285 1.00 92.75 337 TYR A O 1
ATOM 2723 N N . PHE A 1 338 ? -2.366 17.071 -11.366 1.00 90.69 338 PHE A N 1
ATOM 2724 C CA . PHE A 1 338 ? -2.261 17.891 -12.580 1.00 90.69 338 PHE A CA 1
ATOM 2725 C C . PHE A 1 338 ? -1.387 19.137 -12.394 1.00 90.69 338 PHE A C 1
ATOM 2727 O O . PHE A 1 338 ? -0.668 19.529 -13.308 1.00 90.69 338 PHE A O 1
ATOM 2734 N N . LEU A 1 339 ? -1.424 19.762 -11.213 1.00 91.94 339 LEU A N 1
ATOM 2735 C CA . LEU A 1 339 ? -0.543 20.890 -10.910 1.00 91.94 339 LEU A CA 1
ATOM 2736 C C . LEU A 1 339 ? 0.925 20.450 -10.844 1.00 91.94 339 LEU A C 1
ATOM 2738 O O . LEU A 1 339 ? 1.800 21.118 -11.389 1.00 91.94 339 LEU A O 1
ATOM 2742 N N . PHE A 1 340 ? 1.190 19.340 -10.158 1.00 91.81 340 PHE A N 1
ATOM 2743 C CA . PHE A 1 340 ? 2.539 18.826 -9.980 1.00 91.81 340 PHE A CA 1
ATOM 2744 C C . PHE A 1 340 ? 3.112 18.253 -11.270 1.00 91.81 340 PHE A C 1
ATOM 2746 O O . PHE A 1 340 ? 4.299 18.434 -11.472 1.00 91.81 340 PHE A O 1
ATOM 2753 N N . ASP A 1 341 ? 2.297 17.700 -12.169 1.00 87.81 341 ASP A N 1
ATOM 2754 C CA . ASP A 1 341 ? 2.717 17.274 -13.511 1.00 87.81 341 ASP A CA 1
ATOM 2755 C C . ASP A 1 341 ? 3.412 18.415 -14.278 1.00 87.81 341 ASP A C 1
ATOM 2757 O O . ASP A 1 341 ? 4.505 18.249 -14.816 1.00 87.81 341 ASP A O 1
ATOM 2761 N N . ALA A 1 342 ? 2.860 19.632 -14.208 1.00 85.81 342 ALA A N 1
ATOM 2762 C CA . ALA A 1 342 ? 3.490 20.817 -14.791 1.00 85.81 342 ALA A CA 1
ATOM 2763 C C . ALA A 1 342 ? 4.773 21.251 -14.051 1.00 85.81 342 ALA A C 1
ATOM 2765 O O . ALA A 1 342 ? 5.731 21.699 -14.679 1.00 85.81 342 ALA A O 1
ATOM 2766 N N . ILE A 1 343 ? 4.813 21.124 -12.719 1.00 87.50 343 ILE A N 1
ATOM 2767 C CA . ILE A 1 343 ? 5.988 21.474 -11.897 1.00 87.50 343 ILE A CA 1
ATOM 2768 C C . ILE A 1 343 ? 7.130 20.472 -12.112 1.00 87.50 343 ILE A C 1
ATOM 2770 O O . ILE A 1 343 ? 8.299 20.861 -12.098 1.00 87.50 343 ILE A O 1
ATOM 2774 N N . THR A 1 344 ? 6.810 19.196 -12.327 1.00 86.31 344 THR A N 1
ATOM 2775 C CA . THR A 1 344 ? 7.766 18.108 -12.559 1.00 86.31 344 THR A CA 1
ATOM 2776 C C . THR A 1 344 ? 8.635 18.372 -13.782 1.00 86.31 344 THR A C 1
ATOM 2778 O O . THR A 1 344 ? 9.819 18.051 -13.745 1.00 86.31 344 THR A O 1
ATOM 2781 N N . LEU A 1 345 ? 8.111 19.050 -14.809 1.00 81.56 345 LEU A N 1
ATOM 2782 C CA . LEU A 1 345 ? 8.905 19.479 -15.968 1.00 81.56 345 LEU A CA 1
ATOM 2783 C C . LEU A 1 345 ? 10.098 20.375 -15.586 1.00 81.56 345 LEU A C 1
ATOM 2785 O O . LEU A 1 345 ? 11.089 20.411 -16.308 1.00 81.56 345 LEU A O 1
ATOM 2789 N N . VAL A 1 346 ? 10.005 21.098 -14.466 1.00 84.31 346 VAL A N 1
ATOM 2790 C CA . VAL A 1 346 ? 11.046 22.016 -13.972 1.00 84.31 346 VAL A CA 1
ATOM 2791 C C . VAL A 1 346 ? 11.842 21.404 -12.814 1.00 84.31 346 VAL A C 1
ATOM 2793 O O . VAL A 1 346 ? 13.046 21.624 -12.708 1.00 84.31 346 VAL A O 1
ATOM 2796 N N . TYR A 1 347 ? 11.187 20.626 -11.948 1.00 83.62 347 TYR A N 1
ATOM 2797 C CA . TYR A 1 347 ? 11.787 20.001 -10.764 1.00 83.62 347 TYR A CA 1
ATOM 2798 C C . TYR A 1 347 ? 11.485 18.493 -10.716 1.00 83.62 347 TYR A C 1
ATOM 2800 O O . TYR A 1 347 ? 10.687 18.057 -9.875 1.00 83.62 347 TYR A O 1
ATOM 2808 N N . PRO A 1 348 ? 12.105 17.681 -11.588 1.00 79.62 348 PRO A N 1
ATOM 2809 C CA . PRO A 1 348 ? 11.746 16.271 -11.754 1.00 79.62 348 PRO A CA 1
ATOM 2810 C C . PRO A 1 348 ? 11.963 15.448 -10.479 1.00 79.62 348 PRO A C 1
ATOM 2812 O O . PRO A 1 348 ? 11.098 14.660 -10.104 1.00 79.62 348 PRO A O 1
ATOM 2815 N N . ASP A 1 349 ? 13.046 15.709 -9.740 1.00 76.62 349 ASP A N 1
ATOM 2816 C CA . ASP A 1 349 ? 13.409 14.887 -8.581 1.00 76.62 349 ASP A CA 1
ATOM 2817 C C . ASP A 1 349 ? 12.608 15.203 -7.306 1.00 76.62 349 ASP A C 1
ATOM 2819 O O . ASP A 1 349 ? 12.195 14.323 -6.551 1.00 76.62 349 ASP A O 1
ATOM 2823 N N . ALA A 1 350 ? 12.362 16.484 -7.030 1.00 83.38 350 ALA A N 1
ATOM 2824 C CA . ALA A 1 350 ? 11.718 16.893 -5.781 1.00 83.38 350 ALA A CA 1
ATOM 2825 C C . ALA A 1 350 ? 10.182 16.881 -5.869 1.00 83.38 350 ALA A C 1
ATOM 2827 O O . ALA A 1 350 ? 9.503 16.643 -4.866 1.00 83.38 350 ALA A O 1
ATOM 2828 N N . SER A 1 351 ? 9.621 17.143 -7.054 1.00 88.50 351 SER A N 1
ATOM 2829 C CA . SER A 1 351 ? 8.179 17.361 -7.249 1.00 88.50 351 SER A CA 1
ATOM 2830 C C . SER A 1 351 ? 7.328 16.167 -6.810 1.00 88.50 351 SER A C 1
ATOM 2832 O O . SER A 1 351 ? 6.406 16.344 -6.014 1.00 88.50 351 SER A O 1
ATOM 2834 N N . ALA A 1 352 ? 7.667 14.951 -7.243 1.00 88.31 352 ALA A N 1
ATOM 2835 C CA . ALA A 1 352 ? 6.930 13.731 -6.911 1.00 88.31 352 ALA A CA 1
ATOM 2836 C C . ALA A 1 352 ? 6.893 13.451 -5.396 1.00 88.31 352 ALA A C 1
ATOM 2838 O O . ALA A 1 352 ? 5.865 13.045 -4.843 1.00 88.31 352 ALA A O 1
ATOM 2839 N N . LEU A 1 353 ? 8.001 13.717 -4.698 1.00 88.88 353 LEU A N 1
ATOM 2840 C CA . LEU A 1 353 ? 8.121 13.510 -3.252 1.00 88.88 353 LEU A CA 1
ATOM 2841 C C . LEU A 1 353 ? 7.354 14.567 -2.457 1.00 88.88 353 LEU A C 1
ATOM 2843 O O . LEU A 1 353 ? 6.703 14.244 -1.459 1.00 88.88 353 LEU A O 1
ATOM 2847 N N . ILE A 1 354 ? 7.384 15.819 -2.918 1.00 90.69 354 ILE A N 1
ATOM 2848 C CA . ILE A 1 354 ? 6.584 16.904 -2.341 1.00 90.69 354 ILE A CA 1
ATOM 2849 C C . ILE A 1 354 ? 5.092 16.624 -2.559 1.00 90.69 354 ILE A C 1
ATOM 2851 O O . ILE A 1 354 ? 4.313 16.741 -1.612 1.00 90.69 354 ILE A O 1
ATOM 2855 N N . PHE A 1 355 ? 4.696 16.189 -3.759 1.00 93.12 355 PHE A N 1
ATOM 2856 C CA . PHE A 1 355 ? 3.329 15.764 -4.060 1.00 93.12 355 PHE A CA 1
ATOM 2857 C C . PHE A 1 355 ? 2.867 14.663 -3.099 1.00 93.12 355 PHE A C 1
ATOM 2859 O O . PHE A 1 355 ? 1.812 14.798 -2.473 1.00 93.12 355 PHE A O 1
ATOM 2866 N N . TYR A 1 356 ? 3.675 13.609 -2.927 1.00 92.19 356 TYR A N 1
ATOM 2867 C CA . TYR A 1 356 ? 3.381 12.516 -2.000 1.00 92.19 356 TYR A CA 1
ATOM 2868 C C . TYR A 1 356 ? 3.151 13.038 -0.574 1.00 92.19 356 TYR A C 1
ATOM 2870 O O . TYR A 1 356 ? 2.111 12.762 0.030 1.00 92.19 356 TYR A O 1
ATOM 2878 N N . ALA A 1 357 ? 4.077 13.845 -0.046 1.00 91.12 357 ALA A N 1
ATOM 2879 C CA . ALA A 1 357 ? 3.971 14.392 1.305 1.00 91.12 357 ALA A CA 1
ATOM 2880 C C . ALA A 1 357 ? 2.725 15.283 1.479 1.00 91.12 357 ALA A C 1
ATOM 2882 O O . ALA A 1 357 ? 1.991 15.138 2.461 1.00 91.12 357 ALA A O 1
ATOM 2883 N N . LEU A 1 358 ? 2.434 16.160 0.513 1.00 92.62 358 LEU A N 1
ATOM 2884 C CA . LEU A 1 358 ? 1.254 17.030 0.539 1.00 92.62 358 LEU A CA 1
ATOM 2885 C C . LEU A 1 358 ? -0.053 16.234 0.492 1.00 92.62 358 LEU A C 1
ATOM 2887 O O . LEU A 1 358 ? -0.965 16.508 1.274 1.00 92.62 358 LEU A O 1
ATOM 2891 N N . ALA A 1 359 ? -0.147 15.228 -0.376 1.00 92.69 359 ALA A N 1
ATOM 2892 C CA . ALA A 1 359 ? -1.340 14.397 -0.495 1.00 92.69 359 ALA A CA 1
ATOM 2893 C C . ALA A 1 359 ? -1.616 13.598 0.793 1.00 92.69 359 ALA A C 1
ATOM 2895 O O . ALA A 1 359 ? -2.759 13.540 1.260 1.00 92.69 359 ALA A O 1
ATOM 2896 N N . ILE A 1 360 ? -0.575 13.049 1.428 1.00 90.94 360 ILE A N 1
ATOM 2897 C CA . ILE A 1 360 ? -0.696 12.377 2.730 1.00 90.94 360 ILE A CA 1
ATOM 2898 C C . ILE A 1 360 ? -1.086 13.372 3.838 1.00 90.94 360 ILE A C 1
ATOM 2900 O O . ILE A 1 360 ? -1.960 13.073 4.662 1.00 90.94 360 ILE A O 1
ATOM 2904 N N . ALA A 1 361 ? -0.506 14.577 3.851 1.00 90.69 361 ALA A N 1
ATOM 2905 C CA . ALA A 1 361 ? -0.864 15.627 4.808 1.00 90.69 361 ALA A CA 1
ATOM 2906 C C . ALA A 1 361 ? -2.338 16.037 4.682 1.00 90.69 361 ALA A C 1
ATOM 2908 O O . ALA A 1 361 ? -3.035 16.146 5.696 1.00 90.69 361 ALA A O 1
ATOM 2909 N N . LEU A 1 362 ? -2.829 16.211 3.451 1.00 91.75 362 LEU A N 1
ATOM 2910 C CA . LEU A 1 362 ? -4.226 16.537 3.158 1.00 91.75 362 LEU A CA 1
ATOM 2911 C C . LEU A 1 362 ? -5.185 15.469 3.673 1.00 91.75 362 LEU A C 1
ATOM 2913 O O . LEU A 1 362 ? -6.214 15.807 4.264 1.00 91.75 362 LEU A O 1
ATOM 2917 N N . PHE A 1 363 ? -4.837 14.193 3.519 1.00 91.00 363 PHE A N 1
ATOM 2918 C CA . PHE A 1 363 ? -5.644 13.100 4.050 1.00 91.00 363 PHE A CA 1
ATOM 2919 C C . PHE A 1 363 ? -5.750 13.139 5.567 1.00 91.00 363 PHE A C 1
ATOM 2921 O O . PHE A 1 363 ? -6.852 13.167 6.124 1.00 91.00 363 PHE A O 1
ATOM 2928 N N . HIS A 1 364 ? -4.615 13.224 6.258 1.00 89.62 364 HIS A N 1
ATOM 2929 C CA . HIS A 1 364 ? -4.626 13.298 7.714 1.00 89.62 364 HIS A CA 1
ATOM 2930 C C . HIS A 1 364 ? -5.288 14.584 8.236 1.00 89.62 364 HIS A C 1
ATOM 2932 O O . HIS A 1 364 ? -5.992 14.532 9.251 1.00 89.62 364 HIS A O 1
ATOM 2938 N N . GLY A 1 365 ? -5.125 15.710 7.536 1.00 90.06 365 GLY A N 1
ATOM 2939 C CA . GLY A 1 365 ? -5.804 16.975 7.820 1.00 90.06 365 GLY A CA 1
ATOM 2940 C C . GLY A 1 365 ? -7.322 16.873 7.666 1.00 90.06 365 GLY A C 1
ATOM 2941 O O . GLY A 1 365 ? -8.060 17.261 8.574 1.00 90.06 365 GLY A O 1
ATOM 2942 N N . SER A 1 366 ? -7.793 16.255 6.582 1.00 90.81 366 SER A N 1
ATOM 2943 C CA . SER A 1 366 ? -9.218 16.005 6.335 1.00 90.81 366 SER A CA 1
ATOM 2944 C C . SER A 1 366 ? -9.820 15.107 7.416 1.00 90.81 366 SER A C 1
ATOM 2946 O O . SER A 1 366 ? -10.857 15.437 7.995 1.00 90.81 366 SER A O 1
ATOM 2948 N N . CYS A 1 367 ? -9.146 14.009 7.775 1.00 89.88 367 CYS A N 1
ATOM 2949 C CA . CYS A 1 367 ? -9.590 13.148 8.874 1.00 89.88 367 CYS A CA 1
ATOM 2950 C C . CYS A 1 367 ? -9.676 13.909 10.203 1.00 89.88 367 CYS A C 1
ATOM 2952 O O . CYS A 1 367 ? -10.634 13.731 10.957 1.00 89.88 367 CYS A O 1
ATOM 2954 N N . ARG A 1 368 ? -8.704 14.782 10.494 1.00 89.62 368 ARG A N 1
ATOM 2955 C CA . ARG A 1 368 ? -8.725 15.621 11.698 1.00 89.62 368 ARG A CA 1
ATOM 2956 C C . ARG A 1 368 ? -9.903 16.593 11.693 1.00 89.62 368 ARG A C 1
ATOM 2958 O O . ARG A 1 368 ? -10.578 16.701 12.712 1.00 89.62 368 ARG A O 1
ATOM 2965 N N . TYR A 1 369 ? -10.164 17.267 10.575 1.00 90.56 369 TYR A N 1
ATOM 2966 C CA . TYR A 1 369 ? -11.286 18.198 10.437 1.00 90.56 369 TYR A CA 1
ATOM 2967 C C . TYR A 1 369 ? -12.628 17.516 10.739 1.00 90.56 369 TYR A C 1
ATOM 2969 O O . TYR A 1 369 ? -13.382 17.973 11.600 1.00 90.56 369 TYR A O 1
ATOM 2977 N N . PHE A 1 370 ? -12.902 16.375 10.096 1.00 88.38 370 PHE A N 1
ATOM 2978 C CA . PHE A 1 370 ? -14.163 15.656 10.294 1.00 88.38 370 PHE A CA 1
ATOM 2979 C C . PHE A 1 370 ? -14.312 15.064 11.701 1.00 88.38 370 PHE A C 1
ATOM 2981 O O . PHE A 1 370 ? -15.434 14.978 12.208 1.00 88.38 370 PHE A O 1
ATOM 2988 N N . LEU A 1 371 ? -13.205 14.677 12.341 1.00 85.50 371 LEU A N 1
ATOM 2989 C CA . LEU A 1 371 ? -13.214 14.239 13.734 1.00 85.50 371 LEU A CA 1
ATOM 2990 C C . LEU A 1 371 ? -13.532 15.401 14.686 1.00 85.50 371 LEU A C 1
ATOM 2992 O O . LEU A 1 371 ? -14.401 15.258 15.535 1.00 85.50 371 LEU A O 1
ATOM 2996 N N . LEU A 1 372 ? -12.868 16.552 14.539 1.00 85.31 372 LEU A N 1
ATOM 2997 C CA . LEU A 1 372 ? -13.095 17.711 15.411 1.00 85.31 372 LEU A CA 1
ATOM 2998 C C . LEU A 1 372 ? -14.528 18.226 15.312 1.00 85.31 372 LEU A C 1
ATOM 3000 O O . LEU A 1 372 ? -15.141 18.506 16.336 1.00 85.31 372 LEU A O 1
ATOM 3004 N N . ARG A 1 373 ? -15.083 18.272 14.097 1.00 84.94 373 ARG A N 1
ATOM 3005 C CA . ARG A 1 373 ? -16.491 18.621 13.899 1.00 84.94 373 ARG A CA 1
ATOM 3006 C C . ARG A 1 373 ? -17.412 17.669 14.661 1.00 84.94 373 ARG A C 1
ATOM 3008 O O . ARG A 1 373 ? -18.314 18.123 15.335 1.00 84.94 373 ARG A O 1
ATOM 3015 N N . HIS A 1 374 ? -17.122 16.363 14.650 1.00 81.44 374 HIS A N 1
ATOM 3016 C CA . HIS A 1 374 ? -17.895 15.405 15.441 1.00 81.44 374 HIS A CA 1
ATOM 3017 C C . HIS A 1 374 ? -17.849 15.642 16.947 1.00 81.44 374 HIS A C 1
ATOM 3019 O O . HIS A 1 374 ? -18.820 15.334 17.614 1.00 81.44 374 HIS A O 1
ATOM 3025 N N . CYS A 1 375 ? -16.708 16.066 17.480 1.00 74.19 375 CYS A N 1
ATOM 3026 C CA . CYS A 1 375 ? -16.557 16.253 18.919 1.00 74.19 375 CYS A CA 1
ATOM 3027 C C . CYS A 1 375 ? -17.189 17.558 19.420 1.00 74.19 375 CYS A C 1
ATOM 3029 O O . CYS A 1 375 ? -17.342 17.704 20.631 1.00 74.19 375 CYS A O 1
ATOM 3031 N N . ASN A 1 376 ? -17.497 18.485 18.510 1.00 70.19 376 ASN A N 1
ATOM 3032 C CA . ASN A 1 376 ? -18.117 19.775 18.806 1.00 70.19 376 ASN A CA 1
ATOM 3033 C C . ASN A 1 376 ? -19.630 19.801 18.511 1.00 70.19 376 ASN A C 1
ATOM 3035 O O . ASN A 1 376 ? -20.301 20.693 19.021 1.00 70.19 376 ASN A O 1
ATOM 3039 N N . ASP A 1 377 ? -20.123 18.865 17.689 1.00 54.97 377 ASP A N 1
ATOM 3040 C CA . ASP A 1 377 ? -21.548 18.546 17.502 1.00 54.97 377 ASP A CA 1
ATOM 3041 C C . ASP A 1 377 ? -22.033 17.645 18.652 1.00 54.97 377 ASP A C 1
ATOM 3043 O O . ASP A 1 377 ? -23.163 17.863 19.145 1.00 54.97 377 ASP A O 1
#

Secondary structure (DSSP, 8-state):
-------HHHHHHHHHHHHHHHHHHHHHHHGGG---HHHHHHHHHHHHHHHHHHHHHH-PPPHHHHHSS-HHHHHHHHHHHHHHHHHHHHHHTTHHHH-HHHHHHHHHHHHHHHHHHHHHHHHHTT-THHHIIIIIHHHHHHHHHHHHHTTT--SSSHHHHHHHHHHHHHHHHHHH-S-------TT----HHHHHHHHHHHSHHHHHHHHHHHT-SS-HHHHHHHHHHHHHHHHHHHHHHHHHHGGGTTS-HHHHHHHHHHHHHTTHHHHHHHHHHHHHHHHHH-GGGHHHHHHHHHHHHHHHHH--HHHHHHHTT-HHHHHHHHHHHHHHHHHHHHHHHHHHTT-HHHHHHHHHHHHHHHHHHHHHHHHHHHHH-

pLDDT: mean 75.94, std 14.04, range [27.66, 93.12]

Solvent-accessible surface area (backbone atoms only — not comparable to full-atom values): 20269 Å² total; per-residue (Å²): 133,85,81,83,68,82,51,67,69,59,55,49,57,49,51,44,51,45,54,29,48,51,41,39,48,51,34,47,58,52,44,76,68,40,85,52,61,68,55,35,48,53,54,48,46,36,70,38,49,18,62,42,46,21,40,72,48,34,55,49,80,55,70,77,64,61,71,77,50,56,70,70,58,52,50,51,51,51,52,55,46,47,52,52,39,51,52,51,53,60,59,44,52,62,33,53,82,76,38,56,69,61,24,52,32,50,55,52,15,41,44,47,13,47,34,28,51,52,8,54,50,33,42,73,73,71,36,64,68,13,45,34,39,35,49,19,50,58,32,44,57,52,32,51,49,50,65,52,46,70,74,64,80,55,70,85,39,69,63,41,53,50,51,51,49,49,54,54,46,46,63,52,52,70,64,61,76,63,90,74,88,90,81,88,70,92,83,71,77,73,69,59,69,62,27,52,51,48,20,59,56,58,34,59,65,35,46,46,53,41,54,25,46,67,42,37,86,66,65,51,51,56,56,47,46,54,52,50,53,53,50,50,53,53,53,51,50,51,49,60,41,57,74,54,50,70,80,50,75,87,48,57,78,90,50,40,64,61,53,51,47,52,54,39,58,69,42,49,68,54,51,54,53,51,46,53,56,48,49,54,49,30,49,74,79,33,53,91,48,36,67,59,51,52,52,50,48,56,49,47,55,50,35,49,71,70,29,69,31,54,59,57,33,59,70,70,64,37,55,72,48,44,35,52,20,40,52,54,30,50,55,53,39,55,57,47,47,62,55,42,54,64,46,22,80,80,36,43,81,58,36,24,57,52,50,38,52,50,46,53,48,44,34,26,49,33,24,37,52,51,50,52,52,58,77,74,106

Foldseek 3Di:
DDDPPPPVVLVVLVVLQVLLLVLLLLLLLLLVLQPDPVVSVLLVCLVQVLQLCQLVLLLAQAPVVVVPDDPVVLVQVLVVSLVVLVVQLVVLVVVVVVPVSVSLSSNLNSVLSNLLNQLVSCVVVVHSCSSCSNRVLSSNLSSVLSVVCSPVVDCVDPCVVCSSVVSSVVSVVVVVPPDDDDDHDPPDDDPSVSSVLSSLLSNQLSVLLNLLLVLAPDDSSLSNSLSSLLVSLLVSLLVQLLVCLVVLPPPDLVCSVVVSLVSLVVCVVVLVVSLVVSLVVCCVRPVVCSVVSVVSSVLSVVCSNQFSLLSVCSVVVVSVQSSVLSVVLNVVLVVLSVVLSVVCVVVNPVSSSVSSSVSVVSSRVSSNVSSVVVSVD

Sequence (377 aa):
MYHNSFDLSKLLDILYRLVPAVILFTFIKSLDLIEHANVRNVLLDILLYSPLLLPFFRLGVPVYLQQNLNPSIKRQHLVNVFLIQVSLLVAAQVMLLVNRHAYIILLVSITAAMLFNIGSYMIRQGNRNGFFLQNGLLNFCLLSLVCLFVMVGDYQSAKFHIAAICLFLACVVFFFISPDEFSYNWKQIPNLKIYILDSLSTFFIPLVTLLAVKLCTDSQTDYLILIKISAFISGTLGALILLRVHHLDTKDSKTLLIHYNKIKQSQFKILFLLSIFGSFAAYIFIPNLLFYFILFMLFEAILLKFGQMNILLNYKGLHTKALKATAVSAFCCLVLYFLFDAITLVYPDASALIFYALAIALFHGSCRYFLLRHCND

Radius of gyration: 21.02 Å; Cα contacts (8 Å, |Δi|>4): 367; chains: 1; bounding box: 50×52×62 Å